Protein AF-0000000074510601 (afdb_homodimer)

Radius of gyration: 23.77 Å; Cα contacts (8 Å, |Δi|>4): 826; chains: 2; bounding box: 51×82×82 Å

InterPro domains:
  IPR002347 Short-chain dehydrogenase/reductase SDR [PF00106] (30-141)
  IPR002347 Short-chain dehydrogenase/reductase SDR [PR00081] (30-41)
  IPR002347 Short-chain dehydrogenase/reductase SDR [PR00081] (76-92)
  IPR002347 Short-chain dehydrogenase/reductase SDR [PR00081] (102-121)
  IPR020904 Short-chain dehydrogenase/reductase, conserved site [PS00061] (89-117)
  IPR036291 NAD(P)-binding domain superfamily [SSF51735] (30-197)
  IPR051253 11-beta-hydroxysteroid dehydrogenase [PTHR44279] (30-212)

Organism: Anas platyrhynchos platyrhynchos (NCBI:txid8840)

pLDDT: mean 79.48, std 23.5, range [21.56, 98.75]

Nearest PDB structures (foldseek):
  6nj7-assembly1_A  TM=9.591E-01  e=1.572E-19  Homo sapiens
  3d4n-assembly2_C  TM=8.798E-01  e=4.121E-19  Homo sapiens
  3czr-assembly1_A  TM=8.650E-01  e=2.629E-19  Homo sapiens
  3d4n-assembly1_A  TM=8.691E-01  e=1.013E-18  Homo sapiens
  4k26-assembly1_A  TM=8.772E-01  e=1.163E-17  Mus musculus

Secondary structure (DSSP, 8-state):
-----------S--STHHHHHHHHS---SS---EEEE--------S-----HHHHHHHHIIIIIHHHHHHHHHHHHHHHHT-EEEEE--GGGTS--TT-HHHHHHHHHHHHHHHHHHHHHHHTT---EEEEEEE--B--HHHHHHT-GGGBSSPPBPHHHHHHHHHHHHHTT-SEEEESHHHHHHHHHHHHH-HHHHHHHHHHTB-GGG----------------------/-----------S--STHHHHHHHHS---SS---EEEE--------S-----HHHHHHHHIIIIIHHHHHHHHHHHHHHHHT-EEEEE--GGGTS--TT-HHHHHHHHHHHHHHHHHHHHHHHTT---EEEEEEE--B--HHHHHHT-GGGBSSPPBPHHHHHHHHHHHHHTT-SEEEESHHHHHHHHHHHHH-HHHHHHHHHHTB-GGG----------------------

Foldseek 3Di:
DPQLQLALAQEEDPDVCSVVSSVVSPPPPHFHAEYEYDYFYDFAQAADDPPVVVLVSRLVTLAVVLVVVCVVRVVRNLVNLHEYFYEAELLLVQNFHRGVSVSVNRVNNVVVVVVVQVVCVVVVRSYAYEYEHEYAAPDPVCVVNLVCVFFPDDHHYPVVVVVQSVVCRVVSPRYHYPVCPVSVVLNVCCVVPVVVSRVVRVVGTDCVSHPDPDPPPPPPPPPPPDPPDPD/DDQLQLALAQEADPDVCSVVSSVVSPPPPHFHAEYEYDYFDDFAQAADPPPVVVLVSRLVTLAVSLVVVCVVRVVRNLVNLHEYFYEAELLLVQNFHRGVSVSVNRVNNVVVVVVVQVVCVVVVRSYAYEYEHEYAAPDPVCVVRLVCVFFPDDHHYPVVVVVQSVVCRVVSPRYHYPVCPVSVVLNVCCVVPVVVSRVVRVVGTDCVSHPDPDPPPPPPPPPPPDPPPDD

Sequence (462 aa):
MGLLLKVILPLMGLGLAMLAATSKGALLPGGLDMLILNHIGHSYFNYFDGDVDHIRKLLETNFLSYVAMTVTALPMLKESEGNIVVVSSVAGKAPGPFAAPYSATKFALDGFFSSLRHEFIIENVNVSITLCILGYIDTGKLNATGARGLRRVAPSPKEECALEIIRSGALRQHELHYPPGIVNGMLLLRGLAPGFLDTLIRSNIVVENVQRAPPPHGTRVPPAGSPGSGRMGLLLKVILPLMGLGLAMLAATSKGALLPGGLDMLILNHIGHSYFNYFDGDVDHIRKLLETNFLSYVAMTVTALPMLKESEGNIVVVSSVAGKAPGPFAAPYSATKFALDGFFSSLRHEFIIENVNVSITLCILGYIDTGKLNATGARGLRRVAPSPKEECALEIIRSGALRQHELHYPPGIVNGMLLLRGLAPGFLDTLIRSNIVVENVQRAPPPHGTRVPPAGSPGSGR

Solvent-accessible surface area (backbone atoms only — not comparable to full-atom values): 24333 Å² total; per-residue (Å²): 133,78,79,59,61,33,50,41,50,41,58,73,64,83,55,80,58,28,59,44,54,29,49,73,36,52,76,48,97,64,67,38,38,29,38,34,39,63,33,61,52,92,60,63,48,33,74,86,81,67,58,58,66,57,39,52,52,33,33,46,40,43,28,50,44,49,52,50,49,46,55,69,44,41,68,42,20,57,74,56,46,15,31,37,28,38,61,48,28,40,37,28,78,56,44,46,58,28,28,28,62,60,11,15,25,30,9,19,44,49,16,25,54,52,4,46,45,45,41,26,60,75,68,66,45,64,49,40,56,16,41,30,32,29,52,62,52,56,45,77,59,34,58,73,33,45,47,55,65,29,42,75,70,79,55,39,64,48,68,62,47,53,51,50,53,54,49,33,38,77,68,57,31,64,61,40,53,36,59,48,69,64,41,48,51,52,50,44,28,51,42,76,36,46,72,59,42,50,51,52,53,58,68,40,44,40,67,84,64,46,65,73,71,74,69,76,74,72,74,72,68,68,71,80,72,71,81,74,77,83,123,133,79,79,58,63,33,49,38,50,40,55,71,63,79,56,81,59,28,60,45,55,28,50,73,35,52,77,47,98,64,68,40,38,30,39,32,40,62,32,61,51,92,62,65,48,33,73,85,81,68,59,58,65,58,38,52,52,33,33,46,39,42,28,50,45,47,53,51,49,47,54,69,42,41,68,43,20,58,73,56,45,17,28,38,29,38,61,48,30,39,38,29,77,56,45,46,57,28,28,28,62,59,12,16,25,30,9,20,45,48,15,24,53,51,5,45,45,45,43,26,59,76,68,66,45,64,46,40,56,18,41,31,31,28,51,62,51,56,44,79,58,32,58,72,30,46,48,54,66,30,43,77,70,78,56,40,63,47,69,63,47,54,51,51,54,54,48,33,37,75,67,57,31,64,62,40,53,36,59,48,69,66,42,48,50,51,49,42,28,52,44,75,36,45,70,59,40,50,52,52,53,59,68,40,44,40,67,84,63,47,65,75,70,74,69,77,76,70,76,73,68,70,72,80,74,73,81,74,78,81,124

Structure (mmCIF, N/CA/C/O backbone):
data_AF-0000000074510601-model_v1
#
loop_
_entity.id
_entity.type
_entity.pdbx_description
1 polymer '11-beta-hydroxysteroid dehydrogenase 1'
#
loop_
_atom_site.group_PDB
_atom_site.id
_atom_site.type_symbol
_atom_site.label_atom_id
_atom_site.label_alt_id
_atom_site.label_comp_id
_atom_site.label_asym_id
_atom_site.label_entity_id
_atom_site.label_seq_id
_atom_site.pdbx_PDB_ins_code
_atom_site.Cartn_x
_atom_site.Cartn_y
_atom_site.Cartn_z
_atom_site.occupancy
_atom_site.B_iso_or_equiv
_atom_site.auth_seq_id
_atom_site.auth_comp_id
_atom_site.auth_asym_id
_atom_site.auth_atom_id
_atom_site.pdbx_PDB_model_num
ATOM 1 N N . MET A 1 1 ? 21.406 -29.188 -18.391 1 21.56 1 MET A N 1
ATOM 2 C CA . MET A 1 1 ? 20.938 -28.109 -19.266 1 21.56 1 MET A CA 1
ATOM 3 C C . MET A 1 1 ? 20.328 -26.984 -18.453 1 21.56 1 MET A C 1
ATOM 5 O O . MET A 1 1 ? 19.344 -27.188 -17.75 1 21.56 1 MET A O 1
ATOM 9 N N . GLY A 1 2 ? 21 -26.172 -17.828 1 27.47 2 GLY A N 1
ATOM 10 C CA . GLY A 1 2 ? 20.828 -25.297 -16.688 1 27.47 2 GLY A CA 1
ATOM 11 C C . GLY A 1 2 ? 19.797 -24.219 -16.938 1 27.47 2 GLY A C 1
ATOM 12 O O . GLY A 1 2 ? 19.797 -23.562 -17.984 1 27.47 2 GLY A O 1
ATOM 13 N N . LEU A 1 3 ? 18.5 -24.453 -16.531 1 29.69 3 LEU A N 1
ATOM 14 C CA . LEU A 1 3 ? 17.266 -23.688 -16.703 1 29.69 3 LEU A CA 1
ATOM 15 C C . LEU A 1 3 ? 17.531 -22.188 -16.562 1 29.69 3 LEU A C 1
ATOM 17 O O . LEU A 1 3 ? 18.031 -21.734 -15.523 1 29.69 3 LEU A O 1
ATOM 21 N N . LEU A 1 4 ? 17.984 -21.594 -17.562 1 32.34 4 LEU A N 1
ATOM 22 C CA . LEU A 1 4 ? 18.266 -20.156 -17.719 1 32.34 4 LEU A CA 1
ATOM 23 C C . LEU A 1 4 ? 17.141 -19.328 -17.094 1 32.34 4 LEU A C 1
ATOM 25 O O . LEU A 1 4 ? 15.977 -19.484 -17.453 1 32.34 4 LEU A O 1
ATOM 29 N N . LEU A 1 5 ? 17.281 -19.031 -15.852 1 39.31 5 LEU A N 1
ATOM 30 C CA . LEU A 1 5 ? 16.516 -18.062 -15.086 1 39.31 5 LEU A CA 1
ATOM 31 C C . LEU A 1 5 ? 16.328 -16.766 -15.867 1 39.31 5 LEU A C 1
ATOM 33 O O . LEU A 1 5 ? 17.312 -16.109 -16.219 1 39.31 5 LEU A O 1
ATOM 37 N N . LYS A 1 6 ? 15.531 -16.766 -16.969 1 42.38 6 LYS A N 1
ATOM 38 C CA . LYS A 1 6 ? 15.281 -15.484 -17.625 1 42.38 6 LYS A CA 1
ATOM 39 C C . LYS A 1 6 ? 14.648 -14.484 -16.656 1 42.38 6 LYS A C 1
ATOM 41 O O . LYS A 1 6 ? 13.578 -14.742 -16.094 1 42.38 6 LYS A O 1
ATOM 46 N N . VAL A 1 7 ? 15.5 -13.797 -15.836 1 43.81 7 VAL A N 1
ATOM 47 C CA . VAL A 1 7 ? 15.148 -12.664 -14.984 1 43.81 7 VAL A CA 1
ATOM 48 C C . VAL A 1 7 ? 14.852 -11.438 -15.852 1 43.81 7 VAL A C 1
ATOM 50 O O . VAL A 1 7 ? 15.68 -11.047 -16.672 1 43.81 7 VAL A O 1
ATOM 53 N N . ILE A 1 8 ? 13.688 -11.195 -16.266 1 45.12 8 ILE A N 1
ATOM 54 C CA . ILE A 1 8 ? 13.367 -9.922 -16.906 1 45.12 8 ILE A CA 1
ATOM 55 C C . ILE A 1 8 ? 13.297 -8.812 -15.867 1 45.12 8 ILE A C 1
ATOM 57 O O . ILE A 1 8 ? 12.531 -8.906 -14.906 1 45.12 8 ILE A O 1
ATOM 61 N N . LEU A 1 9 ? 14.312 -8.094 -15.539 1 45.59 9 LEU A N 1
ATOM 62 C CA . LEU A 1 9 ? 14.258 -6.891 -14.711 1 45.59 9 LEU A CA 1
ATOM 63 C C . LEU A 1 9 ? 13.719 -5.707 -15.508 1 45.59 9 LEU A C 1
ATOM 65 O O . LEU A 1 9 ? 14.312 -5.297 -16.5 1 45.59 9 LEU A O 1
ATOM 69 N N . PRO A 1 10 ? 12.406 -5.457 -15.5 1 41.62 10 PRO A N 1
ATOM 70 C CA . PRO A 1 10 ? 11.961 -4.277 -16.25 1 41.62 10 PRO A CA 1
ATOM 71 C C . PRO A 1 10 ? 12.695 -3.004 -15.836 1 41.62 10 PRO A C 1
ATOM 73 O O . PRO A 1 10 ? 12.75 -2.674 -14.648 1 41.62 10 PRO A O 1
ATOM 76 N N . LEU A 1 11 ? 13.773 -2.666 -16.422 1 36.41 11 LEU A N 1
ATOM 77 C CA . LEU A 1 11 ? 14.383 -1.355 -16.234 1 36.41 11 LEU A CA 1
ATOM 78 C C . LEU A 1 11 ? 13.375 -0.242 -16.469 1 36.41 11 LEU A C 1
ATOM 80 O O . LEU A 1 11 ? 12.336 -0.464 -17.094 1 36.41 11 LEU A O 1
ATOM 84 N N . MET A 1 12 ? 13.797 1.138 -16.375 1 33.97 12 MET A N 1
ATOM 85 C CA . MET A 1 12 ? 13.141 2.438 -16.281 1 33.97 12 MET A CA 1
ATOM 86 C C . MET A 1 12 ? 11.992 2.539 -17.281 1 33.97 12 MET A C 1
ATOM 88 O O . MET A 1 12 ? 11 3.227 -17.031 1 33.97 12 MET A O 1
ATOM 92 N N . GLY A 1 13 ? 12.258 2.836 -18.625 1 32.59 13 GLY A N 1
ATOM 93 C CA . GLY A 1 13 ? 11.391 3.471 -19.609 1 32.59 13 GLY A CA 1
ATOM 94 C C . GLY A 1 13 ? 10.188 2.623 -19.984 1 32.59 13 GLY A C 1
ATOM 95 O O . GLY A 1 13 ? 10.258 1.394 -19.938 1 32.59 13 GLY A O 1
ATOM 96 N N . LEU A 1 14 ? 8.93 3.168 -19.922 1 35.84 14 LEU A N 1
ATOM 97 C CA . LEU A 1 14 ? 7.586 2.656 -20.141 1 35.84 14 LEU A CA 1
ATOM 98 C C . LEU A 1 14 ? 7.578 1.646 -21.297 1 35.84 14 LEU A C 1
ATOM 100 O O . LEU A 1 14 ? 6.711 0.772 -21.344 1 35.84 14 LEU A O 1
ATOM 104 N N .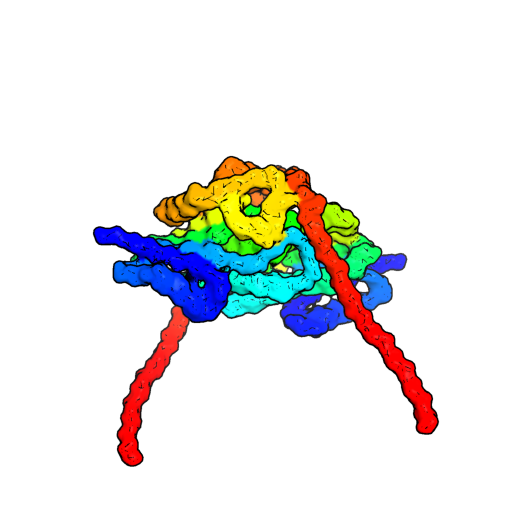 GLY A 1 15 ? 7.73 2.084 -22.625 1 31.95 15 GLY A N 1
ATOM 105 C CA . GLY A 1 15 ? 7.094 1.399 -23.734 1 31.95 15 GLY A CA 1
ATOM 106 C C . GLY A 1 15 ? 7.445 -0.074 -23.812 1 31.95 15 GLY A C 1
ATOM 107 O O . GLY A 1 15 ? 8.25 -0.567 -23.016 1 31.95 15 GLY A O 1
ATOM 108 N N . LEU A 1 16 ? 6.855 -0.734 -24.922 1 33.94 16 LEU A N 1
ATOM 109 C CA . LEU A 1 16 ? 7.227 -2.004 -25.531 1 33.94 16 LEU A CA 1
ATOM 110 C C . LEU A 1 16 ? 8.727 -2.252 -25.406 1 33.94 16 LEU A C 1
ATOM 112 O O . LEU A 1 16 ? 9.203 -3.354 -25.688 1 33.94 16 LEU A O 1
ATOM 116 N N . ALA A 1 17 ? 9.383 -1.202 -25.328 1 33.28 17 ALA A N 1
ATOM 117 C CA . ALA A 1 17 ? 10.836 -1.296 -25.25 1 33.28 17 ALA A CA 1
ATOM 118 C C . ALA A 1 17 ? 11.266 -1.913 -23.922 1 33.28 17 ALA A C 1
ATOM 120 O O . ALA A 1 17 ? 12.445 -2.238 -23.734 1 33.28 17 ALA A O 1
ATOM 121 N N . MET A 1 18 ? 10.477 -1.833 -22.938 1 38.41 18 MET A N 1
ATOM 122 C CA . MET A 1 18 ? 10.672 -2.547 -21.672 1 38.41 18 MET A CA 1
ATOM 123 C C . MET A 1 18 ? 10.789 -4.051 -21.906 1 38.41 18 MET A C 1
ATOM 125 O O . MET A 1 18 ? 11.57 -4.73 -21.234 1 38.41 18 MET A O 1
ATOM 129 N N . LEU A 1 19 ? 9.945 -4.523 -22.672 1 37.03 19 LEU A N 1
ATOM 130 C CA . LEU A 1 19 ? 10.102 -5.914 -23.094 1 37.03 19 LEU A CA 1
ATOM 131 C C . LEU A 1 19 ? 11.445 -6.125 -23.781 1 37.03 19 LEU A C 1
ATOM 133 O O . LEU A 1 19 ? 12.047 -7.195 -23.656 1 37.03 19 LEU A O 1
ATOM 137 N N . ALA A 1 20 ? 11.852 -5.094 -24.375 1 35.38 20 ALA A N 1
ATOM 138 C CA . ALA A 1 20 ? 13.133 -5.207 -25.078 1 35.38 20 ALA A CA 1
ATOM 139 C C . ALA A 1 20 ? 14.289 -5.316 -24.094 1 35.38 20 ALA A C 1
ATOM 141 O O . ALA A 1 20 ? 15.336 -5.895 -24.406 1 35.38 20 ALA A O 1
ATOM 142 N N . ALA A 1 21 ? 14.203 -4.598 -23.031 1 38.41 21 ALA A N 1
ATOM 143 C CA . ALA A 1 21 ? 15.281 -4.902 -22.094 1 38.41 21 ALA A CA 1
ATOM 144 C C . ALA A 1 21 ? 15.234 -6.371 -21.672 1 38.41 21 ALA A C 1
ATOM 146 O O . ALA A 1 21 ? 16.234 -6.91 -21.172 1 38.41 21 ALA A O 1
ATOM 147 N N . THR A 1 22 ? 14.078 -6.934 -21.641 1 40.03 22 THR A N 1
ATOM 148 C CA . THR A 1 22 ? 14 -8.391 -21.672 1 40.03 22 THR A CA 1
ATOM 149 C C . THR A 1 22 ? 14.914 -8.961 -22.75 1 40.03 22 THR A C 1
ATOM 151 O O . THR A 1 22 ? 15.328 -10.117 -22.688 1 40.03 22 THR A O 1
ATOM 154 N N . SER A 1 23 ? 15.094 -8.109 -23.703 1 35.91 23 SER A N 1
ATOM 155 C CA . SER A 1 23 ? 15.828 -8.703 -24.812 1 35.91 23 SER A CA 1
ATOM 156 C C . SER A 1 23 ? 17.266 -9.016 -24.422 1 35.91 23 SER A C 1
ATOM 158 O O . SER A 1 23 ? 17.906 -9.859 -25.047 1 35.91 23 SER A O 1
ATOM 160 N N . LYS A 1 24 ? 17.781 -8.055 -23.672 1 38.25 24 LYS A N 1
ATOM 161 C CA . LYS A 1 24 ? 19.125 -8.586 -23.422 1 38.25 24 LYS A CA 1
ATOM 162 C C . LYS A 1 24 ? 19.062 -9.82 -22.516 1 38.25 24 LYS A C 1
ATOM 164 O O . LYS A 1 24 ? 20.094 -10.445 -22.25 1 38.25 24 LYS A O 1
ATOM 169 N N . GLY A 1 25 ? 18.141 -9.859 -21.562 1 41.56 25 GLY A N 1
ATOM 170 C CA . GLY A 1 25 ? 17.984 -11.234 -21.109 1 41.56 25 GLY A CA 1
ATOM 171 C C . GLY A 1 25 ? 17.656 -12.195 -22.25 1 41.56 25 GLY A C 1
ATOM 172 O O . GLY A 1 25 ? 16.672 -12.008 -22.969 1 41.56 25 GLY A O 1
ATOM 173 N N . ALA A 1 26 ? 18.531 -12.539 -22.922 1 37.88 26 ALA A N 1
ATOM 174 C CA . ALA A 1 26 ? 18.453 -13.547 -23.969 1 37.88 26 ALA A CA 1
ATOM 175 C C . ALA A 1 26 ? 17.344 -14.562 -23.672 1 37.88 26 ALA A C 1
ATOM 177 O O . ALA A 1 26 ? 17.359 -15.203 -22.609 1 37.88 26 ALA A O 1
ATOM 178 N N . LEU A 1 27 ? 16.047 -14.141 -24 1 42.22 27 LEU A N 1
ATOM 179 C CA . LEU A 1 27 ? 15.164 -15.305 -24.016 1 42.22 27 LEU A CA 1
ATOM 180 C C . LEU A 1 27 ? 15.914 -16.547 -24.469 1 42.22 27 LEU A C 1
ATOM 182 O O . LEU A 1 27 ? 16.344 -16.625 -25.625 1 42.22 27 LEU A O 1
ATOM 186 N N . LEU A 1 28 ? 16.938 -16.906 -23.734 1 41.5 28 LEU A N 1
ATOM 187 C CA . LEU A 1 28 ? 17.5 -18.188 -24.156 1 41.5 28 LEU A CA 1
ATOM 188 C C . LEU A 1 28 ? 16.375 -19.141 -24.578 1 41.5 28 LEU A C 1
ATOM 190 O O . LEU A 1 28 ? 15.242 -19.016 -24.141 1 41.5 28 LEU A O 1
ATOM 194 N N . PRO A 1 29 ? 16.688 -19.859 -25.484 1 48.41 29 PRO A N 1
ATOM 195 C CA . PRO A 1 29 ? 15.922 -21.078 -25.766 1 48.41 29 PRO A CA 1
ATOM 196 C C . PRO A 1 29 ? 15.617 -21.906 -24.516 1 48.41 29 PRO A C 1
ATOM 198 O O . PRO A 1 29 ? 16.531 -22.188 -23.734 1 48.41 29 PRO A O 1
ATOM 201 N N . GLY A 1 30 ? 14.445 -21.609 -23.688 1 55.22 30 GLY A N 1
ATOM 202 C CA . GLY A 1 30 ? 13.852 -22.25 -22.531 1 55.22 30 GLY A CA 1
ATOM 203 C C . GLY A 1 30 ? 12.961 -21.328 -21.719 1 55.22 30 GLY A C 1
ATOM 204 O O . GLY A 1 30 ? 13.109 -20.109 -21.797 1 55.22 30 GLY A O 1
ATOM 205 N N . GLY A 1 31 ? 11.727 -21.594 -21.5 1 69.75 31 GLY A N 1
ATOM 206 C CA . GLY A 1 31 ? 10.586 -21.047 -20.781 1 69.75 31 GLY A CA 1
ATOM 207 C C . GLY A 1 31 ? 10.977 -20.078 -19.688 1 69.75 31 GLY A C 1
ATOM 208 O O . GLY A 1 31 ? 12.164 -19.781 -19.5 1 69.75 31 GLY A O 1
ATOM 209 N N . LEU A 1 32 ? 10.359 -19.125 -19.234 1 80.81 32 LEU A N 1
ATOM 210 C CA . LEU A 1 32 ? 10.523 -18.188 -18.125 1 80.81 32 LEU A CA 1
ATOM 211 C C . LEU A 1 32 ? 10.258 -18.875 -16.797 1 80.81 32 LEU A C 1
ATOM 213 O O . LEU A 1 32 ? 9.164 -19.391 -16.562 1 80.81 32 LEU A O 1
ATOM 217 N N . ASP A 1 33 ? 11.453 -18.922 -15.953 1 87.56 33 ASP A N 1
ATOM 218 C CA . ASP A 1 33 ? 11.281 -19.609 -14.672 1 87.56 33 ASP A CA 1
ATOM 219 C C . ASP A 1 33 ? 11.203 -18.609 -13.523 1 87.56 33 ASP A C 1
ATOM 221 O O . ASP A 1 33 ? 10.727 -18.938 -12.438 1 87.56 33 ASP A O 1
ATOM 225 N N . MET A 1 34 ? 11.812 -17.453 -13.812 1 89.62 34 MET A N 1
ATOM 226 C CA . MET A 1 34 ? 11.812 -16.453 -12.742 1 89.62 34 MET A CA 1
ATOM 227 C C . MET A 1 34 ? 11.648 -15.047 -13.312 1 89.62 34 MET A C 1
ATOM 229 O O . MET A 1 34 ? 12.375 -14.664 -14.234 1 89.62 34 MET A O 1
ATOM 233 N N . LEU A 1 35 ? 10.734 -14.336 -12.836 1 90.5 35 LEU A N 1
ATOM 234 C CA . LEU A 1 35 ? 10.508 -12.93 -13.156 1 90.5 35 LEU A CA 1
ATOM 235 C C . LEU A 1 35 ? 10.875 -12.039 -11.969 1 90.5 35 LEU A C 1
ATOM 237 O O . LEU A 1 35 ? 10.25 -12.117 -10.914 1 90.5 35 LEU A O 1
ATOM 241 N N . ILE A 1 36 ? 11.922 -11.25 -12.133 1 91.62 36 ILE A N 1
ATOM 242 C CA . ILE A 1 36 ? 12.32 -10.312 -11.086 1 91.62 36 ILE A CA 1
ATOM 243 C C . ILE A 1 36 ? 11.883 -8.898 -11.461 1 91.62 36 ILE A C 1
ATOM 245 O O . ILE A 1 36 ? 12.32 -8.359 -12.477 1 91.62 36 ILE A O 1
ATOM 249 N N . LEU A 1 37 ? 11.031 -8.359 -10.703 1 91.38 37 LEU A N 1
ATOM 250 C CA . LEU A 1 37 ? 10.523 -7.004 -10.891 1 91.38 37 LEU A CA 1
ATOM 251 C C . LEU A 1 37 ? 11.289 -6.016 -10.008 1 91.38 37 LEU A C 1
ATOM 253 O O . LEU A 1 37 ? 11.148 -6.039 -8.781 1 91.38 37 LEU A O 1
ATOM 257 N N . ASN A 1 38 ? 12.078 -5.121 -10.562 1 88.38 38 ASN A N 1
ATOM 258 C CA . ASN A 1 38 ? 12.969 -4.281 -9.773 1 88.38 38 ASN A CA 1
ATOM 259 C C . ASN A 1 38 ? 13.055 -2.863 -10.328 1 88.38 38 ASN A C 1
ATOM 261 O O . ASN A 1 38 ? 13.867 -2.059 -9.883 1 88.38 38 ASN A O 1
ATOM 265 N N . HIS A 1 39 ? 12.203 -2.51 -11.25 1 83.25 39 HIS A N 1
ATOM 266 C CA . HIS A 1 39 ? 12.258 -1.181 -11.852 1 83.25 39 HIS A CA 1
ATOM 267 C C . HIS A 1 39 ? 11.75 -0.118 -10.883 1 83.25 39 HIS A C 1
ATOM 269 O O . HIS A 1 39 ? 10.758 -0.33 -10.188 1 83.25 39 HIS A O 1
ATOM 275 N N . ILE A 1 40 ? 12.492 0.993 -10.82 1 83.75 40 ILE A N 1
ATOM 276 C CA . ILE A 1 40 ? 12.078 2.086 -9.945 1 83.75 40 ILE A CA 1
ATOM 277 C C . ILE A 1 40 ? 12.234 3.418 -10.68 1 83.75 40 ILE A C 1
ATOM 279 O O . ILE A 1 40 ? 13.234 3.645 -11.359 1 83.75 40 ILE A O 1
ATOM 283 N N . GLY A 1 41 ? 11.242 4.195 -10.625 1 78.69 41 GLY A N 1
ATOM 284 C CA . GLY A 1 41 ? 11.32 5.539 -11.18 1 78.69 41 GLY A CA 1
ATOM 285 C C . GLY A 1 41 ? 12.086 6.504 -10.289 1 78.69 41 GLY A C 1
ATOM 286 O O . GLY A 1 41 ? 12.469 6.156 -9.172 1 78.69 41 GLY A O 1
ATOM 287 N N . HIS A 1 42 ? 12.297 7.691 -10.875 1 78.88 42 HIS A N 1
ATOM 288 C CA . HIS A 1 42 ? 12.984 8.734 -10.125 1 78.88 42 HIS A CA 1
ATOM 289 C C . HIS A 1 42 ? 12.188 9.125 -8.883 1 78.88 42 HIS A C 1
ATOM 291 O O . HIS A 1 42 ? 10.992 9.43 -8.969 1 78.88 42 HIS A O 1
ATOM 297 N N . SER A 1 43 ? 12.82 9.023 -7.816 1 82.81 43 SER A N 1
ATOM 298 C CA . SER A 1 43 ? 12.234 9.438 -6.543 1 82.81 43 SER A CA 1
ATOM 299 C C . SER A 1 43 ? 13.148 10.398 -5.797 1 82.81 43 SER A C 1
ATOM 301 O O . SER A 1 43 ? 14.352 10.445 -6.059 1 82.81 43 SER A O 1
ATOM 303 N N . TYR A 1 44 ? 12.555 11.234 -5.031 1 80.31 44 TYR A N 1
ATOM 304 C CA . TYR A 1 44 ? 13.289 12.141 -4.16 1 80.31 44 TYR A CA 1
ATOM 305 C C . TYR A 1 44 ? 13.031 11.828 -2.693 1 80.31 44 TYR A C 1
ATOM 307 O O . TYR A 1 44 ? 12.062 11.141 -2.361 1 80.31 44 TYR A O 1
ATOM 315 N N . PHE A 1 45 ? 13.883 12.266 -1.887 1 84.94 45 PHE A N 1
ATOM 316 C CA . PHE A 1 45 ? 13.695 12.172 -0.444 1 84.94 45 PHE A CA 1
ATOM 317 C C . PHE A 1 45 ? 13.625 13.555 0.188 1 84.94 45 PHE A C 1
ATOM 319 O O . PHE A 1 45 ? 14.633 14.07 0.674 1 84.94 45 PHE A O 1
ATOM 326 N N . ASN A 1 46 ? 12.508 14.086 0.109 1 90.88 46 ASN A N 1
ATOM 327 C CA . ASN A 1 46 ? 12.18 15.422 0.61 1 90.88 46 ASN A CA 1
ATOM 328 C C . ASN A 1 46 ? 10.719 15.516 1.026 1 90.88 46 ASN A C 1
ATOM 330 O O . ASN A 1 46 ? 9.938 14.594 0.791 1 90.88 46 ASN A O 1
ATOM 334 N N . TYR A 1 47 ? 10.43 16.672 1.671 1 94.12 47 TYR A N 1
ATOM 335 C CA . TYR A 1 47 ? 9.023 16.906 1.983 1 94.12 47 TYR A CA 1
ATOM 336 C C . TYR A 1 47 ? 8.156 16.797 0.734 1 94.12 47 TYR A C 1
ATOM 338 O O . TYR A 1 47 ? 8.562 17.219 -0.351 1 94.12 47 TYR A O 1
ATOM 346 N N . PHE A 1 48 ? 6.988 16.25 0.976 1 95.44 48 PHE A N 1
ATOM 347 C CA . PHE A 1 48 ? 6.043 16.188 -0.134 1 95.44 48 PHE A CA 1
ATOM 348 C C . PHE A 1 48 ? 5.676 17.578 -0.616 1 95.44 48 PHE A C 1
ATOM 350 O O . PHE A 1 48 ? 5.289 18.438 0.183 1 95.44 48 PHE A O 1
ATOM 357 N N . ASP A 1 49 ? 5.758 17.781 -1.959 1 92.44 49 ASP A N 1
ATOM 358 C CA . ASP A 1 49 ? 5.613 19.125 -2.5 1 92.44 49 ASP A CA 1
ATOM 359 C C . ASP A 1 49 ? 4.246 19.328 -3.146 1 92.44 49 ASP A C 1
ATOM 361 O O . ASP A 1 49 ? 3.979 20.359 -3.754 1 92.44 49 ASP A O 1
ATOM 365 N N . GLY A 1 50 ? 3.459 18.359 -3.092 1 94.5 50 GLY A N 1
ATOM 366 C CA . GLY A 1 50 ? 2.119 18.5 -3.641 1 94.5 50 GLY A CA 1
ATOM 367 C C . GLY A 1 50 ? 2.023 18.094 -5.098 1 94.5 50 GLY A C 1
ATOM 368 O O . GLY A 1 50 ? 0.963 18.219 -5.715 1 94.5 50 GLY A O 1
ATOM 369 N N . ASP A 1 51 ? 3.078 17.578 -5.715 1 95.06 51 ASP A N 1
ATOM 370 C CA . ASP A 1 51 ? 3.096 17.203 -7.125 1 95.06 51 ASP A CA 1
ATOM 371 C C . ASP A 1 51 ? 2.41 15.859 -7.344 1 95.06 51 ASP A C 1
ATOM 373 O O . ASP A 1 51 ? 3.07 14.812 -7.359 1 95.06 51 ASP A O 1
ATOM 377 N N . VAL A 1 52 ? 1.157 15.906 -7.582 1 94.69 52 VAL A N 1
ATOM 378 C CA . VAL A 1 52 ? 0.349 14.703 -7.766 1 94.69 52 VAL A CA 1
ATOM 379 C C . VAL A 1 52 ? 0.783 13.977 -9.031 1 94.69 52 VAL A C 1
ATOM 381 O O . VAL A 1 52 ? 0.776 12.742 -9.086 1 94.69 52 VAL A O 1
ATOM 384 N N . ASP A 1 53 ? 1.177 14.695 -10.008 1 94.62 53 ASP A N 1
ATOM 385 C CA . ASP A 1 53 ? 1.587 14.094 -11.273 1 94.62 53 ASP A CA 1
ATOM 386 C C . ASP A 1 53 ? 2.854 13.258 -11.094 1 94.62 53 ASP A C 1
ATOM 388 O O . ASP A 1 53 ? 3.029 12.242 -11.766 1 94.62 53 ASP A O 1
ATOM 392 N N . HIS A 1 54 ? 3.68 13.719 -10.281 1 95.12 54 HIS A N 1
ATOM 393 C CA . HIS A 1 54 ? 4.855 12.914 -9.977 1 95.12 54 HIS A CA 1
ATOM 394 C C . HIS A 1 54 ? 4.461 11.57 -9.375 1 95.12 54 HIS A C 1
ATOM 396 O O . HIS A 1 54 ? 5.039 10.531 -9.719 1 95.12 54 HIS A O 1
ATOM 402 N N . ILE A 1 55 ? 3.52 11.547 -8.492 1 97.25 55 ILE A N 1
ATOM 403 C CA . ILE A 1 55 ? 3.047 10.312 -7.883 1 97.25 55 ILE A CA 1
ATOM 404 C C . ILE A 1 55 ? 2.465 9.398 -8.961 1 97.25 55 ILE A C 1
ATOM 406 O O . ILE A 1 55 ? 2.73 8.195 -8.969 1 97.25 55 ILE A O 1
ATOM 410 N N . ARG A 1 56 ? 1.692 10.047 -9.812 1 95.38 56 ARG A N 1
ATOM 411 C CA . ARG A 1 56 ? 1.091 9.289 -10.906 1 95.38 56 ARG A CA 1
ATOM 412 C C . ARG A 1 56 ? 2.158 8.594 -11.742 1 95.38 56 ARG A C 1
ATOM 414 O O . ARG A 1 56 ? 2.039 7.398 -12.039 1 95.38 56 ARG A O 1
ATOM 421 N N . LYS A 1 57 ? 3.141 9.289 -12.07 1 93.75 57 LYS A N 1
ATOM 422 C CA . LYS A 1 57 ? 4.234 8.734 -12.859 1 93.75 57 LYS A CA 1
ATOM 423 C C . LYS A 1 57 ? 4.961 7.633 -12.094 1 93.75 57 LYS A C 1
ATOM 425 O O . LYS A 1 57 ? 5.324 6.602 -12.664 1 93.75 57 LYS A O 1
ATOM 430 N N . LEU A 1 58 ? 5.168 7.859 -10.852 1 95.12 58 LEU A N 1
ATOM 431 C CA . LEU A 1 58 ? 5.859 6.871 -10.031 1 95.12 58 LEU A CA 1
ATOM 432 C C . LEU A 1 58 ? 5.031 5.594 -9.906 1 95.12 58 LEU A C 1
ATOM 434 O O . LEU A 1 58 ? 5.578 4.492 -9.922 1 95.12 58 LEU A O 1
ATOM 438 N N . LEU A 1 59 ? 3.727 5.758 -9.758 1 97 59 LEU A N 1
ATOM 439 C CA . LEU A 1 59 ? 2.846 4.594 -9.719 1 97 59 LEU A CA 1
ATOM 440 C C . LEU A 1 59 ? 2.934 3.797 -11.016 1 97 59 LEU A C 1
ATOM 442 O O . LEU A 1 59 ? 2.926 2.564 -10.992 1 97 59 LEU A O 1
ATOM 446 N N . GLU A 1 60 ? 2.982 4.512 -12.102 1 93.69 60 GLU A N 1
ATOM 447 C CA . GLU A 1 60 ? 3.098 3.842 -13.391 1 93.69 60 GLU A CA 1
ATOM 448 C C . GLU A 1 60 ? 4.363 2.994 -13.461 1 93.69 60 GLU A C 1
ATOM 450 O O . GLU A 1 60 ? 4.324 1.847 -13.914 1 93.69 60 GLU A O 1
ATOM 455 N N . THR A 1 61 ? 5.422 3.469 -13 1 91.69 61 THR A N 1
ATOM 456 C CA . THR A 1 61 ? 6.719 2.816 -13.125 1 91.69 61 THR A CA 1
ATOM 457 C C . THR A 1 61 ? 6.918 1.788 -12.016 1 91.69 61 THR A C 1
ATOM 459 O O . THR A 1 61 ? 7.203 0.62 -12.281 1 91.69 61 THR A O 1
ATOM 462 N N . ASN A 1 62 ? 6.684 2.23 -10.82 1 93.38 62 ASN A N 1
ATOM 463 C CA . ASN A 1 62 ? 7.047 1.426 -9.656 1 93.38 62 ASN A CA 1
ATOM 464 C C . ASN A 1 62 ? 6.016 0.336 -9.383 1 93.38 62 ASN A C 1
ATOM 466 O O . ASN A 1 62 ? 6.297 -0.625 -8.672 1 93.38 62 ASN A O 1
ATOM 470 N N . PHE A 1 63 ? 4.828 0.475 -9.906 1 96.25 63 PHE A N 1
ATOM 471 C CA . PHE A 1 63 ? 3.77 -0.453 -9.523 1 96.25 63 PHE A CA 1
ATOM 472 C C . PHE A 1 63 ? 3.082 -1.024 -10.758 1 96.25 63 PHE A C 1
ATOM 474 O O . PHE A 1 63 ? 3.17 -2.225 -11.031 1 96.25 63 PHE A O 1
ATOM 481 N N . LEU A 1 64 ? 2.473 -0.19 -11.562 1 95.88 64 LEU A N 1
ATOM 482 C CA . LEU A 1 64 ? 1.668 -0.687 -12.672 1 95.88 64 LEU A CA 1
ATOM 483 C C . LEU A 1 64 ? 2.531 -1.45 -13.672 1 95.88 64 LEU A C 1
ATOM 485 O O . LEU A 1 64 ? 2.07 -2.414 -14.289 1 95.88 64 LEU A O 1
ATOM 489 N N . SER A 1 65 ? 3.748 -1.039 -13.82 1 90.62 65 SER A N 1
ATOM 490 C CA . SER A 1 65 ? 4.641 -1.794 -14.695 1 90.62 65 SER A CA 1
ATOM 491 C C . SER A 1 65 ? 4.867 -3.207 -14.164 1 90.62 65 SER A C 1
ATOM 493 O O . SER A 1 65 ? 4.977 -4.156 -14.945 1 90.62 65 SER A O 1
ATOM 495 N N . TYR A 1 66 ? 4.941 -3.369 -12.812 1 93.38 66 TYR A N 1
ATOM 496 C CA . TYR A 1 66 ? 5.066 -4.688 -12.195 1 93.38 66 TYR A CA 1
ATOM 497 C C . TYR A 1 66 ? 3.857 -5.559 -12.523 1 93.38 66 TYR A C 1
ATOM 499 O O . TYR A 1 66 ? 4.008 -6.727 -12.891 1 93.38 66 TYR A O 1
ATOM 507 N N . VAL A 1 67 ? 2.713 -4.969 -12.398 1 95.5 67 VAL A N 1
ATOM 508 C CA . VAL A 1 67 ? 1.479 -5.699 -12.664 1 95.5 67 VAL A CA 1
ATOM 509 C C . VAL A 1 67 ? 1.432 -6.105 -14.141 1 95.5 67 VAL A C 1
ATOM 511 O O . VAL A 1 67 ? 1.141 -7.262 -14.461 1 95.5 67 VAL A O 1
ATOM 514 N N . ALA A 1 68 ? 1.733 -5.184 -14.984 1 90.94 68 ALA A N 1
ATOM 515 C CA . ALA A 1 68 ? 1.688 -5.438 -16.422 1 90.94 68 ALA A CA 1
ATOM 516 C C . ALA A 1 68 ? 2.65 -6.559 -16.812 1 90.94 68 ALA A C 1
ATOM 518 O O . ALA A 1 68 ? 2.295 -7.453 -17.578 1 90.94 68 ALA A O 1
ATOM 519 N N . MET A 1 69 ? 3.809 -6.531 -16.234 1 90.12 69 MET A N 1
ATOM 520 C CA . MET A 1 69 ? 4.801 -7.566 -16.531 1 90.12 69 MET A CA 1
ATOM 521 C C . MET A 1 69 ? 4.352 -8.914 -15.977 1 90.12 69 MET A C 1
ATOM 523 O O . MET A 1 69 ? 4.578 -9.953 -16.609 1 90.12 69 MET A O 1
ATOM 527 N N . THR A 1 70 ? 3.807 -8.867 -14.844 1 93.38 70 THR A N 1
ATOM 528 C CA . THR A 1 70 ? 3.266 -10.078 -14.25 1 93.38 70 THR A CA 1
ATOM 529 C C . THR A 1 70 ? 2.205 -10.703 -15.156 1 93.38 70 THR A C 1
ATOM 531 O O . THR A 1 70 ? 2.256 -11.898 -15.453 1 93.38 70 THR A O 1
ATOM 534 N N . VAL A 1 71 ? 1.274 -9.867 -15.648 1 92.44 71 VAL A N 1
ATOM 535 C CA . VAL A 1 71 ? 0.195 -10.344 -16.516 1 92.44 71 VAL A CA 1
ATOM 536 C C . VAL A 1 71 ? 0.779 -10.938 -17.797 1 92.44 71 VAL A C 1
ATOM 538 O O . VAL A 1 71 ? 0.365 -12.016 -18.219 1 92.44 71 VAL A O 1
ATOM 541 N N . THR A 1 72 ? 1.756 -10.312 -18.297 1 87.75 72 THR A N 1
ATOM 542 C CA . THR A 1 72 ? 2.357 -10.734 -19.547 1 87.75 72 THR A CA 1
ATOM 543 C C . THR A 1 72 ? 3.146 -12.023 -19.375 1 87.75 72 THR A C 1
ATOM 545 O O . THR A 1 72 ? 3.123 -12.898 -20.25 1 87.75 72 THR A O 1
ATOM 548 N N . ALA A 1 73 ? 3.752 -12.195 -18.25 1 88.19 73 ALA A N 1
ATOM 549 C CA . ALA A 1 73 ? 4.664 -13.312 -18.031 1 88.19 73 ALA A CA 1
ATOM 550 C C . ALA A 1 73 ? 3.932 -14.516 -17.453 1 88.19 73 ALA A C 1
ATOM 552 O O . ALA A 1 73 ? 4.457 -15.633 -17.453 1 88.19 73 ALA A O 1
ATOM 553 N N . LEU A 1 74 ? 2.76 -14.32 -16.969 1 92.31 74 LEU A N 1
ATOM 554 C CA . LEU A 1 74 ? 2.094 -15.305 -16.125 1 92.31 74 LEU A CA 1
ATOM 555 C C . LEU A 1 74 ? 1.878 -16.609 -16.891 1 92.31 74 LEU A C 1
ATOM 557 O O . LEU A 1 74 ? 2.111 -17.703 -16.359 1 92.31 74 LEU A O 1
ATOM 561 N N . PRO A 1 75 ? 1.482 -16.562 -18.203 1 90.5 75 PRO A N 1
ATOM 562 C CA . PRO A 1 75 ? 1.309 -17.828 -18.922 1 90.5 75 PRO A CA 1
ATOM 563 C C . PRO A 1 75 ? 2.592 -18.656 -18.969 1 90.5 75 PRO A C 1
ATOM 565 O O . PRO A 1 75 ? 2.559 -19.875 -18.781 1 90.5 75 PRO A O 1
ATOM 568 N N . MET A 1 76 ? 3.654 -18.031 -19.156 1 86.25 76 MET A N 1
ATOM 569 C CA . MET A 1 76 ? 4.934 -18.719 -19.219 1 86.25 76 MET A CA 1
ATOM 570 C C . MET A 1 76 ? 5.336 -19.25 -17.844 1 86.25 76 MET A C 1
ATOM 572 O O . MET A 1 76 ? 5.887 -20.344 -17.719 1 86.25 76 MET A O 1
ATOM 576 N N . LEU A 1 77 ? 5.051 -18.516 -16.859 1 92.12 77 LEU A N 1
ATOM 577 C CA . LEU A 1 77 ? 5.406 -18.906 -15.5 1 92.12 77 LEU A CA 1
ATOM 578 C C . LEU A 1 77 ? 4.543 -20.062 -15.031 1 92.12 77 LEU A C 1
ATOM 580 O O . LEU A 1 77 ? 5.004 -20.906 -14.266 1 92.12 77 LEU A O 1
ATOM 584 N N . LYS A 1 78 ? 3.324 -20.062 -15.453 1 94.69 78 LYS A N 1
ATOM 585 C CA . LYS A 1 78 ? 2.457 -21.203 -15.133 1 94.69 78 LYS A CA 1
ATOM 586 C C . LYS A 1 78 ? 2.984 -22.484 -15.758 1 94.69 78 LYS A C 1
ATOM 588 O O . LYS A 1 78 ? 2.969 -23.547 -15.117 1 94.69 78 LYS A O 1
ATOM 593 N N . GLU A 1 79 ? 3.459 -22.391 -16.922 1 91.38 79 GLU A N 1
ATOM 594 C CA . GLU A 1 79 ? 3.994 -23.547 -17.625 1 91.38 79 GLU A CA 1
ATOM 595 C C . GLU A 1 79 ? 5.262 -24.062 -16.938 1 91.38 79 GLU A C 1
ATOM 597 O O . GLU A 1 79 ? 5.441 -25.281 -16.797 1 91.38 79 GLU A O 1
ATOM 602 N N . SER A 1 80 ? 6.086 -23.172 -16.547 1 89.5 80 SER A N 1
ATOM 603 C CA . SER A 1 80 ? 7.363 -23.562 -15.961 1 89.5 80 SER A CA 1
ATOM 604 C C . SER A 1 80 ? 7.227 -23.828 -14.461 1 89.5 80 SER A C 1
ATOM 606 O O . SER A 1 80 ? 8.172 -24.281 -13.82 1 89.5 80 SER A O 1
ATOM 608 N N . GLU A 1 81 ? 6.047 -23.453 -13.961 1 95.88 81 GLU A N 1
ATOM 609 C CA . GLU A 1 81 ? 5.871 -23.469 -12.508 1 95.88 81 GLU A CA 1
ATOM 610 C C . GLU A 1 81 ? 6.934 -22.609 -11.82 1 95.88 81 GLU A C 1
ATOM 612 O O . GLU A 1 81 ? 7.574 -23.062 -10.867 1 95.88 81 GLU A O 1
ATOM 617 N N . GLY A 1 82 ? 7.105 -21.453 -12.344 1 94.44 82 GLY A N 1
ATOM 618 C CA . GLY A 1 82 ? 8.164 -20.547 -11.922 1 94.44 82 GLY A CA 1
ATOM 619 C C . GLY A 1 82 ? 7.762 -19.656 -10.766 1 94.44 82 GLY A C 1
ATOM 620 O O . GLY A 1 82 ? 7 -20.062 -9.891 1 94.44 82 GLY A O 1
ATOM 621 N N . ASN A 1 83 ? 8.5 -18.484 -10.703 1 95.44 83 ASN A N 1
ATOM 622 C CA . ASN A 1 83 ? 8.234 -17.594 -9.578 1 95.44 83 ASN A CA 1
ATOM 623 C C . ASN A 1 83 ? 8.367 -16.125 -9.992 1 95.44 83 ASN A C 1
ATOM 625 O O . ASN A 1 83 ? 9.016 -15.812 -10.984 1 95.44 83 ASN A O 1
ATOM 629 N N . ILE A 1 84 ? 7.668 -15.352 -9.289 1 95.38 84 ILE A N 1
ATOM 630 C CA . ILE A 1 84 ? 7.723 -13.898 -9.391 1 95.38 84 ILE A CA 1
ATOM 631 C C . ILE A 1 84 ? 8.398 -13.312 -8.156 1 95.38 84 ILE A C 1
ATOM 633 O O . ILE A 1 84 ? 7.992 -13.602 -7.027 1 95.38 84 ILE A O 1
ATOM 637 N N . VAL A 1 85 ? 9.469 -12.562 -8.398 1 95.38 85 VAL A N 1
ATOM 638 C CA . VAL A 1 85 ? 10.172 -11.859 -7.332 1 95.38 85 VAL A CA 1
ATOM 639 C C . VAL A 1 85 ? 9.93 -10.359 -7.441 1 95.38 85 VAL A C 1
ATOM 641 O O . VAL A 1 85 ? 10.273 -9.742 -8.453 1 95.38 85 VAL A O 1
ATOM 644 N N . VAL A 1 86 ? 9.328 -9.836 -6.422 1 96.31 86 VAL A N 1
ATOM 645 C CA . VAL A 1 86 ? 8.953 -8.422 -6.383 1 96.31 86 VAL A CA 1
ATOM 646 C C . VAL A 1 86 ? 9.891 -7.664 -5.449 1 96.31 86 VAL A C 1
ATOM 648 O O . VAL A 1 86 ? 9.844 -7.848 -4.23 1 96.31 86 VAL A O 1
ATOM 651 N N . VAL A 1 87 ? 10.703 -6.844 -6.008 1 93.44 87 VAL A N 1
ATOM 652 C CA . VAL A 1 87 ? 11.617 -6.059 -5.184 1 93.44 87 VAL A CA 1
ATOM 653 C C . VAL A 1 87 ? 10.883 -4.859 -4.59 1 93.44 87 VAL A C 1
ATOM 655 O O . VAL A 1 87 ? 10.477 -3.951 -5.316 1 93.44 87 VAL A O 1
ATOM 658 N N . SER A 1 88 ? 10.672 -4.941 -3.318 1 96.25 88 SER A N 1
ATOM 659 C CA . SER A 1 88 ? 10.023 -3.887 -2.541 1 96.25 88 SER A CA 1
ATOM 660 C C . SER A 1 88 ? 10.984 -3.281 -1.524 1 96.25 88 SER A C 1
ATOM 662 O O . SER A 1 88 ? 12.188 -3.154 -1.793 1 96.25 88 SER A O 1
ATOM 664 N N . SER A 1 89 ? 10.516 -2.707 -0.456 1 94.62 89 SER A N 1
ATOM 665 C CA . SER A 1 89 ? 11.281 -1.971 0.544 1 94.62 89 SER A CA 1
ATOM 666 C C . SER A 1 89 ? 10.594 -2.018 1.907 1 94.62 89 SER A C 1
ATOM 668 O O . SER A 1 89 ? 9.398 -2.277 1.998 1 94.62 89 SER A O 1
ATOM 670 N N . VAL A 1 90 ? 11.391 -1.762 2.902 1 96.44 90 VAL A N 1
ATOM 671 C CA . VAL A 1 90 ? 10.805 -1.555 4.223 1 96.44 90 VAL A CA 1
ATOM 672 C C . VAL A 1 90 ? 9.859 -0.355 4.191 1 96.44 90 VAL A C 1
ATOM 674 O O . VAL A 1 90 ? 8.883 -0.302 4.945 1 96.44 90 VAL A O 1
ATOM 677 N N . ALA A 1 91 ? 10.062 0.55 3.271 1 95.69 91 ALA A N 1
ATOM 678 C CA . ALA A 1 91 ? 9.188 1.701 3.076 1 95.69 91 ALA A CA 1
ATOM 679 C C . ALA A 1 91 ? 7.816 1.268 2.562 1 95.69 91 ALA A C 1
ATOM 681 O O . ALA A 1 91 ? 6.887 2.072 2.506 1 95.69 91 ALA A O 1
ATOM 682 N N . GLY A 1 92 ? 7.652 0.03 2.189 1 97.81 92 GLY A N 1
ATOM 683 C CA . GLY A 1 92 ? 6.375 -0.544 1.791 1 97.81 92 GLY A CA 1
ATOM 684 C C . GLY A 1 92 ? 5.656 -1.241 2.928 1 97.81 92 GLY A C 1
ATOM 685 O O . GLY A 1 92 ? 4.574 -1.801 2.734 1 97.81 92 GLY A O 1
ATOM 686 N N . LYS A 1 93 ? 6.27 -1.256 4.074 1 97.69 93 LYS A N 1
ATOM 687 C CA . LYS A 1 93 ? 5.715 -1.856 5.285 1 97.69 93 LYS A CA 1
ATOM 688 C C . LYS A 1 93 ? 5.633 -0.837 6.418 1 97.69 93 LYS A C 1
ATOM 690 O O . LYS A 1 93 ? 4.648 -0.805 7.16 1 97.69 93 LYS A O 1
ATOM 695 N N . ALA A 1 94 ? 6.621 -0.057 6.516 1 96.94 94 ALA A N 1
ATOM 696 C CA . ALA A 1 94 ? 6.77 0.979 7.535 1 96.94 94 ALA A CA 1
ATOM 697 C C . ALA A 1 94 ? 7.246 2.291 6.918 1 96.94 94 ALA A C 1
ATOM 699 O O . ALA A 1 94 ? 8.445 2.578 6.902 1 96.94 94 ALA A O 1
ATOM 700 N N . PRO A 1 95 ? 6.344 3.084 6.547 1 96.31 95 PRO A N 1
ATOM 701 C CA . PRO A 1 95 ? 6.762 4.297 5.84 1 96.31 95 PRO A CA 1
ATOM 702 C C . PRO A 1 95 ? 7.426 5.316 6.762 1 96.31 95 PRO A C 1
ATOM 704 O O . PRO A 1 95 ? 7.016 5.469 7.914 1 96.31 95 PRO A O 1
ATOM 707 N N . GLY A 1 96 ? 8.5 5.926 6.277 1 95.5 96 GLY A N 1
ATOM 708 C CA . GLY A 1 96 ? 9.164 7.047 6.93 1 95.5 96 GLY A CA 1
ATOM 709 C C . GLY A 1 96 ? 8.891 8.375 6.254 1 95.5 96 GLY A C 1
ATOM 710 O O . GLY A 1 96 ? 8.203 8.43 5.234 1 95.5 96 GLY A O 1
ATOM 711 N N . PRO A 1 97 ? 9.422 9.422 6.828 1 95.94 97 PRO A N 1
ATOM 712 C CA . PRO A 1 97 ? 9.258 10.75 6.223 1 95.94 97 PRO A CA 1
ATOM 713 C C . PRO A 1 97 ? 10.062 10.906 4.934 1 95.94 97 PRO A C 1
ATOM 715 O O . PRO A 1 97 ? 10.984 10.133 4.672 1 95.94 97 PRO A O 1
ATOM 718 N N . PHE A 1 98 ? 9.609 11.883 4.055 1 94.12 98 PHE A N 1
ATOM 719 C CA . PHE A 1 98 ? 10.344 12.406 2.904 1 94.12 98 PHE A CA 1
ATOM 720 C C . PHE A 1 98 ? 10.312 11.414 1.747 1 94.12 98 PHE A C 1
ATOM 722 O O . PHE A 1 98 ? 11.141 11.484 0.836 1 94.12 98 PHE A O 1
ATOM 729 N N . ALA A 1 99 ? 9.406 10.492 1.856 1 94.56 99 ALA A N 1
ATOM 730 C CA . ALA A 1 99 ? 9.297 9.492 0.797 1 94.56 99 ALA A CA 1
ATOM 731 C C . ALA A 1 99 ? 7.844 9.102 0.56 1 94.56 99 ALA A C 1
ATOM 733 O O . ALA A 1 99 ? 7.551 7.953 0.203 1 94.56 99 ALA A O 1
ATOM 734 N N . ALA A 1 100 ? 6.941 10.008 0.749 1 97.38 100 ALA A N 1
ATOM 735 C CA . ALA A 1 100 ? 5.516 9.703 0.694 1 97.38 100 ALA A CA 1
ATOM 736 C C . ALA A 1 100 ? 5.129 9.117 -0.661 1 97.38 100 ALA A C 1
ATOM 738 O O . ALA A 1 100 ? 4.504 8.062 -0.73 1 97.38 100 ALA A O 1
ATOM 739 N N . PRO A 1 101 ? 5.547 9.727 -1.804 1 97 101 PRO A N 1
ATOM 740 C CA . PRO A 1 101 ? 5.195 9.133 -3.094 1 97 101 PRO A CA 1
ATOM 741 C C . PRO A 1 101 ? 5.793 7.738 -3.281 1 97 101 PRO A C 1
ATOM 743 O O . PRO A 1 101 ? 5.102 6.82 -3.725 1 97 101 PRO A O 1
ATOM 746 N N . TYR A 1 102 ? 7.027 7.598 -2.922 1 95.44 102 TYR A N 1
ATOM 747 C CA . TYR A 1 102 ? 7.723 6.32 -3.035 1 95.44 102 TYR A CA 1
ATOM 748 C C . TYR A 1 102 ? 7.051 5.254 -2.176 1 95.44 102 TYR A C 1
ATOM 750 O O . TYR A 1 102 ? 6.781 4.148 -2.646 1 95.44 102 TYR A O 1
ATOM 758 N N . SER A 1 103 ? 6.789 5.594 -0.929 1 97.81 103 SER A N 1
ATOM 759 C CA . SER A 1 103 ? 6.156 4.66 -0.002 1 97.81 103 SER A CA 1
ATOM 760 C C . SER A 1 103 ? 4.797 4.203 -0.519 1 97.81 103 SER A C 1
ATOM 762 O O . SER A 1 103 ? 4.449 3.025 -0.4 1 97.81 103 SER A O 1
ATOM 764 N N . ALA A 1 104 ? 4.047 5.102 -1.079 1 98.56 104 ALA A N 1
ATOM 765 C CA . ALA A 1 104 ? 2.756 4.734 -1.648 1 98.56 104 ALA A CA 1
ATOM 766 C C . ALA A 1 104 ? 2.906 3.605 -2.666 1 98.56 104 ALA A C 1
ATOM 768 O O . ALA A 1 104 ? 2.129 2.646 -2.658 1 98.56 104 ALA A O 1
ATOM 769 N N . THR A 1 105 ? 3.893 3.688 -3.523 1 97.88 105 THR A N 1
ATOM 770 C CA . THR A 1 105 ? 4.07 2.697 -4.578 1 97.88 105 THR A CA 1
ATOM 771 C C . THR A 1 105 ? 4.496 1.354 -3.994 1 97.88 105 THR A C 1
ATOM 773 O O . THR A 1 105 ? 4.043 0.301 -4.445 1 97.88 105 THR A O 1
ATOM 776 N N . LYS A 1 106 ? 5.379 1.407 -3.012 1 97.88 106 LYS A N 1
ATOM 777 C CA . LYS A 1 106 ? 5.863 0.164 -2.42 1 97.88 106 LYS A CA 1
ATOM 778 C C . LYS A 1 106 ? 4.773 -0.513 -1.595 1 97.88 106 LYS A C 1
ATOM 780 O O . LYS A 1 106 ? 4.691 -1.742 -1.556 1 97.88 106 LYS A O 1
ATOM 785 N N . PHE A 1 107 ? 3.916 0.268 -0.976 1 98.75 107 PHE A N 1
ATOM 786 C CA . PHE A 1 107 ? 2.742 -0.286 -0.312 1 98.75 107 PHE A CA 1
ATOM 787 C C . PHE A 1 107 ? 1.801 -0.928 -1.323 1 98.75 107 PHE A C 1
ATOM 789 O O . PHE A 1 107 ? 1.256 -2.006 -1.076 1 98.75 107 PHE A O 1
ATOM 796 N N . ALA A 1 108 ? 1.63 -0.27 -2.379 1 98.75 108 ALA A N 1
ATOM 797 C CA . ALA A 1 108 ? 0.753 -0.827 -3.406 1 98.75 108 ALA A CA 1
ATOM 798 C C . ALA A 1 108 ? 1.238 -2.201 -3.854 1 98.75 108 ALA A C 1
ATOM 800 O O . ALA A 1 108 ? 0.432 -3.105 -4.09 1 98.75 108 ALA A O 1
ATOM 801 N N . LEU A 1 109 ? 2.541 -2.352 -3.971 1 98.38 109 LEU A N 1
ATOM 802 C CA . LEU A 1 109 ? 3.098 -3.658 -4.309 1 98.38 109 LEU A CA 1
ATOM 803 C C . LEU A 1 109 ? 2.674 -4.711 -3.289 1 98.38 109 LEU A C 1
ATOM 805 O O . LEU A 1 109 ? 2.246 -5.805 -3.662 1 98.38 109 LEU A O 1
ATOM 809 N N . ASP A 1 110 ? 2.822 -4.348 -2.059 1 98.56 110 ASP A N 1
ATOM 810 C CA . ASP A 1 110 ? 2.482 -5.273 -0.983 1 98.56 110 ASP A CA 1
ATOM 811 C C . ASP A 1 110 ? 1.016 -5.691 -1.062 1 98.56 110 ASP A C 1
ATOM 813 O O . ASP A 1 110 ? 0.701 -6.883 -1.014 1 98.56 110 ASP A O 1
ATOM 817 N N . GLY A 1 111 ? 0.169 -4.742 -1.183 1 98.62 111 GLY A N 1
ATOM 818 C CA . GLY A 1 111 ? -1.257 -5.023 -1.257 1 98.62 111 GLY A CA 1
ATOM 819 C C . GLY A 1 111 ? -1.629 -5.914 -2.428 1 98.62 111 GLY A C 1
ATOM 820 O O . GLY A 1 111 ? -2.326 -6.914 -2.256 1 98.62 111 GLY A O 1
ATOM 821 N N . PHE A 1 112 ? -1.111 -5.633 -3.611 1 98.75 112 PHE A N 1
ATOM 822 C CA . PHE A 1 112 ? -1.495 -6.336 -4.828 1 98.75 112 PHE A CA 1
ATOM 823 C C . PHE A 1 112 ? -0.942 -7.754 -4.832 1 98.75 112 PHE A C 1
ATOM 825 O O . PHE A 1 112 ? -1.691 -8.719 -4.996 1 98.75 112 PHE A O 1
ATOM 832 N N . PHE A 1 113 ? 0.275 -7.859 -4.613 1 98.69 113 PHE A N 1
ATOM 833 C CA . PHE A 1 113 ? 0.923 -9.148 -4.824 1 98.69 113 PHE A CA 1
ATOM 834 C C . PHE A 1 113 ? 0.599 -10.109 -3.689 1 98.69 113 PHE A C 1
ATOM 836 O O . PHE A 1 113 ? 0.531 -11.32 -3.896 1 98.69 113 PHE A O 1
ATOM 843 N N . SER A 1 114 ? 0.394 -9.578 -2.484 1 98.44 114 SER A N 1
ATOM 844 C CA . SER A 1 114 ? -0.062 -10.445 -1.407 1 98.44 114 SER A CA 1
ATOM 845 C C . SER A 1 114 ? -1.47 -10.969 -1.676 1 98.44 114 SER A C 1
ATOM 847 O O . SER A 1 114 ? -1.766 -12.133 -1.411 1 98.44 114 SER A O 1
ATOM 849 N N . SER A 1 115 ? -2.303 -10.109 -2.186 1 98.19 115 SER A N 1
ATOM 850 C CA . SER A 1 115 ? -3.643 -10.547 -2.568 1 98.19 115 SER A CA 1
ATOM 851 C C . SER A 1 115 ? -3.586 -11.578 -3.691 1 98.19 115 SER A C 1
ATOM 853 O O . SER A 1 115 ? -4.277 -12.594 -3.641 1 98.19 115 SER A O 1
ATOM 855 N N . LEU A 1 116 ? -2.791 -11.312 -4.668 1 98.5 116 LEU A N 1
ATOM 856 C CA . LEU A 1 116 ? -2.629 -12.227 -5.797 1 98.5 116 LEU A CA 1
ATOM 857 C C . LEU A 1 116 ? -2.129 -13.586 -5.328 1 98.5 116 LEU A C 1
ATOM 859 O O . LEU A 1 116 ? -2.561 -14.625 -5.84 1 98.5 116 LEU A O 1
ATOM 863 N N . ARG A 1 117 ? -1.244 -13.609 -4.387 1 98.38 117 ARG A N 1
ATOM 864 C CA . ARG A 1 117 ? -0.732 -14.859 -3.83 1 98.38 117 ARG A CA 1
ATOM 865 C C . ARG A 1 117 ? -1.863 -15.703 -3.26 1 98.38 117 ARG A C 1
ATOM 867 O O . ARG A 1 117 ? -1.885 -16.922 -3.443 1 98.38 117 ARG A O 1
ATOM 874 N N . HIS A 1 118 ? -2.756 -15.062 -2.508 1 97.75 118 HIS A N 1
ATOM 875 C CA . HIS A 1 118 ? -3.918 -15.781 -2 1 97.75 118 HIS A CA 1
ATOM 876 C C . HIS A 1 118 ? -4.688 -16.453 -3.133 1 97.75 118 HIS A C 1
ATOM 878 O O . HIS A 1 118 ? -5.129 -17.594 -2.996 1 97.75 118 HIS A O 1
ATOM 884 N N . GLU A 1 119 ? -4.84 -15.758 -4.207 1 97.38 119 GLU A N 1
ATOM 885 C CA . GLU A 1 119 ? -5.59 -16.281 -5.34 1 97.38 119 GLU A CA 1
ATOM 886 C C . GLU A 1 119 ? -4.875 -17.484 -5.965 1 97.38 119 GLU A C 1
ATOM 888 O O . GLU A 1 119 ? -5.512 -18.484 -6.32 1 97.38 119 GLU A O 1
ATOM 893 N N . PHE A 1 120 ? -3.578 -17.344 -6.109 1 98 120 PHE A N 1
ATOM 894 C CA . PHE A 1 120 ? -2.803 -18.453 -6.633 1 98 120 PHE A CA 1
ATOM 895 C C . PHE A 1 120 ? -2.99 -19.703 -5.77 1 98 120 PHE A C 1
ATOM 897 O O . PHE A 1 120 ? -3.141 -20.797 -6.289 1 98 120 PHE A O 1
ATOM 904 N N . ILE A 1 121 ? -2.986 -19.5 -4.488 1 97.19 121 ILE A N 1
ATOM 905 C CA . ILE A 1 121 ? -3.123 -20.609 -3.555 1 97.19 121 ILE A CA 1
ATOM 906 C C . ILE A 1 121 ? -4.512 -21.234 -3.689 1 97.19 121 ILE A C 1
ATOM 908 O O . ILE A 1 121 ? -4.645 -22.453 -3.799 1 97.19 121 ILE A O 1
ATOM 912 N N . ILE A 1 122 ? -5.5 -20.422 -3.748 1 95.38 122 ILE A N 1
ATOM 913 C CA . ILE A 1 122 ? -6.879 -20.891 -3.814 1 95.38 122 ILE A CA 1
ATOM 914 C C . ILE A 1 122 ? -7.109 -21.641 -5.129 1 95.38 122 ILE A C 1
ATOM 916 O O . ILE A 1 122 ? -7.785 -22.672 -5.156 1 95.38 122 ILE A O 1
ATOM 920 N N . GLU A 1 123 ? -6.461 -21.156 -6.23 1 94.75 123 GLU A N 1
ATOM 921 C CA . GLU A 1 123 ? -6.656 -21.734 -7.555 1 94.75 123 GLU A CA 1
ATOM 922 C C . GLU A 1 123 ? -5.621 -22.828 -7.84 1 94.75 123 GLU A C 1
ATOM 924 O O . GLU A 1 123 ? -5.578 -23.375 -8.938 1 94.75 123 GLU A O 1
ATOM 929 N N . ASN A 1 124 ? -4.754 -23.062 -6.922 1 96.56 124 ASN A N 1
ATOM 930 C CA . ASN A 1 124 ? -3.691 -24.047 -7.066 1 96.56 124 ASN A CA 1
ATOM 931 C C . ASN A 1 124 ? -2.787 -23.734 -8.25 1 96.56 124 ASN A C 1
ATOM 933 O O . ASN A 1 124 ? -2.49 -24.625 -9.062 1 96.56 124 ASN A O 1
ATOM 937 N N . VAL A 1 125 ? -2.617 -22.5 -8.438 1 97.12 125 VAL A N 1
ATOM 938 C CA . VAL A 1 125 ? -1.601 -22.047 -9.391 1 97.12 125 VAL A CA 1
ATOM 939 C C . VAL A 1 125 ? -0.214 -22.188 -8.766 1 97.12 125 VAL A C 1
ATOM 941 O O . VAL A 1 125 ? 0.076 -21.578 -7.738 1 97.12 125 VAL A O 1
ATOM 944 N N . ASN A 1 126 ? 0.644 -22.984 -9.43 1 97.81 126 ASN A N 1
ATOM 945 C CA . ASN A 1 126 ? 1.956 -23.266 -8.859 1 97.81 126 ASN A CA 1
ATOM 946 C C . ASN A 1 126 ? 2.99 -22.234 -9.305 1 97.81 126 ASN A C 1
ATOM 948 O O . ASN A 1 126 ? 4.023 -22.594 -9.875 1 97.81 126 ASN A O 1
ATOM 952 N N . VAL A 1 127 ? 2.75 -21.047 -9.18 1 97.5 127 VAL A N 1
ATOM 953 C CA . VAL A 1 127 ? 3.646 -19.906 -9.328 1 97.5 127 VAL A CA 1
ATOM 954 C C . VAL A 1 127 ? 3.787 -19.188 -7.988 1 97.5 127 VAL A C 1
ATOM 956 O O . VAL A 1 127 ? 2.787 -18.781 -7.383 1 97.5 127 VAL A O 1
ATOM 959 N N . SER A 1 128 ? 5.023 -19.078 -7.492 1 98.25 128 SER A N 1
ATOM 960 C CA . SER A 1 128 ? 5.215 -18.406 -6.203 1 98.25 128 SER A CA 1
ATOM 961 C C . SER A 1 128 ? 5.465 -16.922 -6.383 1 98.25 128 SER A C 1
ATOM 963 O O . SER A 1 128 ? 5.926 -16.484 -7.441 1 98.25 128 SER A O 1
ATOM 965 N N . ILE A 1 129 ? 5.102 -16.203 -5.414 1 98.38 129 ILE A N 1
ATOM 966 C CA . ILE A 1 129 ? 5.367 -14.773 -5.344 1 98.38 129 ILE A CA 1
ATOM 967 C C . ILE A 1 129 ? 6.191 -14.469 -4.098 1 98.38 129 ILE A C 1
ATOM 969 O O . ILE A 1 129 ? 5.785 -14.789 -2.979 1 98.38 129 ILE A O 1
ATOM 973 N N . THR A 1 130 ? 7.371 -13.852 -4.305 1 98.06 130 THR A N 1
ATOM 974 C CA . THR A 1 130 ? 8.25 -13.438 -3.223 1 98.06 130 THR A CA 1
ATOM 975 C C . THR A 1 130 ? 8.359 -11.914 -3.172 1 98.06 130 THR A C 1
ATOM 977 O O . THR A 1 130 ? 8.727 -11.281 -4.16 1 98.06 130 THR A O 1
ATOM 980 N N . LEU A 1 131 ? 7.969 -11.336 -2.096 1 98.25 131 LEU A N 1
ATOM 981 C CA . LEU A 1 131 ? 8.203 -9.914 -1.854 1 98.25 131 LEU A CA 1
ATOM 982 C C . LEU A 1 131 ? 9.539 -9.695 -1.146 1 98.25 131 LEU A C 1
ATOM 984 O O . LEU A 1 131 ? 9.773 -10.258 -0.076 1 98.25 131 LEU A O 1
ATOM 988 N N . CYS A 1 132 ? 10.398 -8.906 -1.729 1 97.25 132 CYS A N 1
ATOM 989 C CA . CYS A 1 132 ? 11.68 -8.57 -1.109 1 97.25 132 CYS A CA 1
ATOM 990 C C . CYS A 1 132 ? 11.586 -7.254 -0.354 1 97.25 132 CYS A C 1
ATOM 992 O O . CYS A 1 132 ? 11.602 -6.184 -0.963 1 97.25 132 CYS A O 1
ATOM 994 N N . ILE A 1 133 ? 11.508 -7.363 0.943 1 98.19 133 ILE A N 1
ATOM 995 C CA . ILE A 1 133 ? 11.461 -6.191 1.81 1 98.19 133 ILE A CA 1
ATOM 996 C C . ILE A 1 133 ? 12.883 -5.773 2.191 1 98.19 133 ILE A C 1
ATOM 998 O O . ILE A 1 133 ? 13.469 -6.336 3.119 1 98.19 133 ILE A O 1
ATOM 1002 N N . LEU A 1 134 ? 13.352 -4.781 1.479 1 95.69 134 LEU A N 1
ATOM 1003 C CA . LEU A 1 134 ? 14.75 -4.383 1.626 1 95.69 134 LEU A CA 1
ATOM 1004 C C . LEU A 1 134 ? 14.867 -3.135 2.494 1 95.69 134 LEU A C 1
ATOM 1006 O O . LEU A 1 134 ? 14.047 -2.223 2.395 1 95.69 134 LEU A O 1
ATOM 1010 N N . GLY A 1 135 ? 15.859 -3.197 3.322 1 93.75 135 GLY A N 1
ATOM 1011 C CA . GLY A 1 135 ? 16.266 -1.982 4.012 1 93.75 135 GLY A CA 1
ATOM 1012 C C . GLY A 1 135 ? 17.141 -1.079 3.164 1 93.75 135 GLY A C 1
ATOM 1013 O O . GLY A 1 135 ? 16.969 -1.002 1.946 1 93.75 135 GLY A O 1
ATOM 1014 N N . TYR A 1 136 ? 17.969 -0.332 3.809 1 88.44 136 TYR A N 1
ATOM 1015 C CA . TYR A 1 136 ? 18.859 0.59 3.107 1 88.44 136 TYR A CA 1
ATOM 1016 C C . TYR A 1 136 ? 20.031 -0.154 2.467 1 88.44 136 TYR A C 1
ATOM 1018 O O . TYR A 1 136 ? 20.828 -0.769 3.164 1 88.44 136 TYR A O 1
ATOM 1026 N N . ILE A 1 137 ? 20 -0.104 1.183 1 87.31 137 ILE A N 1
ATOM 1027 C CA . ILE A 1 137 ? 21.016 -0.82 0.42 1 87.31 137 ILE A CA 1
ATOM 1028 C C . ILE A 1 137 ? 21.969 0.177 -0.229 1 87.31 137 ILE A C 1
ATOM 1030 O O . ILE A 1 137 ? 21.547 1.221 -0.729 1 87.31 137 ILE A O 1
AT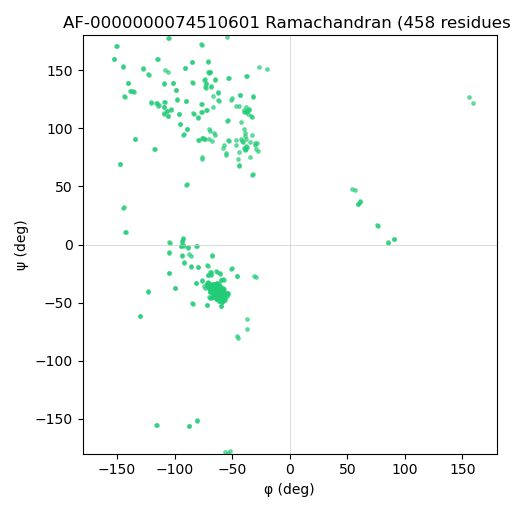OM 1034 N N . ASP A 1 138 ? 23.203 -0.069 -0.234 1 81.19 138 ASP A N 1
ATOM 1035 C CA . ASP A 1 138 ? 24.25 0.795 -0.754 1 81.19 138 ASP A CA 1
ATOM 1036 C C . ASP A 1 138 ? 24.297 0.761 -2.279 1 81.19 138 ASP A C 1
ATOM 1038 O O . ASP A 1 138 ? 25.125 0.065 -2.871 1 81.19 138 ASP A O 1
ATOM 1042 N N . THR A 1 139 ? 23.312 1.44 -2.82 1 76 139 THR A N 1
ATOM 1043 C CA . THR A 1 139 ? 23.312 1.56 -4.273 1 76 139 THR A CA 1
ATOM 1044 C C . THR A 1 139 ? 23.672 2.979 -4.703 1 76 139 THR A C 1
ATOM 1046 O O . THR A 1 139 ? 23.703 3.895 -3.879 1 76 139 THR A O 1
ATOM 1049 N N . GLY A 1 140 ? 24.281 3.145 -5.832 1 67.12 140 GLY A N 1
ATOM 1050 C CA . GLY A 1 140 ? 24.531 4.477 -6.359 1 67.12 140 GLY A CA 1
ATOM 1051 C C . GLY A 1 140 ? 23.281 5.348 -6.387 1 67.12 140 GLY A C 1
ATOM 1052 O O . GLY A 1 140 ? 23.375 6.574 -6.297 1 67.12 140 GLY A O 1
ATOM 1053 N N . LYS A 1 141 ? 22.172 4.734 -6.367 1 64.12 141 LYS A N 1
ATOM 1054 C CA . LYS A 1 141 ? 20.891 5.445 -6.43 1 64.12 141 LYS A CA 1
ATOM 1055 C C . LYS A 1 141 ? 20.594 6.145 -5.109 1 64.12 141 LYS A C 1
ATOM 1057 O O . LYS A 1 141 ? 20.016 7.234 -5.098 1 64.12 141 LYS A O 1
ATOM 1062 N N . LEU A 1 142 ? 20.938 5.539 -4.078 1 65.19 142 LEU A N 1
ATOM 1063 C CA . LEU A 1 142 ? 20.734 6.164 -2.775 1 65.19 142 LEU A CA 1
ATOM 1064 C C . LEU A 1 142 ? 21.359 7.551 -2.727 1 65.19 142 LEU A C 1
ATOM 1066 O O . LEU A 1 142 ? 20.781 8.484 -2.176 1 65.19 142 LEU A O 1
ATOM 1070 N N . ASN A 1 143 ? 22.438 7.52 -3.256 1 59.84 143 ASN A N 1
ATOM 1071 C CA . ASN A 1 143 ? 23.141 8.797 -3.281 1 59.84 143 ASN A CA 1
ATOM 1072 C C . ASN A 1 143 ? 22.469 9.797 -4.203 1 59.84 143 ASN A C 1
ATOM 1074 O O . ASN A 1 143 ? 22.344 10.977 -3.863 1 59.84 143 ASN A O 1
ATOM 1078 N N . ALA A 1 144 ? 22.016 9.281 -5.191 1 61.41 144 ALA A N 1
ATOM 1079 C CA . ALA A 1 144 ? 21.422 10.164 -6.195 1 61.41 144 ALA A CA 1
ATOM 1080 C C . ALA A 1 144 ? 20.109 10.758 -5.699 1 61.41 144 ALA A C 1
ATOM 1082 O O . ALA A 1 144 ? 19.734 11.867 -6.086 1 61.41 144 ALA A O 1
ATOM 1083 N N . THR A 1 145 ? 19.422 10.102 -4.797 1 68.06 145 THR A N 1
ATOM 1084 C CA . THR A 1 145 ? 18.125 10.555 -4.316 1 68.06 145 THR A CA 1
ATOM 1085 C C . THR A 1 145 ? 18.281 11.398 -3.057 1 68.06 145 THR A C 1
ATOM 1087 O O . THR A 1 145 ? 17.344 12.078 -2.639 1 68.06 145 THR A O 1
ATOM 1090 N N . GLY A 1 146 ? 19.5 11.391 -2.518 1 67.94 146 GLY A N 1
ATOM 1091 C CA . GLY A 1 146 ? 19.734 12.086 -1.262 1 67.94 146 GLY A CA 1
ATOM 1092 C C . GLY A 1 146 ? 19.406 11.25 -0.043 1 67.94 146 GLY A C 1
ATOM 1093 O O . GLY A 1 146 ? 19.594 11.695 1.092 1 67.94 146 GLY A O 1
ATOM 1094 N N . ALA A 1 147 ? 19.031 10.078 -0.243 1 70.5 147 ALA A N 1
ATOM 1095 C CA . ALA A 1 147 ? 18.578 9.227 0.857 1 70.5 147 ALA A CA 1
ATOM 1096 C C . ALA A 1 147 ? 19.734 8.898 1.801 1 70.5 147 ALA A C 1
ATOM 1098 O O . ALA A 1 147 ? 19.547 8.766 3.01 1 70.5 147 ALA A O 1
ATOM 1099 N N . ARG A 1 148 ? 20.891 8.773 1.26 1 67.12 148 ARG A N 1
ATOM 1100 C CA . ARG A 1 148 ? 22.047 8.391 2.057 1 67.12 148 ARG A CA 1
ATOM 1101 C C . ARG A 1 148 ? 22.328 9.422 3.137 1 67.12 148 ARG A C 1
ATOM 1103 O O . ARG A 1 148 ? 22.625 9.07 4.281 1 67.12 148 ARG A O 1
ATOM 1110 N N . GLY A 1 149 ? 22.156 10.555 2.805 1 72.38 149 GLY A N 1
ATOM 1111 C CA . GLY A 1 149 ? 22.469 11.617 3.75 1 72.38 149 GLY A CA 1
ATOM 1112 C C . GLY A 1 149 ? 21.375 11.836 4.781 1 72.38 149 GLY A C 1
ATOM 1113 O O . GLY A 1 149 ? 21.578 12.539 5.773 1 72.38 149 GLY A O 1
ATOM 1114 N N . LEU A 1 150 ? 20.359 11.102 4.652 1 74.38 150 LEU A N 1
ATOM 1115 C CA . LEU A 1 150 ? 19.219 11.375 5.516 1 74.38 150 LEU A CA 1
ATOM 1116 C C . LEU A 1 150 ? 19.125 10.336 6.625 1 74.38 150 LEU A C 1
ATOM 1118 O O . LEU A 1 150 ? 18.344 10.5 7.57 1 74.38 150 LEU A O 1
ATOM 1122 N N . ARG A 1 151 ? 19.969 9.328 6.547 1 78.88 151 ARG A N 1
ATOM 1123 C CA . ARG A 1 151 ? 19.812 8.242 7.512 1 78.88 151 ARG A CA 1
ATOM 1124 C C . ARG A 1 151 ? 21.109 8.023 8.297 1 78.88 151 ARG A C 1
ATOM 1126 O O . ARG A 1 151 ? 22.203 8.117 7.734 1 78.88 151 ARG A O 1
ATOM 1133 N N . ARG A 1 152 ? 20.922 7.648 9.484 1 79.88 152 ARG A N 1
ATOM 1134 C CA . ARG A 1 152 ? 22.062 7.387 10.352 1 79.88 152 ARG A CA 1
ATOM 1135 C C . ARG A 1 152 ? 22.562 5.957 10.18 1 79.88 152 ARG A C 1
ATOM 1137 O O . ARG A 1 152 ? 23.734 5.668 10.43 1 79.88 152 ARG A O 1
ATOM 1144 N N . VAL A 1 153 ? 21.766 5.113 9.664 1 79.56 153 VAL A N 1
ATOM 1145 C CA . VAL A 1 153 ? 22.125 3.705 9.516 1 79.56 153 VAL A CA 1
ATOM 1146 C C . VAL A 1 153 ? 22.922 3.504 8.234 1 79.56 153 VAL A C 1
ATOM 1148 O O . VAL A 1 153 ? 22.609 4.09 7.195 1 79.56 153 VAL A O 1
ATOM 1151 N N . ALA A 1 154 ? 23.969 2.643 8.367 1 82.75 154 ALA A N 1
ATOM 1152 C CA . ALA A 1 154 ? 24.812 2.348 7.211 1 82.75 154 ALA A CA 1
ATOM 1153 C C . ALA A 1 154 ? 24.078 1.441 6.223 1 82.75 154 ALA A C 1
ATOM 1155 O O . ALA A 1 154 ? 23.375 0.515 6.621 1 82.75 154 ALA A O 1
ATOM 1156 N N . PRO A 1 155 ? 24.312 1.726 4.98 1 87.06 155 PRO A N 1
ATOM 1157 C CA . PRO A 1 155 ? 23.688 0.867 3.971 1 87.06 155 PRO A CA 1
ATOM 1158 C C . PRO A 1 155 ? 24.312 -0.526 3.914 1 87.06 155 PRO A C 1
ATOM 1160 O O . PRO A 1 155 ? 25.484 -0.691 4.234 1 87.06 155 PRO A O 1
ATOM 1163 N N . SER A 1 156 ? 23.531 -1.503 3.592 1 89.56 156 SER A N 1
ATOM 1164 C CA . SER A 1 156 ? 23.984 -2.881 3.42 1 89.56 156 SER A CA 1
ATOM 1165 C C . SER A 1 156 ? 24.516 -3.113 2.01 1 89.56 156 SER A C 1
ATOM 1167 O O . SER A 1 156 ? 24.156 -2.398 1.075 1 89.56 156 SER A O 1
ATOM 1169 N N . PRO A 1 157 ? 25.391 -4.164 1.855 1 87.5 157 PRO A N 1
ATOM 1170 C CA . PRO A 1 157 ? 26.016 -4.379 0.553 1 87.5 157 PRO A CA 1
ATOM 1171 C C . PRO A 1 157 ? 25.031 -4.824 -0.52 1 87.5 157 PRO A C 1
ATOM 1173 O O . PRO A 1 157 ? 24.203 -5.707 -0.275 1 87.5 157 PRO A O 1
ATOM 1176 N N . LYS A 1 158 ? 25.141 -4.254 -1.704 1 87.12 158 LYS A N 1
ATOM 1177 C CA . LYS A 1 158 ? 24.203 -4.523 -2.797 1 87.12 158 LYS A CA 1
ATOM 1178 C C . LYS A 1 158 ? 24.422 -5.922 -3.367 1 87.12 158 LYS A C 1
ATOM 1180 O O . LYS A 1 158 ? 23.469 -6.578 -3.799 1 87.12 158 LYS A O 1
ATOM 1185 N N . GLU A 1 159 ? 25.703 -6.434 -3.383 1 86.06 159 GLU A N 1
ATOM 1186 C CA . GLU A 1 159 ? 25.984 -7.742 -3.963 1 86.06 159 GLU A CA 1
ATOM 1187 C C . GLU A 1 159 ? 25.344 -8.859 -3.148 1 86.06 159 GLU A C 1
ATOM 1189 O O . GLU A 1 159 ? 24.734 -9.773 -3.711 1 86.06 159 GLU A O 1
ATOM 1194 N N . GLU A 1 160 ? 25.516 -8.711 -1.883 1 89.69 160 GLU A N 1
ATOM 1195 C CA . GLU A 1 160 ? 24.875 -9.688 -1.011 1 89.69 160 GLU A CA 1
ATOM 1196 C C . GLU A 1 160 ? 23.344 -9.633 -1.138 1 89.69 160 GLU A C 1
ATOM 1198 O O . GLU A 1 160 ? 22.688 -10.672 -1.174 1 89.69 160 GLU A O 1
ATOM 1203 N N . CYS A 1 161 ? 22.875 -8.469 -1.243 1 90.56 161 CYS A N 1
ATOM 1204 C CA . CYS A 1 161 ? 21.438 -8.281 -1.395 1 90.56 161 CYS A CA 1
ATOM 1205 C C . CYS A 1 161 ? 20.922 -8.945 -2.672 1 90.56 161 CYS A C 1
ATOM 1207 O O . CYS A 1 161 ? 19.906 -9.641 -2.654 1 90.56 161 CYS A O 1
ATOM 1209 N N . ALA A 1 162 ? 21.672 -8.789 -3.74 1 88.56 162 ALA A N 1
ATOM 1210 C CA . ALA A 1 162 ? 21.281 -9.367 -5.023 1 88.56 162 ALA A CA 1
ATOM 1211 C C . ALA A 1 162 ? 21.219 -10.891 -4.938 1 88.56 162 ALA A C 1
ATOM 1213 O O . ALA A 1 162 ? 20.281 -11.508 -5.453 1 88.56 162 ALA A O 1
ATOM 1214 N N . LEU A 1 163 ? 22.125 -11.469 -4.262 1 90 163 LEU A N 1
ATOM 1215 C CA . LEU A 1 163 ? 22.156 -12.922 -4.102 1 90 163 LEU A CA 1
ATOM 1216 C C . LEU A 1 163 ? 20.984 -13.398 -3.258 1 90 163 LEU A C 1
ATOM 1218 O O . LEU A 1 163 ? 20.359 -14.406 -3.576 1 90 163 LEU A O 1
ATOM 1222 N N . GLU A 1 164 ? 20.703 -12.656 -2.248 1 93.69 164 GLU A N 1
ATOM 1223 C CA . GLU A 1 164 ? 19.578 -13.023 -1.377 1 93.69 164 GLU A CA 1
ATOM 1224 C C . GLU A 1 164 ? 18.25 -12.922 -2.117 1 93.69 164 GLU A C 1
ATOM 1226 O O . GLU A 1 164 ? 17.344 -13.727 -1.879 1 93.69 164 GLU A O 1
ATOM 1231 N N . ILE A 1 165 ? 18.156 -11.969 -2.986 1 91.62 165 ILE A N 1
ATOM 1232 C CA . ILE A 1 165 ? 16.938 -11.805 -3.779 1 91.62 165 ILE A CA 1
ATOM 1233 C C . ILE A 1 165 ? 16.719 -13.031 -4.66 1 91.62 165 ILE A C 1
ATOM 1235 O O . ILE A 1 165 ? 15.641 -13.625 -4.66 1 91.62 165 ILE A O 1
ATOM 1239 N N . ILE A 1 166 ? 17.75 -13.453 -5.324 1 89.81 166 ILE A N 1
ATOM 1240 C CA . ILE A 1 166 ? 17.672 -14.602 -6.215 1 89.81 166 ILE A CA 1
ATOM 1241 C C . ILE A 1 166 ? 17.375 -15.859 -5.406 1 89.81 166 ILE A C 1
ATOM 1243 O O . ILE A 1 166 ? 16.484 -16.656 -5.773 1 89.81 166 ILE A O 1
ATOM 1247 N N . ARG A 1 167 ? 18.016 -16.016 -4.316 1 94.44 167 ARG A N 1
ATOM 1248 C CA . ARG A 1 167 ? 17.844 -17.188 -3.471 1 94.44 167 ARG A CA 1
ATOM 1249 C C . ARG A 1 167 ? 16.422 -17.266 -2.918 1 94.44 167 ARG A C 1
ATOM 1251 O O . ARG A 1 167 ? 15.836 -18.344 -2.869 1 94.44 167 ARG A O 1
ATOM 1258 N N . SER A 1 168 ? 15.93 -16.156 -2.508 1 96.31 168 SER A N 1
ATOM 1259 C CA . SER A 1 168 ? 14.594 -16.156 -1.923 1 96.31 168 SER A CA 1
ATOM 1260 C C . SER A 1 168 ? 13.539 -16.562 -2.945 1 96.31 168 SER A C 1
ATOM 1262 O O . SER A 1 168 ? 12.578 -17.266 -2.607 1 96.31 168 SER A O 1
ATOM 1264 N N . GLY A 1 169 ? 13.727 -16.078 -4.168 1 94.19 169 GLY A N 1
ATOM 1265 C CA . GLY A 1 169 ? 12.852 -16.531 -5.238 1 94.19 169 GLY A CA 1
ATOM 1266 C C . GLY A 1 169 ? 12.961 -18.031 -5.504 1 94.19 169 GLY A C 1
ATOM 1267 O O . GLY A 1 169 ? 11.945 -18.719 -5.605 1 94.19 169 GLY A O 1
ATOM 1268 N N . ALA A 1 170 ? 14.156 -18.531 -5.586 1 92.88 170 ALA A N 1
ATOM 1269 C CA . ALA A 1 170 ? 14.398 -19.938 -5.852 1 92.88 170 ALA A CA 1
ATOM 1270 C C . ALA A 1 170 ? 13.805 -20.812 -4.75 1 92.88 170 ALA A C 1
ATOM 1272 O O . ALA A 1 170 ? 13.312 -21.906 -5.02 1 92.88 170 ALA A O 1
ATOM 1273 N N . LEU A 1 171 ? 13.828 -20.297 -3.543 1 97.56 171 LEU A N 1
ATOM 1274 C CA . LEU A 1 171 ? 13.32 -21.047 -2.396 1 97.56 171 LEU A CA 1
ATOM 1275 C C . LEU A 1 171 ? 11.828 -20.812 -2.207 1 97.56 171 LEU A C 1
ATOM 1277 O O . LEU A 1 171 ? 11.219 -21.359 -1.287 1 97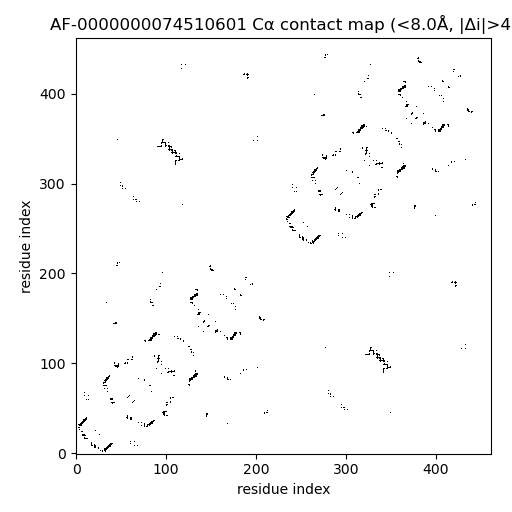.56 171 LEU A O 1
ATOM 1281 N N . ARG A 1 172 ? 11.281 -19.938 -3.053 1 97.5 172 ARG A N 1
ATOM 1282 C CA . ARG A 1 172 ? 9.844 -19.672 -3.07 1 97.5 172 ARG A CA 1
ATOM 1283 C C . ARG A 1 172 ? 9.375 -19.125 -1.729 1 97.5 172 ARG A C 1
ATOM 1285 O O . ARG A 1 172 ? 8.312 -19.516 -1.229 1 97.5 172 ARG A O 1
ATOM 1292 N N . GLN A 1 173 ? 10.234 -18.297 -1.146 1 97.38 173 GLN A N 1
ATOM 1293 C CA . GLN A 1 173 ? 9.875 -17.656 0.113 1 97.38 173 GLN A CA 1
ATOM 1294 C C . GLN A 1 173 ? 8.773 -16.625 -0.093 1 97.38 173 GLN A C 1
ATOM 1296 O O . GLN A 1 173 ? 8.742 -15.93 -1.116 1 97.38 173 GLN A O 1
ATOM 1301 N N . HIS A 1 174 ? 7.941 -16.469 0.93 1 96.69 174 HIS A N 1
ATOM 1302 C CA . HIS A 1 174 ? 6.898 -15.461 0.863 1 96.69 174 HIS A CA 1
ATOM 1303 C C . HIS A 1 174 ? 7.492 -14.055 0.891 1 96.69 174 HIS A C 1
ATOM 1305 O O . HIS A 1 174 ? 7.066 -13.18 0.134 1 96.69 174 HIS A O 1
ATOM 1311 N N . GLU A 1 175 ? 8.43 -13.891 1.813 1 97.94 175 GLU A N 1
ATOM 1312 C CA . GLU A 1 175 ? 9.102 -12.602 1.921 1 97.94 175 GLU A CA 1
ATOM 1313 C C . GLU A 1 175 ? 10.594 -12.781 2.211 1 97.94 175 GLU A C 1
ATOM 1315 O O . GLU A 1 175 ? 10.977 -13.672 2.979 1 97.94 175 GLU A O 1
ATOM 1320 N N . LEU A 1 176 ? 11.391 -11.984 1.564 1 98.06 176 LEU A N 1
ATOM 1321 C CA . LEU A 1 176 ? 12.781 -11.766 1.951 1 98.06 176 LEU A CA 1
ATOM 1322 C C . LEU A 1 176 ? 12.93 -10.492 2.775 1 98.06 176 LEU A C 1
ATOM 1324 O O . LEU A 1 176 ? 12.422 -9.438 2.385 1 98.06 176 LEU A O 1
ATOM 1328 N N . HIS A 1 177 ? 13.484 -10.602 3.943 1 98.12 177 HIS A N 1
ATOM 1329 C CA . HIS A 1 177 ? 13.859 -9.445 4.746 1 98.12 177 HIS A CA 1
ATOM 1330 C C . HIS A 1 177 ? 15.367 -9.242 4.75 1 98.12 177 HIS A C 1
ATOM 1332 O O . HIS A 1 177 ? 16.109 -10.109 5.219 1 98.12 177 HIS A O 1
ATOM 1338 N N . TYR A 1 178 ? 15.758 -8.133 4.172 1 97 178 TYR A N 1
ATOM 1339 C CA . TYR A 1 178 ? 17.188 -7.859 4.098 1 97 178 TYR A CA 1
ATOM 1340 C C . TYR A 1 178 ? 17.484 -6.398 4.398 1 97 178 TYR A C 1
ATOM 1342 O O . TYR A 1 178 ? 16.922 -5.5 3.768 1 97 178 TYR A O 1
ATOM 1350 N N . PRO A 1 179 ? 18.469 -6.035 5.277 1 96.19 179 PRO A N 1
ATOM 1351 C CA . PRO A 1 179 ? 19.125 -6.996 6.168 1 96.19 179 PRO A CA 1
ATOM 1352 C C . PRO A 1 179 ? 18.172 -7.594 7.203 1 96.19 179 PRO A C 1
ATOM 1354 O O . PRO A 1 179 ? 17.312 -6.887 7.734 1 96.19 179 PRO A O 1
ATOM 1357 N N . PRO A 1 180 ? 18.266 -8.867 7.559 1 96.19 180 PRO A N 1
ATOM 1358 C CA . PRO A 1 180 ? 17.234 -9.562 8.328 1 96.19 180 PRO A CA 1
ATOM 1359 C C . PRO A 1 180 ? 17.031 -8.969 9.719 1 96.19 180 PRO A C 1
ATOM 1361 O O . PRO A 1 180 ? 15.891 -8.789 10.156 1 96.19 180 PRO A O 1
ATOM 1364 N N . GLY A 1 181 ? 18.078 -8.656 10.469 1 94.81 181 GLY A N 1
ATOM 1365 C CA . GLY A 1 181 ? 17.938 -8.148 11.828 1 94.81 181 GLY A CA 1
ATOM 1366 C C . GLY A 1 181 ? 17.156 -6.859 11.914 1 94.81 181 GLY A C 1
ATOM 1367 O O . GLY A 1 181 ? 16.125 -6.793 12.602 1 94.81 181 GLY A O 1
ATOM 1368 N N . ILE A 1 182 ? 17.578 -5.895 11.125 1 94.19 182 ILE A N 1
ATOM 1369 C CA . ILE A 1 182 ? 16.969 -4.562 11.195 1 94.19 182 ILE A CA 1
ATOM 1370 C C . ILE A 1 182 ? 15.555 -4.609 10.648 1 94.19 182 ILE A C 1
ATOM 1372 O O . ILE A 1 182 ? 14.625 -4.062 11.258 1 94.19 182 ILE A O 1
ATOM 1376 N N . VAL A 1 183 ? 15.297 -5.246 9.516 1 96.19 183 VAL A N 1
ATOM 1377 C CA . VAL A 1 183 ? 13.984 -5.301 8.883 1 96.19 183 VAL A CA 1
ATOM 1378 C C . VAL A 1 183 ? 13.016 -6.09 9.766 1 96.19 183 VAL A C 1
ATOM 1380 O O . VAL A 1 183 ? 11.898 -5.648 10.023 1 96.19 183 VAL A O 1
ATOM 1383 N N . ASN A 1 184 ? 13.492 -7.219 10.289 1 96.12 184 ASN A N 1
ATOM 1384 C CA . ASN A 1 184 ? 12.641 -7.996 11.18 1 96.12 184 ASN A CA 1
ATOM 1385 C C . ASN A 1 184 ? 12.281 -7.211 12.438 1 96.12 184 ASN A C 1
ATOM 1387 O O . ASN A 1 184 ? 11.141 -7.273 12.914 1 96.12 184 ASN A O 1
ATOM 1391 N N . GLY A 1 185 ? 13.25 -6.535 13.008 1 95.5 185 GLY A N 1
ATOM 1392 C CA . GLY A 1 185 ? 12.984 -5.723 14.188 1 95.5 185 GLY A CA 1
ATOM 1393 C C . GLY A 1 185 ? 11.945 -4.641 13.945 1 95.5 185 GLY A C 1
ATOM 1394 O O . GLY A 1 185 ? 11.047 -4.445 14.773 1 95.5 185 GLY A O 1
ATOM 1395 N N . MET A 1 186 ? 12.062 -3.967 12.836 1 95.62 186 MET A N 1
ATOM 1396 C CA . MET A 1 186 ? 11.117 -2.908 12.492 1 95.62 186 MET A CA 1
ATOM 1397 C C . MET A 1 186 ? 9.711 -3.473 12.312 1 95.62 186 MET A C 1
ATOM 1399 O O . MET A 1 186 ? 8.742 -2.887 12.789 1 95.62 186 MET A O 1
ATOM 1403 N N . LEU A 1 187 ? 9.625 -4.625 11.625 1 94.75 187 LEU A N 1
ATOM 1404 C CA . LEU A 1 187 ? 8.312 -5.203 11.367 1 94.75 187 LEU A CA 1
ATOM 1405 C C . LEU A 1 187 ? 7.684 -5.727 12.648 1 94.75 187 LEU A C 1
ATOM 1407 O O . LEU A 1 187 ? 6.465 -5.652 12.828 1 94.75 187 LEU A O 1
ATOM 1411 N N . LEU A 1 188 ? 8.5 -6.27 13.539 1 92.75 188 LEU A N 1
ATOM 1412 C CA . LEU A 1 188 ? 8 -6.691 14.836 1 92.75 188 LEU A CA 1
ATOM 1413 C C . LEU A 1 188 ? 7.461 -5.504 15.625 1 92.75 188 LEU A C 1
ATOM 1415 O O . LEU A 1 188 ? 6.375 -5.574 16.203 1 92.75 188 LEU A O 1
ATOM 1419 N N . LEU A 1 189 ? 8.18 -4.406 15.641 1 94.69 189 LEU A N 1
ATOM 1420 C CA . LEU A 1 189 ? 7.766 -3.213 16.359 1 94.69 189 LEU A CA 1
ATOM 1421 C C . LEU A 1 189 ? 6.5 -2.621 15.758 1 94.69 189 LEU A C 1
ATOM 1423 O O . LEU A 1 189 ? 5.66 -2.068 16.469 1 94.69 189 LEU A O 1
ATOM 1427 N N . ARG A 1 190 ? 6.402 -2.744 14.43 1 94.38 190 ARG A N 1
ATOM 1428 C CA . ARG A 1 190 ? 5.207 -2.252 13.758 1 94.38 190 ARG A CA 1
ATOM 1429 C C . ARG A 1 190 ? 3.953 -2.918 14.312 1 94.38 190 ARG A C 1
ATOM 1431 O O . ARG A 1 190 ? 2.906 -2.275 14.438 1 94.38 190 ARG A O 1
ATOM 1438 N N . GLY A 1 191 ? 4.02 -4.191 14.641 1 90.25 191 GLY A N 1
ATOM 1439 C CA . GLY A 1 191 ? 2.895 -4.93 15.188 1 90.25 191 GLY A CA 1
ATOM 1440 C C . GLY A 1 191 ? 2.705 -4.707 16.672 1 90.25 191 GLY A C 1
ATOM 1441 O O . GLY A 1 191 ? 1.574 -4.598 17.156 1 90.25 191 GLY A O 1
ATOM 1442 N N . LEU A 1 192 ? 3.789 -4.512 17.422 1 91.5 192 LEU A N 1
ATOM 1443 C CA . LEU A 1 192 ? 3.723 -4.539 18.875 1 91.5 192 LEU A CA 1
ATOM 1444 C C . LEU A 1 192 ? 3.678 -3.123 19.453 1 91.5 192 LEU A C 1
ATOM 1446 O O . LEU A 1 192 ? 3.025 -2.879 20.469 1 91.5 192 LEU A O 1
ATOM 1450 N N . ALA A 1 193 ? 4.414 -2.26 18.812 1 95 193 ALA A N 1
ATOM 1451 C CA . ALA A 1 193 ? 4.539 -0.897 19.328 1 95 193 ALA A CA 1
ATOM 1452 C C . ALA A 1 193 ? 4.691 0.106 18.188 1 95 193 ALA A C 1
ATOM 1454 O O . ALA A 1 193 ? 5.727 0.764 18.062 1 95 193 ALA A O 1
ATOM 1455 N N . PRO A 1 194 ? 3.613 0.273 17.453 1 94.06 194 PRO A N 1
ATOM 1456 C CA . PRO A 1 194 ? 3.713 1.142 16.281 1 94.06 194 PRO A CA 1
ATOM 1457 C C . PRO A 1 194 ? 4.113 2.572 16.641 1 94.06 194 PRO A C 1
ATOM 1459 O O . PRO A 1 194 ? 4.832 3.223 15.875 1 94.06 194 PRO A O 1
ATOM 1462 N N . GLY A 1 195 ? 3.641 3.119 17.766 1 95.5 195 GLY A N 1
ATOM 1463 C CA . GLY A 1 195 ? 4.055 4.453 18.188 1 95.5 195 GLY A CA 1
ATOM 1464 C C . GLY A 1 195 ? 5.547 4.562 18.438 1 95.5 195 GLY A C 1
ATOM 1465 O O . GLY A 1 195 ? 6.168 5.566 18.062 1 95.5 195 GLY A O 1
ATOM 1466 N N . PHE A 1 196 ? 6.09 3.547 19.062 1 96.88 196 PHE A N 1
ATOM 1467 C CA . PHE A 1 196 ? 7.523 3.521 19.328 1 96.88 196 PHE A CA 1
ATOM 1468 C C . PHE A 1 196 ? 8.312 3.424 18.031 1 96.88 196 PHE A C 1
ATOM 1470 O O . PHE A 1 196 ? 9.336 4.098 17.859 1 96.88 196 PHE A O 1
ATOM 1477 N N . LEU A 1 197 ? 7.863 2.631 17.125 1 96.94 197 LEU A N 1
ATOM 1478 C CA . LEU A 1 197 ? 8.523 2.531 15.82 1 96.94 197 LEU A CA 1
ATOM 1479 C C . LEU A 1 197 ? 8.531 3.883 15.117 1 96.94 197 LEU A C 1
ATOM 1481 O O . LEU A 1 197 ? 9.562 4.289 14.562 1 96.94 197 LEU A O 1
ATOM 1485 N N . ASP A 1 198 ? 7.426 4.535 15.156 1 96.88 198 ASP A N 1
ATOM 1486 C CA . ASP A 1 198 ? 7.328 5.848 14.523 1 96.88 198 ASP A CA 1
ATOM 1487 C C . ASP A 1 198 ? 8.367 6.809 15.094 1 96.88 198 ASP A C 1
ATOM 1489 O O . ASP A 1 198 ? 9.031 7.527 14.344 1 96.88 198 ASP A O 1
ATOM 1493 N N . THR A 1 199 ? 8.477 6.836 16.375 1 96.75 199 THR A N 1
ATOM 1494 C CA . THR A 1 199 ? 9.461 7.691 17.031 1 96.75 199 THR A CA 1
ATOM 1495 C C . THR A 1 199 ? 10.875 7.324 16.594 1 96.75 199 THR A C 1
ATOM 1497 O O . THR A 1 199 ? 11.688 8.203 16.312 1 96.75 199 THR A O 1
ATOM 1500 N N . LEU A 1 200 ? 11.172 6.027 16.531 1 95.56 200 LEU A N 1
ATOM 1501 C CA . LEU A 1 200 ? 12.484 5.559 16.094 1 95.56 200 LEU A CA 1
ATOM 1502 C C . LEU A 1 200 ? 12.773 5.98 14.664 1 95.56 200 LEU A C 1
ATOM 1504 O O . LEU A 1 200 ? 13.891 6.383 14.344 1 95.56 200 LEU A O 1
ATOM 1508 N N . ILE A 1 201 ? 11.781 5.875 13.82 1 95.44 201 ILE A N 1
ATOM 1509 C CA . ILE A 1 201 ? 11.93 6.254 12.422 1 95.44 201 ILE A CA 1
ATOM 1510 C C . ILE A 1 201 ? 12.258 7.738 12.32 1 95.44 201 ILE A C 1
ATOM 1512 O O . ILE A 1 201 ? 13.195 8.125 11.609 1 95.44 201 ILE A O 1
ATOM 1516 N N . ARG A 1 202 ? 11.609 8.539 13.039 1 94.75 202 ARG A N 1
ATOM 1517 C CA . ARG A 1 202 ? 11.859 9.977 12.984 1 94.75 202 ARG A CA 1
ATOM 1518 C C . ARG A 1 202 ? 13.211 10.328 13.586 1 94.75 202 ARG A C 1
ATOM 1520 O O . ARG A 1 202 ? 13.898 11.227 13.109 1 94.75 202 ARG A O 1
ATOM 1527 N N . SER A 1 203 ? 13.602 9.617 14.602 1 93.25 203 SER A N 1
ATOM 1528 C CA . SER A 1 203 ? 14.859 9.906 15.281 1 93.25 203 SER A CA 1
ATOM 1529 C C . SER A 1 203 ? 16.062 9.516 14.422 1 93.25 203 SER A C 1
ATOM 1531 O O . SER A 1 203 ? 17.172 9.992 14.648 1 93.25 203 SER A O 1
ATOM 1533 N N . ASN A 1 204 ? 15.836 8.695 13.445 1 90.31 204 ASN A N 1
ATOM 1534 C CA . ASN A 1 204 ? 16.922 8.227 12.594 1 90.31 204 ASN A CA 1
ATOM 1535 C C . ASN A 1 204 ? 17.094 9.109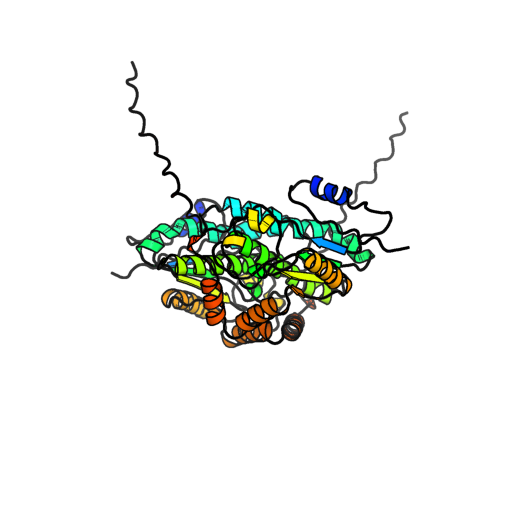 11.359 1 90.31 204 ASN A C 1
ATOM 1537 O O . ASN A 1 204 ? 17.938 8.836 10.508 1 90.31 204 ASN A O 1
ATOM 1541 N N . ILE A 1 205 ? 16.375 10.094 11.328 1 88 205 ILE A N 1
ATOM 1542 C CA . ILE A 1 205 ? 16.453 11 10.188 1 88 205 ILE A CA 1
ATOM 1543 C C . ILE A 1 205 ? 17.328 12.195 10.547 1 88 205 ILE A C 1
ATOM 1545 O O . ILE A 1 205 ? 17.234 12.75 11.641 1 88 205 ILE A O 1
ATOM 1549 N N . VAL A 1 206 ? 18.234 12.523 9.672 1 85.5 206 VAL A N 1
ATOM 1550 C CA . VAL A 1 206 ? 19.016 13.742 9.789 1 85.5 206 VAL A CA 1
ATOM 1551 C C . VAL A 1 206 ? 18.328 14.875 9.039 1 85.5 206 VAL A C 1
ATOM 1553 O O . VAL A 1 206 ? 18.578 15.078 7.848 1 85.5 206 VAL A O 1
ATOM 1556 N N . VAL A 1 207 ? 17.594 15.609 9.719 1 81.31 207 VAL A N 1
ATOM 1557 C CA . VAL A 1 207 ? 16.688 16.594 9.141 1 81.31 207 VAL A CA 1
ATOM 1558 C C . VAL A 1 207 ? 17.5 17.719 8.5 1 81.31 207 VAL A C 1
ATOM 1560 O O . VAL A 1 207 ? 17.047 18.328 7.52 1 81.31 207 VAL A O 1
ATOM 1563 N N . GLU A 1 208 ? 18.625 17.938 8.93 1 77.19 208 GLU A N 1
ATOM 1564 C CA . GLU A 1 208 ? 19.484 19.016 8.438 1 77.19 208 GLU A CA 1
ATOM 1565 C C . GLU A 1 208 ? 19.844 18.812 6.973 1 77.19 208 GLU A C 1
ATOM 1567 O O . GLU A 1 208 ? 20.172 19.766 6.266 1 77.19 208 GLU A O 1
ATOM 1572 N N . ASN A 1 209 ? 19.781 17.625 6.566 1 74.75 209 ASN A N 1
ATOM 1573 C CA . ASN A 1 209 ? 20.188 17.312 5.203 1 74.75 209 ASN A CA 1
ATOM 1574 C C . ASN A 1 209 ? 19 17.328 4.242 1 74.75 209 ASN A C 1
ATOM 1576 O O . ASN A 1 209 ? 19.156 17.062 3.051 1 74.75 209 ASN A O 1
ATOM 1580 N N . VAL A 1 210 ? 17.859 17.672 4.809 1 76.94 210 VAL A N 1
ATOM 1581 C CA . VAL A 1 210 ? 16.688 17.734 3.947 1 76.94 210 VAL A CA 1
ATOM 1582 C C . VAL A 1 210 ? 16.625 19.094 3.242 1 76.94 210 VAL A C 1
ATOM 1584 O O . VAL A 1 210 ? 16.812 20.141 3.875 1 76.94 210 VAL A O 1
ATOM 1587 N N . GLN A 1 211 ? 16.812 19.047 1.874 1 65.56 211 GLN A N 1
ATOM 1588 C CA . GLN A 1 211 ? 16.797 20.297 1.105 1 65.56 211 GLN A CA 1
ATOM 1589 C C . GLN A 1 211 ? 15.391 20.875 1.054 1 65.56 211 GLN A C 1
ATOM 1591 O O . GLN A 1 211 ? 14.43 20.188 0.725 1 65.56 211 GLN A O 1
ATOM 1596 N N . ARG A 1 212 ? 15.156 21.812 1.888 1 56.03 212 ARG A N 1
ATOM 1597 C CA . ARG A 1 212 ? 13.844 22.453 1.771 1 56.03 212 ARG A CA 1
ATOM 1598 C C . ARG A 1 212 ? 13.609 22.969 0.354 1 56.03 212 ARG A C 1
ATOM 1600 O O . ARG A 1 212 ? 14.5 23.562 -0.254 1 56.03 212 ARG A O 1
ATOM 1607 N N . ALA A 1 213 ? 12.758 22.312 -0.421 1 50.97 213 ALA A N 1
ATOM 1608 C CA . ALA A 1 213 ? 12.445 22.875 -1.734 1 50.97 213 ALA A CA 1
ATOM 1609 C C . ALA A 1 213 ? 12.219 24.375 -1.651 1 50.97 213 ALA A C 1
ATOM 1611 O O . ALA A 1 213 ? 11.664 24.875 -0.672 1 50.97 213 ALA A O 1
ATOM 1612 N N . PRO A 1 214 ? 12.938 25.141 -2.545 1 45.56 214 PRO A N 1
ATOM 1613 C CA . PRO A 1 214 ? 12.586 26.562 -2.549 1 45.56 214 PRO A CA 1
ATOM 1614 C C . PRO A 1 214 ? 11.086 26.797 -2.674 1 45.56 214 PRO A C 1
ATOM 1616 O O . PRO A 1 214 ? 10.367 25.969 -3.223 1 45.56 214 PRO A O 1
ATOM 1619 N N . PRO A 1 215 ? 10.414 27.562 -1.767 1 42.75 215 PRO A N 1
ATOM 1620 C CA . PRO A 1 215 ? 8.992 27.844 -1.947 1 42.75 215 PRO A CA 1
ATOM 1621 C C . PRO A 1 215 ? 8.586 27.938 -3.418 1 42.75 215 PRO A C 1
ATOM 1623 O O . PRO A 1 215 ? 9.422 28.25 -4.273 1 42.75 215 PRO A O 1
ATOM 1626 N N . PRO A 1 216 ? 7.566 27.172 -3.816 1 40.78 216 PRO A N 1
ATOM 1627 C CA . PRO A 1 216 ? 7.176 27.391 -5.211 1 40.78 216 PRO A CA 1
ATOM 1628 C C . PRO A 1 216 ? 7.379 28.828 -5.664 1 40.78 216 PRO A C 1
ATOM 1630 O O . PRO A 1 216 ? 7.281 29.75 -4.852 1 40.78 216 PRO A O 1
ATOM 1633 N N . HIS A 1 217 ? 8.312 29.078 -6.492 1 39.12 217 HIS A N 1
ATOM 1634 C CA . HIS A 1 217 ? 8.383 30.406 -7.082 1 39.12 217 HIS A CA 1
ATOM 1635 C C . HIS A 1 217 ? 6.992 30.953 -7.395 1 39.12 217 HIS A C 1
ATOM 1637 O O . HIS A 1 217 ? 6.18 30.266 -8.023 1 39.12 217 HIS A O 1
ATOM 1643 N N . GLY A 1 218 ? 6.395 31.703 -6.492 1 34.84 218 GLY A N 1
ATOM 1644 C CA . GLY A 1 218 ? 5.176 32.438 -6.766 1 34.84 218 GLY A CA 1
ATOM 1645 C C . GLY A 1 218 ? 5.055 32.875 -8.211 1 34.84 218 GLY A C 1
ATOM 1646 O O . GLY A 1 218 ? 5.969 33.5 -8.766 1 34.84 218 GLY A O 1
ATOM 1647 N N . THR A 1 219 ? 4.543 32.031 -9.055 1 36.34 219 THR A N 1
ATOM 1648 C CA . THR A 1 219 ? 4.215 32.594 -10.359 1 36.34 219 THR A CA 1
ATOM 1649 C C . THR A 1 219 ? 3.686 34 -10.234 1 36.34 219 THR A C 1
ATOM 1651 O O . THR A 1 219 ? 2.637 34.25 -9.625 1 36.34 219 THR A O 1
ATOM 1654 N N . ARG A 1 220 ? 4.559 35 -10.148 1 36.53 220 ARG A N 1
ATOM 1655 C CA . ARG A 1 220 ? 4.156 36.375 -10.383 1 36.53 220 ARG A CA 1
ATOM 1656 C C . ARG A 1 220 ? 3.17 36.469 -11.539 1 36.53 220 ARG A C 1
ATOM 1658 O O . ARG A 1 220 ? 3.49 36.094 -12.672 1 36.53 220 ARG A O 1
ATOM 1665 N N . VAL A 1 221 ? 1.878 36.219 -11.242 1 34.72 221 VAL A N 1
ATOM 1666 C CA . VAL A 1 221 ? 0.881 36.594 -12.242 1 34.72 221 VAL A CA 1
ATOM 1667 C C . VAL A 1 221 ? 1.25 37.938 -12.867 1 34.72 221 VAL A C 1
ATOM 1669 O O . VAL A 1 221 ? 1.415 38.938 -12.156 1 34.72 221 VAL A O 1
ATOM 1672 N N . PRO A 1 222 ? 1.836 37.875 -14.008 1 36.84 222 PRO A N 1
ATOM 1673 C CA . PRO A 1 222 ? 2.162 39.156 -14.609 1 36.84 222 PRO A CA 1
ATOM 1674 C C . PRO A 1 222 ? 1.018 40.156 -14.5 1 36.84 222 PRO A C 1
ATOM 1676 O O . PRO A 1 222 ? -0.152 39.781 -14.469 1 36.84 222 PRO A O 1
ATOM 1679 N N . PRO A 1 223 ? 1.292 41.25 -13.82 1 34.22 223 PRO A N 1
ATOM 1680 C CA . PRO A 1 223 ? 0.209 42.219 -13.695 1 34.22 223 PRO A CA 1
ATOM 1681 C C . PRO A 1 223 ? -0.615 42.375 -14.977 1 34.22 223 PRO A C 1
ATOM 1683 O O . PRO A 1 223 ? -0.106 42.125 -16.062 1 34.22 223 PRO A O 1
ATOM 1686 N N . ALA A 1 224 ? -1.892 42 -14.891 1 37.56 224 ALA A N 1
ATOM 1687 C CA . ALA A 1 224 ? -2.846 42.219 -15.969 1 37.56 224 ALA A CA 1
ATOM 1688 C C . ALA A 1 224 ? -2.492 43.469 -16.766 1 37.56 224 ALA A C 1
ATOM 1690 O O . ALA A 1 224 ? -2.334 44.562 -16.188 1 37.56 224 ALA A O 1
ATOM 1691 N N . GLY A 1 225 ? -1.626 43.25 -17.781 1 33.88 225 GLY A N 1
ATOM 1692 C CA . GLY A 1 225 ? -1.235 44.312 -18.703 1 33.88 225 GLY A CA 1
ATOM 1693 C C . GLY A 1 225 ? -2.359 45.281 -19 1 33.88 225 GLY A C 1
ATOM 1694 O O . GLY A 1 225 ? -3.531 44.906 -19.016 1 33.88 225 GLY A O 1
ATOM 1695 N N . SER A 1 226 ? -2.217 46.531 -18.625 1 32.94 226 SER A N 1
ATOM 1696 C CA . SER A 1 226 ? -3.07 47.688 -18.844 1 32.94 226 SER A CA 1
ATOM 1697 C C . SER A 1 226 ? -3.691 47.656 -20.234 1 32.94 226 SER A C 1
ATOM 1699 O O . SER A 1 226 ? -3.051 47.219 -21.203 1 32.94 226 SER A O 1
ATOM 1701 N N . PRO A 1 227 ? -5.07 47.5 -20.328 1 35.78 227 PRO A N 1
ATOM 1702 C CA . PRO A 1 227 ? -5.797 47.594 -21.594 1 35.78 227 PRO A CA 1
ATOM 1703 C C . PRO A 1 227 ? -5.184 48.625 -22.547 1 35.78 227 PRO A C 1
ATOM 1705 O O . PRO A 1 227 ? -4.844 49.719 -22.141 1 35.78 227 PRO A O 1
ATOM 1708 N N . GLY A 1 228 ? -4.199 48.156 -23.375 1 30.66 228 GLY A N 1
ATOM 1709 C CA . GLY A 1 228 ? -3.678 49 -24.422 1 30.66 228 GLY A CA 1
ATOM 1710 C C . GLY A 1 228 ? -4.746 49.844 -25.078 1 30.66 228 GLY A C 1
ATOM 1711 O O . GLY A 1 228 ? -5.895 49.438 -25.219 1 30.66 228 GLY A O 1
ATOM 1712 N N . SER A 1 229 ? -4.676 51.188 -25.016 1 32.66 229 SER A N 1
ATOM 1713 C CA . SER A 1 229 ? -5.398 52.281 -25.656 1 32.66 229 SER A CA 1
ATOM 1714 C C . SER A 1 229 ? -5.602 52.031 -27.141 1 32.66 229 SER A C 1
ATOM 1716 O O . SER A 1 229 ? -4.641 51.75 -27.875 1 32.66 229 SER A O 1
ATOM 1718 N N . GLY A 1 230 ? -6.609 51.188 -27.531 1 28.3 230 GLY A N 1
ATOM 1719 C CA . GLY A 1 230 ? -7.035 51.156 -28.922 1 28.3 230 GLY A CA 1
ATOM 1720 C C . GLY A 1 230 ? -6.949 52.531 -29.594 1 28.3 230 GLY A C 1
ATOM 1721 O O . GLY A 1 230 ? -7.672 53.438 -29.219 1 28.3 230 GLY A O 1
ATOM 1722 N N . ARG A 1 231 ? -5.699 53 -29.938 1 24.19 231 ARG A N 1
ATOM 1723 C CA . ARG A 1 231 ? -5.797 53.906 -31.094 1 24.19 231 ARG A CA 1
ATOM 1724 C C . ARG A 1 231 ? -6.086 53.125 -32.375 1 24.19 231 ARG A C 1
ATOM 1726 O O . ARG A 1 231 ? -5.535 52.031 -32.562 1 24.19 231 ARG A O 1
ATOM 1733 N N . MET B 1 1 ? -21.016 29.641 17.859 1 21.72 1 MET B N 1
ATOM 1734 C CA . MET B 1 1 ? -21.062 29.688 16.406 1 21.72 1 MET B CA 1
ATOM 1735 C C . MET B 1 1 ? -20.375 28.469 15.797 1 21.72 1 MET B C 1
ATOM 1737 O O . MET B 1 1 ? -19.188 28.25 16.016 1 21.72 1 MET B O 1
ATOM 1741 N N . GLY B 1 2 ? -20.875 27.328 15.781 1 27.02 2 GLY B N 1
ATOM 1742 C CA . GLY B 1 2 ? -20.422 25.953 15.727 1 27.02 2 GLY B CA 1
ATOM 1743 C C . GLY B 1 2 ? -19.734 25.594 14.43 1 27.02 2 GLY B C 1
ATOM 1744 O O . GLY B 1 2 ? -20.203 25.938 13.344 1 27.02 2 GLY B O 1
ATOM 1745 N N . LEU B 1 3 ? -18.344 25.656 14.406 1 29.59 3 LEU B N 1
ATOM 1746 C CA . LEU B 1 3 ? -17.375 25.469 13.336 1 29.59 3 LEU B CA 1
ATOM 1747 C C . LEU B 1 3 ? -17.797 24.344 12.406 1 29.59 3 LEU B C 1
ATOM 1749 O O . LEU B 1 3 ? -17.984 23.203 12.844 1 29.59 3 LEU B O 1
ATOM 1753 N N . LEU B 1 4 ? -18.641 24.609 11.492 1 32.12 4 LEU B N 1
ATOM 1754 C CA . LEU B 1 4 ? -19.156 23.734 10.445 1 32.12 4 LEU B CA 1
ATOM 1755 C C . LEU B 1 4 ? -18.047 22.891 9.828 1 32.12 4 LEU B C 1
ATOM 1757 O O . LEU B 1 4 ? -17.031 23.438 9.375 1 32.12 4 LEU B O 1
ATOM 1761 N N . LEU B 1 5 ? -17.844 21.734 10.375 1 39.34 5 LEU B N 1
ATOM 1762 C CA . LEU B 1 5 ? -17.031 20.625 9.859 1 39.34 5 LEU B CA 1
ATOM 1763 C C . LEU B 1 5 ? -17.297 20.406 8.375 1 39.34 5 LEU B C 1
ATOM 1765 O O . LEU B 1 5 ? -18.438 20.125 7.977 1 39.34 5 LEU B O 1
ATOM 1769 N N . LYS B 1 6 ? -16.891 21.375 7.465 1 41.84 6 LYS B N 1
ATOM 1770 C CA . LYS B 1 6 ? -17.047 21.047 6.047 1 41.84 6 LYS B CA 1
ATOM 1771 C C . LYS B 1 6 ? -16.297 19.766 5.691 1 41.84 6 LYS B C 1
ATOM 1773 O O . LYS B 1 6 ? -15.086 19.672 5.914 1 41.84 6 LYS B O 1
ATOM 1778 N N . VAL B 1 7 ? -16.938 18.594 5.891 1 43.75 7 VAL B N 1
ATOM 1779 C CA . VAL B 1 7 ? -16.531 17.281 5.418 1 43.75 7 VAL B CA 1
ATOM 1780 C C . VAL B 1 7 ? -16.641 17.219 3.898 1 43.75 7 VAL B C 1
ATOM 1782 O O . VAL B 1 7 ? -17.703 17.484 3.338 1 43.75 7 VAL B O 1
ATOM 1785 N N . ILE B 1 8 ? -15.68 17.547 3.148 1 45.5 8 ILE B N 1
ATOM 1786 C CA . ILE B 1 8 ? -15.711 17.281 1.714 1 45.5 8 ILE B CA 1
ATOM 1787 C C . ILE B 1 8 ? -15.5 15.789 1.455 1 45.5 8 ILE B C 1
ATOM 1789 O O . ILE B 1 8 ? -14.484 15.227 1.865 1 45.5 8 ILE B O 1
ATOM 1793 N N . LEU B 1 9 ? -16.469 14.969 1.372 1 45.75 9 LEU B N 1
ATOM 1794 C CA . LEU B 1 9 ? -16.344 13.594 0.919 1 45.75 9 LEU B CA 1
ATOM 1795 C C . LEU B 1 9 ? -16.172 13.523 -0.595 1 45.75 9 LEU B C 1
ATOM 1797 O O . LEU B 1 9 ? -17.062 13.961 -1.338 1 45.75 9 LEU B O 1
ATOM 1801 N N . PRO B 1 10 ? -14.961 13.523 -1.148 1 41.5 10 PRO B N 1
ATOM 1802 C CA . PRO B 1 10 ? -14.859 13.43 -2.607 1 41.5 10 PRO B CA 1
ATOM 1803 C C . PRO B 1 10 ? -15.641 12.242 -3.176 1 41.5 10 PRO B C 1
ATOM 1805 O O . PRO B 1 10 ? -15.445 11.109 -2.738 1 41.5 10 PRO B O 1
ATOM 1808 N N . LEU B 1 11 ? -16.859 12.383 -3.504 1 36.31 11 LEU B N 1
ATOM 1809 C CA . LEU B 1 11 ? -17.578 11.367 -4.262 1 36.31 11 LEU B CA 1
ATOM 1810 C C . LEU B 1 11 ? -16.844 11.031 -5.555 1 36.31 11 LEU B C 1
ATOM 1812 O O . LEU B 1 11 ? -16 11.805 -6.02 1 36.31 11 LEU B O 1
ATOM 1816 N N . MET B 1 12 ? -17.391 10.016 -6.43 1 34.62 12 MET B N 1
ATOM 1817 C CA . MET B 1 12 ? -16.875 9.25 -7.566 1 34.62 12 MET B CA 1
ATOM 1818 C C . MET B 1 12 ? -16.141 10.156 -8.539 1 34.62 12 MET B C 1
ATOM 1820 O O . MET B 1 12 ? -15.234 9.711 -9.25 1 34.62 12 MET B O 1
ATOM 1824 N N . GLY B 1 13 ? -16.844 10.961 -9.453 1 32.75 13 GLY B N 1
ATOM 1825 C CA . GLY B 1 13 ? -16.406 11.508 -10.734 1 32.75 13 GLY B CA 1
ATOM 1826 C C . GLY B 1 13 ? -15.312 12.547 -10.609 1 32.75 13 GLY B C 1
ATOM 1827 O O . GLY B 1 13 ? -15.297 13.328 -9.656 1 32.75 13 GLY B O 1
ATOM 1828 N N . LEU B 1 14 ? -14.133 12.297 -11.188 1 36.12 14 LEU B N 1
ATOM 1829 C CA . LEU B 1 14 ? -12.883 13.047 -11.211 1 36.12 14 LEU B CA 1
ATOM 1830 C C . LEU B 1 14 ? -13.141 14.547 -11.281 1 36.12 14 LEU B C 1
ATOM 1832 O O . LEU B 1 14 ? -12.25 15.352 -11 1 36.12 14 LEU B O 1
ATOM 1836 N N . GLY B 1 15 ? -13.75 15.125 -12.359 1 31.89 15 GLY B N 1
ATOM 1837 C CA . GLY B 1 15 ? -13.398 16.5 -12.68 1 31.89 15 GLY B CA 1
ATOM 1838 C C . GLY B 1 15 ? -13.555 17.438 -11.5 1 31.89 15 GLY B C 1
ATOM 1839 O O . GLY B 1 15 ? -14.023 17.031 -10.43 1 31.89 15 GLY B O 1
ATOM 1840 N N . LEU B 1 16 ? -13.227 18.797 -11.781 1 33.69 16 LEU B N 1
ATOM 1841 C CA . LEU B 1 16 ? -13.594 20 -11.039 1 33.69 16 LEU B CA 1
ATOM 1842 C C . LEU B 1 16 ? -14.93 19.797 -10.328 1 33.69 16 LEU B C 1
ATOM 1844 O O . LEU B 1 16 ? -15.305 20.609 -9.461 1 33.69 16 LEU B O 1
ATOM 1848 N N . ALA B 1 17 ? -15.672 18.984 -10.891 1 33.09 17 ALA B N 1
ATOM 1849 C CA . ALA B 1 17 ? -17.016 18.75 -10.352 1 33.09 17 ALA B CA 1
ATOM 1850 C C . ALA B 1 17 ? -16.938 18.031 -9.008 1 33.09 17 ALA B C 1
ATOM 1852 O O . ALA B 1 17 ? -17.953 17.938 -8.297 1 33.09 17 ALA B O 1
ATOM 1853 N N . MET B 1 18 ? -15.914 17.344 -8.734 1 38.06 18 MET B N 1
ATOM 1854 C CA . MET B 1 18 ? -15.641 16.797 -7.41 1 38.06 18 MET B CA 1
ATOM 1855 C C . MET B 1 18 ? -15.609 17.891 -6.352 1 38.06 18 MET B C 1
ATOM 1857 O O . MET B 1 18 ? -16.062 17.688 -5.227 1 38.06 18 MET B O 1
ATOM 1861 N N . LEU B 1 19 ? -14.953 18.906 -6.656 1 36.38 19 LEU B N 1
ATOM 1862 C CA . LEU B 1 19 ? -15.055 20.062 -5.781 1 36.38 19 LEU B CA 1
ATOM 1863 C C . LEU B 1 19 ? -16.516 20.5 -5.637 1 36.38 19 LEU B C 1
ATOM 1865 O O . LEU B 1 19 ? -16.906 20.984 -4.574 1 36.38 19 LEU B O 1
ATOM 1869 N N . ALA B 1 20 ? -17.219 20.266 -6.652 1 34.81 20 ALA B N 1
ATOM 1870 C CA . ALA B 1 20 ? -18.609 20.672 -6.602 1 34.81 20 ALA B CA 1
ATOM 1871 C C . ALA B 1 20 ? -19.406 19.812 -5.621 1 34.81 20 ALA B C 1
ATOM 1873 O O . ALA B 1 20 ? -20.422 20.25 -5.078 1 34.81 20 ALA B O 1
ATOM 1874 N N . ALA B 1 21 ? -19.109 18.578 -5.594 1 38.12 21 ALA B N 1
ATOM 1875 C CA . ALA B 1 21 ? -19.812 17.875 -4.516 1 38.12 21 ALA B CA 1
ATO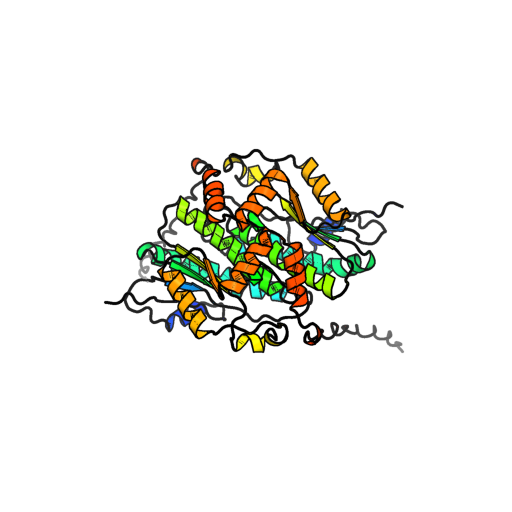M 1876 C C . ALA B 1 21 ? -19.453 18.469 -3.156 1 38.12 21 ALA B C 1
ATOM 1878 O O . ALA B 1 21 ? -20.188 18.281 -2.18 1 38.12 21 ALA B O 1
ATOM 1879 N N . THR B 1 22 ? -18.281 18.969 -3.02 1 39.75 22 THR B N 1
ATOM 1880 C CA . THR B 1 22 ? -18.016 19.906 -1.929 1 39.75 22 THR B CA 1
ATOM 1881 C C . THR B 1 22 ? -19.125 20.953 -1.843 1 39.75 22 THR B C 1
ATOM 1883 O O . THR B 1 22 ? -19.328 21.562 -0.79 1 39.75 22 THR B O 1
ATOM 1886 N N . SER B 1 23 ? -19.688 21.141 -2.975 1 35.75 23 SER B N 1
ATOM 1887 C CA . SER B 1 23 ? -20.625 22.266 -2.936 1 35.75 23 SER B CA 1
ATOM 1888 C C . SER B 1 23 ? -21.828 21.953 -2.049 1 35.75 23 SER B C 1
ATOM 1890 O O . SER B 1 23 ? -22.5 22.875 -1.57 1 35.75 23 SER B O 1
ATOM 1892 N N . LYS B 1 24 ? -22.234 20.703 -2.189 1 37.97 24 LYS B N 1
ATOM 1893 C CA . LYS B 1 24 ? -23.344 20.672 -1.249 1 37.97 24 LYS B CA 1
ATOM 1894 C C . LYS B 1 24 ? -22.859 20.766 0.192 1 37.97 24 LYS B C 1
ATOM 1896 O O . LYS B 1 24 ? -23.656 20.797 1.128 1 37.97 24 LYS B O 1
ATOM 1901 N N . GLY B 1 25 ? -21.703 20.188 0.489 1 41.5 25 GLY B N 1
ATOM 1902 C CA . GLY B 1 25 ? -21.219 20.719 1.75 1 41.5 25 GLY B CA 1
ATOM 1903 C C . GLY B 1 25 ? -21.109 22.234 1.742 1 41.5 25 GLY B C 1
ATOM 1904 O O . GLY B 1 25 ? -20.406 22.812 0.902 1 41.5 25 GLY B O 1
ATOM 1905 N N . ALA B 1 26 ? -22.062 22.844 1.856 1 37.69 26 ALA B N 1
ATOM 1906 C CA . ALA B 1 26 ? -22.141 24.297 1.985 1 37.69 26 ALA B CA 1
ATOM 1907 C C . ALA B 1 26 ? -20.891 24.859 2.65 1 37.69 26 ALA B C 1
ATOM 1909 O O . ALA B 1 26 ? -20.531 24.438 3.752 1 37.69 26 ALA B O 1
ATOM 1910 N N . LEU B 1 27 ? -19.781 25.062 1.787 1 41.91 27 LEU B N 1
ATOM 1911 C CA . LEU B 1 27 ? -18.812 25.922 2.438 1 41.91 27 LEU B CA 1
ATOM 1912 C C . LEU B 1 27 ? -19.5 26.922 3.357 1 41.91 27 LEU B C 1
ATOM 1914 O O . LEU B 1 27 ? -20.25 27.797 2.893 1 41.91 27 LEU B O 1
ATOM 1918 N N . LEU B 1 28 ? -20.203 26.438 4.336 1 41.38 28 LEU B N 1
ATOM 1919 C CA . LEU B 1 28 ? -20.672 27.469 5.25 1 41.38 28 LEU B CA 1
ATOM 1920 C C . LEU B 1 28 ? -19.625 28.562 5.426 1 41.38 28 LEU B C 1
ATOM 1922 O O . LEU B 1 28 ? -18.422 28.312 5.246 1 41.38 28 LEU B O 1
ATOM 1926 N N . PRO B 1 29 ? -20.078 29.656 5.559 1 48.69 29 PRO B N 1
ATOM 1927 C CA . PRO B 1 29 ? -19.25 30.734 6.102 1 48.69 29 PRO B CA 1
ATOM 1928 C C . PRO B 1 29 ? -18.469 30.328 7.344 1 48.69 29 PRO B C 1
ATOM 1930 O O . PRO B 1 29 ? -19.047 29.75 8.281 1 48.69 29 PRO B O 1
ATOM 1933 N N . GLY B 1 30 ? -17.125 29.75 7.238 1 55.94 30 GLY B N 1
ATOM 1934 C CA . GLY B 1 30 ? -16.125 29.328 8.195 1 55.94 30 GLY B CA 1
ATOM 1935 C C . GLY B 1 30 ? -15.172 28.281 7.648 1 55.94 30 GLY B C 1
ATOM 1936 O O . GLY B 1 30 ? -15.492 27.594 6.68 1 55.94 30 GLY B O 1
ATOM 1937 N N . GLY B 1 31 ? -13.883 28.406 7.684 1 70.44 31 GLY B N 1
ATOM 1938 C CA . GLY B 1 31 ? -12.68 27.672 7.32 1 70.44 31 GLY B CA 1
ATOM 1939 C C . GLY B 1 31 ? -12.867 26.172 7.309 1 70.44 31 GLY B C 1
ATOM 1940 O O . GLY B 1 31 ? -13.969 25.672 7.555 1 70.44 31 GLY B O 1
ATOM 1941 N N . LEU B 1 32 ? -12.281 25.312 6.66 1 80.62 32 LEU B N 1
ATOM 1942 C CA . LEU B 1 32 ? -12.25 23.859 6.617 1 80.62 32 LEU B CA 1
ATOM 1943 C C . LEU B 1 32 ? -11.516 23.297 7.828 1 80.62 32 LEU B C 1
ATOM 1945 O O . LEU B 1 32 ? -10.344 23.594 8.047 1 80.62 32 LEU B O 1
ATOM 1949 N N . ASP B 1 33 ? -12.398 22.5 8.695 1 87.38 33 ASP B N 1
ATOM 1950 C CA . ASP B 1 33 ? -11.773 21.969 9.898 1 87.38 33 ASP B CA 1
ATOM 1951 C C . ASP B 1 33 ? -11.508 20.469 9.758 1 87.38 33 ASP B C 1
ATOM 1953 O O . ASP B 1 33 ? -10.695 19.906 10.492 1 87.38 33 ASP B O 1
ATOM 1957 N N . MET B 1 34 ? -12.328 19.891 8.875 1 89.56 34 MET B N 1
ATOM 1958 C CA . MET B 1 34 ? -12.164 18.453 8.719 1 89.56 34 MET B CA 1
ATOM 1959 C C . MET B 1 34 ? -12.375 18.031 7.262 1 89.56 34 MET B C 1
ATOM 1961 O O . MET B 1 34 ? -13.383 18.391 6.652 1 89.56 34 MET B O 1
ATOM 1965 N N . LEU B 1 35 ? -11.477 17.344 6.723 1 90.56 35 LEU B N 1
ATOM 1966 C CA . LEU B 1 35 ? -11.562 16.75 5.398 1 90.56 35 LEU B CA 1
ATOM 1967 C C . LEU B 1 35 ? -11.688 15.227 5.492 1 90.56 35 LEU B C 1
ATOM 1969 O O . LEU B 1 35 ? -10.781 14.555 5.98 1 90.56 35 LEU B O 1
ATOM 1973 N N . ILE B 1 36 ? -12.836 14.719 5.09 1 91.56 36 ILE B N 1
ATOM 1974 C CA . ILE B 1 36 ? -13.039 13.273 5.082 1 91.56 36 ILE B CA 1
ATOM 1975 C C . ILE B 1 36 ? -12.93 12.742 3.652 1 91.56 36 ILE B C 1
ATOM 1977 O O . ILE B 1 36 ? -13.719 13.125 2.781 1 91.56 36 ILE B O 1
ATOM 1981 N N . LEU B 1 37 ? -11.984 11.945 3.432 1 91.31 37 LEU B N 1
ATOM 1982 C CA . LEU B 1 37 ? -11.742 11.312 2.141 1 91.31 37 LEU B CA 1
ATOM 1983 C C . LEU B 1 37 ? -12.352 9.914 2.102 1 91.31 37 LEU B C 1
ATOM 1985 O O . LEU B 1 37 ? -11.875 9.008 2.787 1 91.31 37 LEU B O 1
ATOM 1989 N N . ASN B 1 38 ? -13.367 9.664 1.313 1 88.31 38 ASN B N 1
ATOM 1990 C CA . ASN B 1 38 ? -14.109 8.406 1.374 1 88.31 38 ASN B CA 1
ATOM 1991 C C . ASN B 1 38 ? -14.547 7.945 -0.014 1 88.31 38 ASN B C 1
ATOM 1993 O O . ASN B 1 38 ? -15.312 6.992 -0.142 1 88.31 38 ASN B O 1
ATOM 1997 N N . HIS B 1 39 ? -14.055 8.555 -1.053 1 83 39 HIS B N 1
ATOM 1998 C CA . HIS B 1 39 ? -14.461 8.188 -2.404 1 83 39 HIS B CA 1
ATOM 1999 C C . HIS B 1 39 ? -13.859 6.848 -2.814 1 83 39 HIS B C 1
ATOM 2001 O O . HIS B 1 39 ? -12.688 6.582 -2.549 1 83 39 HIS B O 1
ATOM 2007 N N . ILE B 1 40 ? -14.703 5.996 -3.404 1 83.38 40 ILE B N 1
ATOM 2008 C CA . ILE B 1 40 ? -14.211 4.699 -3.863 1 83.38 40 ILE B CA 1
ATOM 2009 C C . ILE B 1 40 ? -14.758 4.406 -5.258 1 83.38 40 ILE B C 1
ATOM 2011 O O . ILE B 1 40 ? -15.938 4.645 -5.535 1 83.38 40 ILE B O 1
ATOM 2015 N N . GLY B 1 41 ? -13.914 4.027 -6.109 1 78.06 41 GLY B N 1
ATOM 2016 C CA . GLY B 1 41 ? -14.328 3.602 -7.438 1 78.06 41 GLY B CA 1
ATOM 2017 C C . GLY B 1 41 ? -14.938 2.211 -7.453 1 78.06 41 GLY B C 1
ATOM 2018 O O . GLY B 1 41 ? -14.93 1.511 -6.438 1 78.06 41 GLY B O 1
ATOM 2019 N N . HIS B 1 42 ? -15.484 1.885 -8.633 1 78.5 42 HIS B N 1
ATOM 2020 C CA . HIS B 1 42 ? -16.062 0.557 -8.805 1 78.5 42 HIS B CA 1
ATOM 2021 C C . HIS B 1 42 ? -15.008 -0.531 -8.633 1 78.5 42 HIS B C 1
ATOM 2023 O O . HIS B 1 42 ? -13.945 -0.479 -9.258 1 78.5 42 HIS B O 1
ATOM 2029 N N . SER B 1 43 ? -15.273 -1.371 -7.77 1 82.44 43 SER B N 1
ATOM 2030 C CA . SER B 1 43 ? -14.406 -2.525 -7.539 1 82.44 43 SER B CA 1
ATOM 2031 C C . SER B 1 43 ? -15.203 -3.826 -7.59 1 82.44 43 SER B C 1
ATOM 2033 O O . SER B 1 43 ? -16.422 -3.82 -7.43 1 82.44 43 SER B O 1
ATOM 2035 N N . TYR B 1 44 ? -14.547 -4.855 -7.957 1 80.12 44 TYR B N 1
ATOM 2036 C CA . TYR B 1 44 ? -15.117 -6.195 -7.949 1 80.12 44 TYR B CA 1
ATOM 2037 C C . TYR B 1 44 ? -14.398 -7.094 -6.949 1 80.12 44 TYR B C 1
ATOM 2039 O O . TYR B 1 44 ? -13.281 -6.793 -6.531 1 80.12 44 TYR B O 1
ATOM 2047 N N . PHE B 1 45 ? -15.039 -8.117 -6.582 1 84.5 45 PHE B N 1
ATOM 2048 C CA . PHE B 1 45 ? -14.422 -9.141 -5.746 1 84.5 45 PHE B CA 1
ATOM 2049 C C . PHE B 1 45 ? -14.375 -10.477 -6.477 1 84.5 45 PHE B C 1
ATOM 2051 O O . PHE B 1 45 ? -15.258 -11.312 -6.309 1 84.5 45 PHE B O 1
ATOM 2058 N N . ASN B 1 46 ? -13.422 -10.586 -7.258 1 90.62 46 ASN B N 1
ATOM 2059 C CA . ASN B 1 46 ? -13.148 -11.75 -8.086 1 90.62 46 ASN B CA 1
ATOM 2060 C C . ASN B 1 46 ? -11.656 -11.922 -8.344 1 90.62 46 ASN B C 1
ATOM 2062 O O . ASN B 1 46 ? -10.852 -11.055 -7.988 1 90.62 46 ASN B O 1
ATOM 2066 N N . TYR B 1 47 ? -11.359 -13.102 -8.938 1 94 47 TYR B N 1
ATOM 2067 C CA . TYR B 1 47 ? -9.969 -13.297 -9.344 1 94 47 TYR B CA 1
ATOM 2068 C C . TYR B 1 47 ? -9.492 -12.141 -10.211 1 94 47 TYR B C 1
ATOM 2070 O O . TYR B 1 47 ? -10.25 -11.625 -11.039 1 94 47 TYR B O 1
ATOM 2078 N N . PHE B 1 48 ? -8.242 -11.82 -9.992 1 95.38 48 PHE B N 1
ATOM 2079 C CA . PHE B 1 48 ? -7.656 -10.789 -10.844 1 95.38 48 PHE B CA 1
ATOM 2080 C C . PHE B 1 48 ? -7.641 -11.242 -12.297 1 95.38 48 PHE B C 1
ATOM 2082 O O . PHE B 1 48 ? -7.168 -12.336 -12.609 1 95.38 48 PHE B O 1
ATOM 2089 N N . ASP B 1 49 ? -8.133 -10.352 -13.203 1 92.38 49 ASP B N 1
ATOM 2090 C CA . ASP B 1 49 ? -8.344 -10.758 -14.586 1 92.38 49 ASP B CA 1
ATOM 2091 C C . ASP B 1 49 ? -7.254 -10.188 -15.5 1 92.38 49 ASP B C 1
ATOM 2093 O O . ASP B 1 49 ? -7.324 -10.328 -16.719 1 92.38 49 ASP B O 1
ATOM 2097 N N . GLY B 1 50 ? -6.359 -9.523 -14.945 1 94.56 50 GLY B N 1
ATOM 2098 C CA . GLY B 1 50 ? -5.27 -9.008 -15.758 1 94.56 50 GLY B CA 1
ATOM 2099 C C . GLY B 1 50 ? -5.543 -7.617 -16.312 1 94.56 50 GLY B C 1
ATOM 2100 O O . GLY B 1 50 ? -4.73 -7.07 -17.062 1 94.56 50 GLY B O 1
ATOM 2101 N N . ASP B 1 51 ? -6.637 -6.965 -15.953 1 95 51 ASP B N 1
ATOM 2102 C CA . ASP B 1 51 ? -7.008 -5.648 -16.469 1 95 51 ASP B CA 1
ATOM 2103 C C . ASP B 1 51 ? -6.234 -4.543 -15.75 1 95 51 ASP B C 1
ATOM 2105 O O . ASP B 1 51 ? -6.715 -3.979 -14.766 1 95 51 ASP B O 1
ATOM 2109 N N . VAL B 1 52 ? -5.117 -4.211 -16.281 1 94.62 52 VAL B N 1
ATOM 2110 C CA . VAL B 1 52 ? -4.238 -3.203 -15.695 1 94.62 52 VAL B CA 1
ATOM 2111 C C . VAL B 1 52 ? -4.918 -1.836 -15.734 1 94.62 52 VAL B C 1
ATOM 2113 O O . VAL B 1 52 ? -4.754 -1.026 -14.82 1 94.62 52 VAL B O 1
ATOM 2116 N N . ASP B 1 53 ? -5.676 -1.596 -16.734 1 94.56 53 ASP B N 1
ATOM 2117 C CA . ASP B 1 53 ? -6.348 -0.307 -16.875 1 94.56 53 ASP B CA 1
ATOM 2118 C C . ASP B 1 53 ? -7.383 -0.102 -15.773 1 94.56 53 ASP B C 1
ATOM 2120 O O . ASP B 1 53 ? -7.598 1.023 -15.32 1 94.56 53 ASP B O 1
ATOM 2124 N N . HIS B 1 54 ? -7.992 -1.132 -15.43 1 95 54 HIS B N 1
ATOM 2125 C CA . HIS B 1 54 ? -8.906 -1.03 -14.297 1 95 54 HIS B CA 1
ATOM 2126 C C . HIS B 1 54 ? -8.172 -0.599 -13.031 1 95 54 HIS B C 1
ATOM 2128 O O . HIS B 1 54 ? -8.68 0.231 -12.273 1 95 54 HIS B O 1
ATOM 2134 N N . ILE B 1 55 ? -7.023 -1.124 -12.781 1 97.25 55 ILE B N 1
ATOM 2135 C CA . ILE B 1 55 ? -6.227 -0.755 -11.617 1 97.25 55 ILE B CA 1
ATOM 2136 C C . ILE B 1 55 ? -5.859 0.725 -11.688 1 97.25 55 ILE B C 1
ATOM 2138 O O . ILE B 1 55 ? -5.941 1.443 -10.688 1 97.25 55 ILE B O 1
ATOM 2142 N N . ARG B 1 56 ? -5.461 1.083 -12.898 1 95.31 56 ARG B N 1
ATOM 2143 C CA . ARG B 1 56 ? -5.102 2.48 -13.117 1 95.31 56 ARG B CA 1
ATOM 2144 C C . ARG B 1 56 ? -6.254 3.406 -12.742 1 95.31 56 ARG B C 1
ATOM 2146 O O . ARG B 1 56 ? -6.055 4.395 -12.031 1 95.31 56 ARG B O 1
ATOM 2153 N N . LYS B 1 57 ? -7.375 3.09 -13.188 1 93.62 57 LYS B N 1
ATOM 2154 C CA . LYS B 1 57 ? -8.562 3.891 -12.898 1 93.62 57 LYS B CA 1
ATOM 2155 C C . LYS B 1 57 ? -8.875 3.881 -11.406 1 93.62 57 LYS B C 1
ATOM 2157 O O . LYS B 1 57 ? -9.234 4.914 -10.836 1 93.62 57 LYS B O 1
ATOM 2162 N N . LEU B 1 58 ? -8.742 2.762 -10.812 1 95.06 58 LEU B N 1
ATOM 2163 C CA . LEU B 1 58 ? -9.023 2.646 -9.383 1 95.06 58 LEU B CA 1
ATOM 2164 C C . LEU B 1 58 ? -8.023 3.465 -8.57 1 95.06 58 LEU B C 1
ATOM 2166 O O . LEU B 1 58 ? -8.391 4.086 -7.57 1 95.06 58 LEU B O 1
ATOM 2170 N N . LEU B 1 59 ? -6.766 3.428 -8.984 1 96.94 59 LEU B N 1
ATOM 2171 C CA . LEU B 1 59 ? -5.754 4.242 -8.312 1 96.94 59 LEU B CA 1
ATOM 2172 C C . LEU B 1 59 ? -6.094 5.727 -8.414 1 96.94 59 LEU B C 1
ATOM 2174 O O . LEU B 1 59 ? -5.91 6.477 -7.457 1 96.94 59 LEU B O 1
ATOM 2178 N N . GLU B 1 60 ? -6.555 6.109 -9.57 1 93.56 60 GLU B N 1
ATOM 2179 C CA . GLU B 1 60 ? -6.941 7.504 -9.758 1 93.56 60 GLU B CA 1
ATOM 2180 C C . GLU B 1 60 ? -8.039 7.91 -8.781 1 93.56 60 GLU B C 1
ATOM 2182 O O . GLU B 1 60 ? -7.969 8.977 -8.172 1 93.56 60 GLU B O 1
ATOM 2187 N N . THR B 1 61 ? -8.977 7.105 -8.586 1 91.69 61 THR B N 1
ATOM 2188 C CA . THR B 1 61 ? -10.156 7.426 -7.785 1 91.69 61 THR B CA 1
ATOM 2189 C C . THR B 1 61 ? -9.875 7.188 -6.305 1 91.69 61 THR B C 1
ATOM 2191 O O . THR B 1 61 ? -10.062 8.086 -5.48 1 91.69 61 THR B O 1
ATOM 2194 N N . ASN B 1 62 ? -9.375 6.031 -6.02 1 93.19 62 ASN B N 1
ATOM 2195 C CA . ASN B 1 62 ? -9.273 5.59 -4.633 1 93.19 62 ASN B CA 1
ATOM 2196 C C . ASN B 1 62 ? -8.062 6.207 -3.934 1 93.19 62 ASN B C 1
ATOM 2198 O O . ASN B 1 62 ? -7.992 6.219 -2.703 1 93.19 62 ASN B O 1
ATOM 2202 N N . PHE B 1 63 ? -7.109 6.688 -4.688 1 96.19 63 PHE B N 1
ATOM 2203 C CA . PHE B 1 63 ? -5.867 7.125 -4.062 1 96.19 63 PHE B CA 1
ATOM 2204 C C . PHE B 1 63 ? -5.488 8.523 -4.527 1 96.19 63 PHE B C 1
ATOM 2206 O O . PHE B 1 63 ? -5.48 9.469 -3.73 1 96.19 63 PHE B O 1
ATOM 2213 N N . LEU B 1 64 ? -5.25 8.703 -5.797 1 95.88 64 LEU B N 1
ATOM 2214 C CA . LEU B 1 64 ? -4.738 9.984 -6.281 1 95.88 64 LEU B CA 1
ATOM 2215 C C . LEU B 1 64 ? -5.738 11.102 -6.02 1 95.88 64 LEU B C 1
ATOM 2217 O O . LEU B 1 64 ? -5.344 12.242 -5.762 1 95.88 64 LEU B O 1
ATOM 2221 N N . SER B 1 65 ? -6.992 10.789 -6.07 1 90.75 65 SER B N 1
ATOM 2222 C CA . SER B 1 65 ? -7.988 11.805 -5.73 1 90.75 65 SER B CA 1
ATOM 2223 C C . SER B 1 65 ? -7.852 12.25 -4.277 1 90.75 65 SER B C 1
ATOM 2225 O O . SER B 1 65 ? -8.047 13.43 -3.963 1 90.75 65 SER B O 1
ATOM 2227 N N . TYR B 1 66 ? -7.508 11.297 -3.354 1 93.38 66 TYR B N 1
ATOM 2228 C CA . TYR B 1 66 ? -7.266 11.633 -1.954 1 93.38 66 TYR B CA 1
ATOM 2229 C C . TYR B 1 66 ? -6.094 12.602 -1.82 1 93.38 66 TYR B C 1
ATOM 2231 O O . TYR B 1 66 ? -6.176 13.586 -1.087 1 93.38 66 TYR B O 1
ATOM 2239 N N . VAL B 1 67 ? -5.051 12.289 -2.529 1 95.5 67 VAL B N 1
ATOM 2240 C CA . VAL B 1 67 ? -3.857 13.125 -2.475 1 95.5 67 VAL B CA 1
ATOM 2241 C C . VAL B 1 67 ? -4.176 14.523 -3.018 1 95.5 67 VAL B C 1
ATOM 2243 O O . VAL B 1 67 ? -3.83 15.531 -2.4 1 95.5 67 VAL B O 1
ATOM 2246 N N . ALA B 1 68 ? -4.836 14.555 -4.125 1 91 68 ALA B N 1
ATOM 2247 C CA . ALA B 1 68 ? -5.172 15.82 -4.762 1 91 68 ALA B CA 1
ATOM 2248 C C . ALA B 1 68 ? -6.039 16.688 -3.85 1 91 68 ALA B C 1
ATOM 2250 O O . ALA B 1 68 ? -5.797 17.891 -3.705 1 91 68 ALA B O 1
ATOM 2251 N N . MET B 1 69 ? -6.98 16.078 -3.213 1 90.31 69 MET B N 1
ATOM 2252 C CA . MET B 1 69 ? -7.859 16.797 -2.297 1 90.31 69 MET B CA 1
ATOM 2253 C C . MET B 1 69 ? -7.086 17.281 -1.074 1 90.31 69 MET B C 1
ATOM 2255 O O . MET B 1 69 ? -7.336 18.375 -0.57 1 90.31 69 MET B O 1
ATOM 2259 N N . THR B 1 70 ? -6.242 16.453 -0.623 1 93.44 70 THR B N 1
ATOM 2260 C CA . THR B 1 70 ? -5.387 16.844 0.497 1 93.44 70 THR B CA 1
ATOM 2261 C C . THR B 1 70 ? -4.559 18.078 0.149 1 93.44 70 THR B C 1
ATOM 2263 O O . THR B 1 70 ? -4.52 19.031 0.914 1 93.44 70 THR B O 1
ATOM 2266 N N . VAL B 1 71 ? -3.932 18.062 -1.035 1 92.44 71 VAL B N 1
ATOM 2267 C CA . VAL B 1 71 ? -3.092 19.172 -1.481 1 92.44 71 VAL B CA 1
ATOM 2268 C C . VAL B 1 71 ? -3.93 20.438 -1.586 1 92.44 71 VAL B C 1
ATOM 2270 O O . VAL B 1 71 ? -3.512 21.5 -1.128 1 92.44 71 VAL B O 1
ATOM 2273 N N . THR B 1 72 ? -5.086 20.297 -2.076 1 87.88 72 THR B N 1
ATOM 2274 C CA . THR B 1 72 ? -5.961 21.438 -2.307 1 87.88 72 THR B CA 1
ATOM 2275 C C . THR B 1 72 ? -6.477 22 -0.984 1 87.88 72 THR B C 1
ATOM 2277 O O . THR B 1 72 ? -6.582 23.219 -0.821 1 87.88 72 THR B O 1
ATOM 2280 N N . ALA B 1 73 ? -6.703 21.172 -0.027 1 88.38 73 ALA B N 1
ATOM 2281 C CA . ALA B 1 73 ? -7.348 21.578 1.219 1 88.38 73 ALA B CA 1
ATOM 2282 C C . ALA B 1 73 ? -6.316 21.984 2.266 1 88.38 73 ALA B C 1
ATOM 2284 O O . ALA B 1 73 ? -6.656 22.609 3.273 1 88.38 73 ALA B O 1
ATOM 2285 N N . LEU B 1 74 ? -5.09 21.641 2.064 1 92.44 74 LEU B N 1
ATOM 2286 C CA . LEU B 1 74 ? -4.078 21.703 3.115 1 92.44 74 LEU B CA 1
ATOM 2287 C C . LEU B 1 74 ? -3.91 23.141 3.615 1 92.44 74 LEU B C 1
ATOM 2289 O O . LEU B 1 74 ? -3.824 23.375 4.824 1 92.44 74 LEU B O 1
ATOM 2293 N N . PRO B 1 75 ? -3.924 24.172 2.703 1 90.62 75 PRO B N 1
ATOM 2294 C CA . PRO B 1 75 ? -3.787 25.531 3.221 1 90.62 75 PRO B CA 1
ATOM 2295 C C . PRO B 1 75 ? -4.902 25.906 4.191 1 90.62 75 PRO B C 1
ATOM 2297 O O . PRO B 1 75 ? -4.645 26.531 5.227 1 90.62 75 PRO B O 1
ATOM 2300 N N . MET B 1 76 ? -6.055 25.5 3.916 1 86.44 76 MET B N 1
ATOM 2301 C CA . MET B 1 76 ? -7.188 25.797 4.789 1 86.44 76 MET B CA 1
ATOM 2302 C C . MET B 1 76 ? -7.098 25.016 6.09 1 86.44 76 MET B C 1
ATOM 2304 O O . MET B 1 76 ? -7.43 25.531 7.156 1 86.44 76 MET B O 1
ATOM 2308 N N . LEU B 1 77 ? -6.641 23.844 6.012 1 92.12 77 LEU B N 1
ATOM 2309 C CA . LEU B 1 77 ? -6.531 22.984 7.188 1 92.12 77 LEU B CA 1
ATOM 2310 C C . LEU B 1 77 ? -5.414 23.469 8.109 1 92.12 77 LEU B C 1
ATOM 2312 O O . LEU B 1 77 ? -5.516 23.359 9.328 1 92.12 77 LEU B O 1
ATOM 2316 N N . LYS B 1 78 ? -4.383 23.969 7.512 1 94.75 78 LYS B N 1
ATOM 2317 C CA . LYS B 1 78 ? -3.312 24.562 8.312 1 94.75 78 LYS B CA 1
ATOM 2318 C C . LYS B 1 78 ? -3.812 25.766 9.102 1 94.75 78 LYS B C 1
ATOM 2320 O O . LYS B 1 78 ? -3.469 25.938 10.273 1 94.75 78 LYS B O 1
ATOM 2325 N N . GLU B 1 79 ? -4.613 26.531 8.484 1 91.25 79 GLU B N 1
ATOM 2326 C CA . GLU B 1 79 ? -5.16 27.719 9.133 1 91.25 79 GLU B CA 1
ATOM 2327 C C . GLU B 1 79 ? -6.09 27.344 10.281 1 91.25 79 GLU B C 1
ATOM 2329 O O . GLU B 1 79 ? -6.055 27.969 11.352 1 91.25 79 GLU B O 1
ATOM 2334 N N . SER B 1 80 ? -6.887 26.359 10.07 1 89.19 80 SER B N 1
ATOM 2335 C CA . SER B 1 80 ? -7.875 25.984 11.07 1 89.19 80 SER B CA 1
ATOM 2336 C C . SER B 1 80 ? -7.277 25 12.086 1 89.19 80 SER B C 1
ATOM 2338 O O . SER B 1 80 ? -7.918 24.672 13.086 1 89.19 80 SER B O 1
ATOM 2340 N N . GLU B 1 81 ? -6.059 24.562 11.758 1 95.69 81 GLU B N 1
ATOM 2341 C CA . GLU B 1 81 ? -5.477 23.469 12.539 1 95.69 81 GLU B CA 1
ATOM 2342 C C . GLU B 1 81 ? -6.406 22.266 12.578 1 95.69 81 GLU B C 1
ATOM 2344 O O . GLU B 1 81 ? -6.672 21.719 13.648 1 95.69 81 GLU B O 1
ATOM 2349 N N . GLY B 1 82 ? -6.883 21.922 11.438 1 94.38 82 GLY B N 1
ATOM 2350 C CA . GLY B 1 82 ? -7.895 20.875 11.289 1 94.38 82 GLY B CA 1
ATOM 2351 C C . GLY B 1 82 ? -7.305 19.484 11.148 1 94.38 82 GLY B C 1
ATOM 2352 O O . GLY B 1 82 ? -6.281 19.172 11.758 1 94.38 82 GLY B O 1
ATOM 2353 N N . ASN B 1 83 ? -8.148 18.609 10.5 1 95.5 83 ASN B N 1
ATOM 2354 C CA . ASN B 1 83 ? -7.699 17.234 10.375 1 95.5 83 ASN B CA 1
ATOM 2355 C C . ASN B 1 83 ? -8.148 16.609 9.055 1 95.5 83 ASN B C 1
ATOM 2357 O O . ASN B 1 83 ? -9.094 17.094 8.43 1 95.5 83 ASN B O 1
ATOM 2361 N N . ILE B 1 84 ? -7.398 15.695 8.641 1 95.38 84 ILE B N 1
ATOM 2362 C CA . ILE B 1 84 ? -7.68 14.859 7.48 1 95.38 84 ILE B CA 1
ATOM 2363 C C . ILE B 1 84 ? -8.047 13.445 7.934 1 95.38 84 ILE B C 1
ATOM 2365 O O . ILE B 1 84 ? -7.297 12.812 8.68 1 95.38 84 ILE B O 1
ATOM 2369 N N . VAL B 1 85 ? -9.242 13.016 7.52 1 95.31 85 VAL B N 1
ATOM 2370 C CA . VAL B 1 85 ? -9.703 11.656 7.797 1 95.31 85 VAL B CA 1
ATOM 2371 C C . VAL B 1 85 ? -9.711 10.844 6.508 1 95.31 85 VAL B C 1
ATOM 2373 O O . VAL B 1 85 ? -10.414 11.18 5.555 1 95.31 85 VAL B O 1
ATOM 2376 N N . VAL B 1 86 ? -8.914 9.82 6.523 1 96.31 86 VAL B N 1
ATOM 2377 C CA . VAL B 1 86 ? -8.75 8.961 5.352 1 96.31 86 VAL B CA 1
ATOM 2378 C C . VAL B 1 86 ? -9.477 7.637 5.574 1 96.31 86 VAL B C 1
ATOM 2380 O O . VAL B 1 86 ? -9.062 6.816 6.395 1 96.31 86 VAL B O 1
ATOM 2383 N N . VAL B 1 87 ? -10.523 7.441 4.852 1 93.38 87 VAL B N 1
ATOM 2384 C CA . VAL B 1 87 ? -11.266 6.191 4.977 1 93.38 87 VAL B CA 1
ATOM 2385 C C . VAL B 1 87 ? -10.562 5.09 4.184 1 93.38 87 VAL B C 1
ATOM 2387 O O . VAL B 1 87 ? -10.508 5.141 2.953 1 93.38 87 VAL B O 1
ATOM 2390 N N . SER B 1 88 ? -9.992 4.184 4.914 1 96.19 88 SER B N 1
ATOM 2391 C CA . SER B 1 88 ? -9.305 3.02 4.363 1 96.19 88 SER B CA 1
ATOM 2392 C C . SER B 1 88 ? -10.008 1.724 4.762 1 96.19 88 SER B C 1
ATOM 2394 O O . SER B 1 88 ? -11.234 1.68 4.852 1 96.19 88 SER B O 1
ATOM 2396 N N . SER B 1 89 ? -9.328 0.615 4.793 1 94.56 89 SER B N 1
ATOM 2397 C CA . SER B 1 89 ? -9.867 -0.721 5.02 1 94.56 89 SER B CA 1
ATOM 2398 C C . SER B 1 89 ? -8.828 -1.645 5.637 1 94.56 89 SER B C 1
ATOM 2400 O O . SER B 1 89 ? -7.625 -1.382 5.543 1 94.56 89 SER B O 1
ATOM 2402 N N . VAL 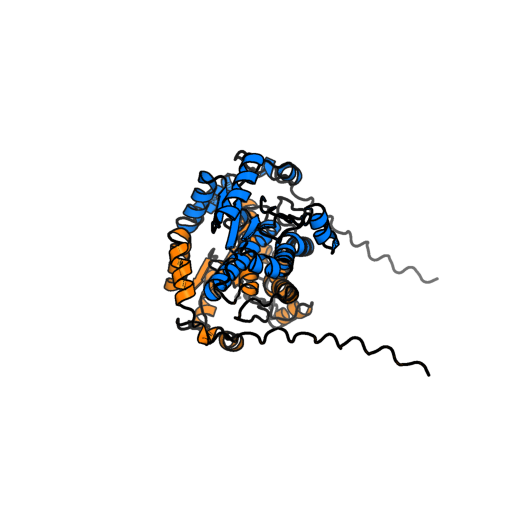B 1 90 ? -9.32 -2.676 6.23 1 96.44 90 VAL B N 1
ATOM 2403 C CA . VAL B 1 90 ? -8.422 -3.74 6.66 1 96.44 90 VAL B CA 1
ATOM 2404 C C . VAL B 1 90 ? -7.703 -4.332 5.449 1 96.44 90 VAL B C 1
ATOM 2406 O O . VAL B 1 90 ? -6.57 -4.805 5.562 1 96.44 90 VAL B O 1
ATOM 2409 N N . ALA B 1 91 ? -8.289 -4.223 4.293 1 95.69 91 ALA B N 1
ATOM 2410 C CA . ALA B 1 91 ? -7.676 -4.672 3.043 1 95.69 91 ALA B CA 1
ATOM 2411 C C . ALA B 1 91 ? -6.465 -3.812 2.689 1 95.69 91 ALA B C 1
ATOM 2413 O O . ALA B 1 91 ? -5.711 -4.141 1.769 1 95.69 91 ALA B O 1
ATOM 2414 N N . GLY B 1 92 ? -6.234 -2.73 3.379 1 97.81 92 GLY B N 1
ATOM 2415 C CA . GLY B 1 92 ? -5.059 -1.888 3.227 1 97.81 92 GLY B CA 1
ATOM 2416 C C . GLY B 1 92 ? -3.951 -2.227 4.203 1 97.81 92 GLY B C 1
ATOM 2417 O O . GLY B 1 92 ? -2.9 -1.583 4.207 1 97.81 92 GLY B O 1
ATOM 2418 N N . LYS B 1 93 ? -4.207 -3.186 5.043 1 97.62 93 LYS B N 1
ATOM 2419 C CA . LYS B 1 93 ? -3.248 -3.662 6.035 1 97.62 93 LYS B CA 1
ATOM 2420 C C . LYS B 1 93 ? -2.99 -5.156 5.879 1 97.62 93 LYS B C 1
ATOM 2422 O O . LYS B 1 93 ? -1.853 -5.613 6.004 1 97.62 93 LYS B O 1
ATOM 2427 N N . ALA B 1 94 ? -4.016 -5.859 5.621 1 96.94 94 ALA B N 1
ATOM 2428 C CA . ALA B 1 94 ? -4.012 -7.309 5.449 1 96.94 94 ALA B CA 1
ATOM 2429 C C . ALA B 1 94 ? -4.824 -7.719 4.227 1 96.94 94 ALA B C 1
ATOM 2431 O O . ALA B 1 94 ? -6.004 -8.055 4.34 1 96.94 94 ALA B O 1
ATOM 2432 N N . PRO B 1 95 ? -4.188 -7.801 3.145 1 96.31 95 PRO B N 1
ATOM 2433 C CA . PRO B 1 95 ? -4.961 -8.07 1.93 1 96.31 95 PRO B CA 1
ATOM 2434 C C . PRO B 1 95 ? -5.469 -9.508 1.86 1 96.31 95 PRO B C 1
ATOM 2436 O O . PRO B 1 95 ? -4.777 -10.438 2.285 1 96.31 95 PRO B O 1
ATOM 2439 N N . GLY B 1 96 ? -6.711 -9.664 1.415 1 95.38 96 GLY B N 1
ATOM 2440 C CA . GLY B 1 96 ? -7.309 -10.961 1.117 1 95.38 96 GLY B CA 1
ATOM 2441 C C . GLY B 1 96 ? -7.426 -11.234 -0.371 1 95.38 96 GLY B C 1
ATOM 2442 O O . GLY B 1 96 ? -7.07 -10.391 -1.193 1 95.38 96 GLY B O 1
ATOM 2443 N N . PRO B 1 97 ? -7.914 -12.406 -0.694 1 95.94 97 PRO B N 1
ATOM 2444 C CA . PRO B 1 97 ? -8.117 -12.742 -2.105 1 95.94 97 PRO B CA 1
ATOM 2445 C C . PRO B 1 97 ? -9.266 -11.961 -2.736 1 95.94 97 PRO B C 1
ATOM 2447 O O . PRO B 1 97 ? -10.109 -11.406 -2.023 1 95.94 97 PRO B O 1
ATOM 2450 N N . PHE B 1 98 ? -9.234 -11.836 -4.117 1 94.06 98 PHE B N 1
ATOM 2451 C CA . PHE B 1 98 ? -10.328 -11.375 -4.965 1 94.06 98 PHE B CA 1
ATOM 2452 C C . PHE B 1 98 ? -10.484 -9.867 -4.863 1 94.06 98 PHE B C 1
ATOM 2454 O O . PHE B 1 98 ? -11.547 -9.328 -5.184 1 94.06 98 PHE B O 1
ATOM 2461 N N . ALA B 1 99 ? -9.461 -9.25 -4.359 1 94.5 99 ALA B N 1
ATOM 2462 C CA . ALA B 1 99 ? -9.523 -7.793 -4.219 1 94.5 99 ALA B CA 1
ATOM 2463 C C . ALA B 1 99 ? -8.156 -7.164 -4.473 1 94.5 99 ALA B C 1
ATOM 2465 O O . ALA B 1 99 ? -7.816 -6.137 -3.879 1 94.5 99 ALA B O 1
ATOM 2466 N N . ALA B 1 100 ? -7.383 -7.754 -5.32 1 97.31 100 ALA B N 1
ATOM 2467 C CA . ALA B 1 100 ? -6.004 -7.32 -5.523 1 97.31 100 ALA B CA 1
ATOM 2468 C C . ALA B 1 100 ? -5.945 -5.859 -5.957 1 97.31 100 ALA B C 1
ATOM 2470 O O . ALA B 1 100 ? -5.223 -5.055 -5.359 1 97.31 100 ALA B O 1
ATOM 2471 N N . PRO B 1 101 ? -6.75 -5.418 -6.977 1 96.88 101 PRO B N 1
ATOM 2472 C CA . PRO B 1 101 ? -6.703 -4 -7.352 1 96.88 101 PRO B CA 1
ATOM 2473 C C . PRO B 1 101 ? -7.129 -3.074 -6.219 1 96.88 101 PRO B C 1
ATOM 2475 O O . PRO B 1 101 ? -6.477 -2.059 -5.965 1 96.88 101 PRO B O 1
ATOM 2478 N N . TYR B 1 102 ? -8.18 -3.432 -5.543 1 95.44 102 TYR B N 1
ATOM 2479 C CA . TYR B 1 102 ? -8.688 -2.646 -4.426 1 95.44 102 TYR B CA 1
ATOM 2480 C C . TYR B 1 102 ? -7.656 -2.549 -3.309 1 95.44 102 TYR B C 1
ATOM 2482 O O . TYR B 1 102 ? -7.387 -1.458 -2.801 1 95.44 102 TYR B O 1
ATOM 2490 N N . SER B 1 103 ? -7.098 -3.684 -2.934 1 97.75 103 SER B N 1
ATOM 2491 C CA . SER B 1 103 ? -6.102 -3.727 -1.867 1 97.75 103 SER B CA 1
ATOM 2492 C C . SER B 1 103 ? -4.898 -2.852 -2.199 1 97.75 103 SER B C 1
ATOM 2494 O O . SER B 1 103 ? -4.367 -2.16 -1.326 1 97.75 103 SER B O 1
ATOM 2496 N N . ALA B 1 104 ? -4.473 -2.869 -3.432 1 98.56 104 ALA B N 1
ATOM 2497 C CA . ALA B 1 104 ? -3.359 -2.02 -3.842 1 98.56 104 ALA B CA 1
ATOM 2498 C C . ALA B 1 104 ? -3.637 -0.555 -3.514 1 98.56 104 ALA B C 1
ATOM 2500 O O . ALA B 1 104 ? -2.766 0.149 -2.998 1 98.56 104 ALA B O 1
ATOM 2501 N N . THR B 1 105 ? -4.824 -0.094 -3.783 1 97.81 105 THR B N 1
ATOM 2502 C CA . THR B 1 105 ? -5.164 1.31 -3.572 1 97.81 105 THR B CA 1
ATOM 2503 C C . THR B 1 105 ? -5.215 1.637 -2.082 1 97.81 105 THR B C 1
ATOM 2505 O O . THR B 1 105 ? -4.773 2.707 -1.662 1 97.81 105 THR B O 1
ATOM 2508 N N . LYS B 1 106 ? -5.777 0.726 -1.31 1 97.88 106 LYS B N 1
ATOM 2509 C CA . LYS B 1 106 ? -5.895 0.978 0.124 1 97.88 106 LYS B CA 1
ATOM 2510 C C . LYS B 1 106 ? -4.527 0.921 0.805 1 97.88 106 LYS B C 1
ATOM 2512 O O . LYS B 1 106 ? -4.27 1.67 1.749 1 97.88 106 LYS B O 1
ATOM 2517 N N . PHE B 1 107 ? -3.639 0.081 0.306 1 98.75 107 PHE B N 1
ATOM 2518 C CA . PHE B 1 107 ? -2.258 0.079 0.774 1 98.75 107 PHE B CA 1
ATOM 2519 C C . PHE B 1 107 ? -1.564 1.39 0.42 1 98.75 107 PHE B C 1
ATOM 2521 O O . PHE B 1 107 ? -0.822 1.944 1.232 1 98.75 107 PHE B O 1
ATOM 2528 N N . ALA B 1 108 ? -1.808 1.814 -0.739 1 98.75 108 ALA B N 1
ATOM 2529 C CA . ALA B 1 108 ? -1.195 3.076 -1.148 1 98.75 108 ALA B CA 1
ATOM 2530 C C . ALA B 1 108 ? -1.592 4.207 -0.206 1 98.75 108 ALA B C 1
ATOM 2532 O O . ALA B 1 108 ? -0.769 5.066 0.124 1 98.75 108 ALA B O 1
ATOM 2533 N N . LEU B 1 109 ? -2.838 4.211 0.22 1 98.44 109 LEU B N 1
ATOM 2534 C CA . LEU B 1 109 ? -3.281 5.203 1.19 1 98.44 109 LEU B CA 1
ATOM 2535 C C . LEU B 1 109 ? -2.439 5.137 2.461 1 98.44 109 LEU B C 1
ATOM 2537 O O . LEU B 1 109 ? -1.989 6.168 2.967 1 98.44 109 LEU B O 1
ATOM 2541 N N . ASP B 1 110 ? -2.275 3.941 2.928 1 98.56 110 ASP B N 1
ATOM 2542 C CA . ASP B 1 110 ? -1.515 3.738 4.156 1 98.56 110 ASP B CA 1
ATOM 2543 C C . ASP B 1 110 ? -0.088 4.266 4.012 1 98.56 110 ASP B C 1
ATOM 2545 O O . ASP B 1 110 ? 0.392 5.012 4.867 1 98.56 110 ASP B O 1
ATOM 2549 N N . GLY B 1 111 ? 0.548 3.891 2.973 1 98.62 111 GLY B N 1
ATOM 2550 C CA . GLY B 1 111 ? 1.916 4.32 2.732 1 98.62 111 GLY B CA 1
ATOM 2551 C C . GLY B 1 111 ? 2.061 5.828 2.641 1 98.62 111 GLY B C 1
ATOM 2552 O O . GLY B 1 111 ? 2.914 6.418 3.307 1 98.62 111 GLY B O 1
ATOM 2553 N N . PHE B 1 112 ? 1.192 6.488 1.9 1 98.75 112 PHE B N 1
ATOM 2554 C CA . PHE B 1 112 ? 1.306 7.918 1.636 1 98.75 112 PHE B CA 1
ATOM 2555 C C . PHE B 1 112 ? 0.979 8.727 2.885 1 98.75 112 PHE B C 1
ATOM 2557 O O . PHE B 1 112 ? 1.778 9.562 3.316 1 98.75 112 PHE B O 1
ATOM 2564 N N . PHE B 1 113 ? -0.104 8.453 3.443 1 98.69 113 PHE B N 1
ATOM 2565 C CA . PHE B 1 113 ? -0.599 9.328 4.496 1 98.69 113 PHE B CA 1
ATOM 2566 C C . PHE B 1 113 ? 0.168 9.102 5.797 1 98.69 113 PHE B C 1
ATOM 2568 O O . PHE B 1 113 ? 0.341 10.031 6.59 1 98.69 113 PHE B O 1
ATOM 2575 N N . SER B 1 114 ? 0.634 7.871 6.008 1 98.44 114 SER B N 1
ATOM 2576 C CA . SER B 1 114 ? 1.497 7.652 7.164 1 98.44 114 SER B CA 1
ATOM 2577 C C . SER B 1 114 ? 2.826 8.383 7.012 1 98.44 114 SER B C 1
ATOM 2579 O O . SER B 1 114 ? 3.346 8.953 7.977 1 98.44 114 SER B O 1
ATOM 2581 N N . SER B 1 115 ? 3.354 8.352 5.82 1 98.19 115 SER B N 1
ATOM 2582 C CA . SER B 1 115 ? 4.574 9.109 5.555 1 98.19 115 SER B CA 1
ATOM 2583 C C . SER B 1 115 ? 4.344 10.609 5.723 1 98.19 115 SER B C 1
ATOM 2585 O O . SER B 1 115 ? 5.156 11.297 6.34 1 98.19 115 SER B O 1
ATOM 2587 N N . LEU B 1 116 ? 3.275 11.078 5.191 1 98.5 116 LEU B N 1
ATOM 2588 C CA . LEU B 1 116 ? 2.926 12.492 5.297 1 98.5 116 LEU B CA 1
ATOM 2589 C C . LEU B 1 116 ? 2.775 12.914 6.754 1 98.5 116 LEU B C 1
ATOM 2591 O O . LEU B 1 116 ? 3.184 14.016 7.137 1 98.5 116 LEU B O 1
ATOM 2595 N N . ARG B 1 117 ? 2.217 12.078 7.562 1 98.38 117 ARG B N 1
ATOM 2596 C CA . ARG B 1 117 ? 2.066 12.352 8.992 1 98.38 117 ARG B CA 1
ATOM 2597 C C . ARG B 1 117 ? 3.422 12.602 9.641 1 98.38 117 ARG B C 1
ATOM 2599 O O . ARG B 1 117 ? 3.561 13.508 10.469 1 98.38 117 ARG B O 1
ATOM 2606 N N . HIS B 1 118 ? 4.387 11.758 9.312 1 97.75 118 HIS B N 1
ATOM 2607 C CA . HIS B 1 118 ? 5.734 11.977 9.828 1 97.75 118 HIS B CA 1
ATOM 2608 C C . HIS B 1 118 ? 6.234 13.375 9.477 1 97.75 118 HIS B C 1
ATOM 2610 O O . HIS B 1 118 ? 6.855 14.047 10.305 1 97.75 118 HIS B O 1
ATOM 2616 N N . GLU B 1 119 ? 5.973 13.781 8.281 1 97.38 119 GLU B N 1
ATOM 2617 C CA . GLU B 1 119 ? 6.434 15.094 7.82 1 97.38 119 GLU B CA 1
ATOM 2618 C C . GLU B 1 119 ? 5.746 16.219 8.586 1 97.38 119 GLU B C 1
ATOM 2620 O O . GLU B 1 119 ? 6.387 17.203 8.969 1 97.38 119 GLU B O 1
ATOM 2625 N N . PHE B 1 120 ? 4.453 16.062 8.766 1 98 120 PHE B N 1
ATOM 2626 C CA . PHE B 1 120 ? 3.723 17.047 9.547 1 98 120 PHE B CA 1
ATOM 2627 C C . PHE B 1 120 ? 4.32 17.188 10.945 1 98 120 PHE B C 1
ATOM 2629 O O . PHE B 1 120 ? 4.465 18.297 11.453 1 98 120 PHE B O 1
ATOM 2636 N N . ILE B 1 121 ? 4.664 16.078 11.523 1 97.19 121 ILE B N 1
ATOM 2637 C CA . ILE B 1 121 ? 5.219 16.078 12.875 1 97.19 121 ILE B CA 1
ATOM 2638 C C . ILE B 1 121 ? 6.582 16.766 12.875 1 97.19 121 ILE B C 1
ATOM 2640 O O . ILE B 1 121 ? 6.848 17.641 13.711 1 97.19 121 ILE B O 1
ATOM 2644 N N . ILE B 1 122 ? 7.387 16.438 11.938 1 95.44 122 ILE B N 1
ATOM 2645 C CA . ILE B 1 122 ? 8.742 16.969 11.867 1 95.44 122 ILE B CA 1
ATOM 2646 C C . ILE B 1 122 ? 8.688 18.484 11.617 1 95.44 122 ILE B C 1
ATOM 2648 O O . ILE B 1 122 ? 9.461 19.234 12.195 1 95.44 122 ILE B O 1
ATOM 2652 N N . GLU B 1 123 ? 7.688 18.938 10.812 1 94.75 123 GLU B N 1
ATOM 2653 C CA . GLU B 1 123 ? 7.574 20.344 10.445 1 94.75 123 GLU B CA 1
ATOM 2654 C C . GLU B 1 123 ? 6.66 21.094 11.406 1 94.75 123 GLU B C 1
ATOM 2656 O O . GLU B 1 123 ? 6.383 22.281 11.211 1 94.75 123 GLU B O 1
ATOM 2661 N N . ASN B 1 124 ? 6.137 20.406 12.367 1 96.56 124 ASN B N 1
ATOM 2662 C CA . ASN B 1 124 ? 5.23 21 13.352 1 96.56 124 ASN B CA 1
ATOM 2663 C C . ASN B 1 124 ? 3.99 21.594 12.695 1 96.56 124 ASN B C 1
ATOM 2665 O O . ASN B 1 124 ? 3.604 22.719 12.992 1 96.56 124 ASN B O 1
ATOM 2669 N N . VAL B 1 125 ? 3.59 20.938 11.672 1 97.19 125 VAL B N 1
ATOM 2670 C CA . VAL B 1 125 ? 2.291 21.25 11.086 1 97.19 125 VAL B CA 1
ATOM 2671 C C . VAL B 1 125 ? 1.178 20.656 11.945 1 97.19 125 VAL B C 1
ATOM 2673 O O . VAL B 1 125 ? 1.11 19.438 12.133 1 97.19 125 VAL B O 1
ATOM 2676 N N . ASN B 1 126 ? 0.289 21.547 12.438 1 97.81 126 ASN B N 1
ATOM 2677 C CA . ASN B 1 126 ? -0.749 21.078 13.352 1 97.81 126 ASN B CA 1
ATOM 2678 C C . ASN B 1 126 ? -2.002 20.641 12.602 1 97.81 126 ASN B C 1
ATOM 2680 O O . ASN B 1 126 ? -3.094 21.156 12.852 1 97.81 126 ASN B O 1
ATOM 2684 N N . VAL B 1 127 ? -1.909 19.844 11.688 1 97.56 127 VAL B N 1
ATOM 2685 C CA . VAL B 1 127 ? -2.959 19.109 10.977 1 97.56 127 VAL B CA 1
ATOM 2686 C C . VAL B 1 127 ? -2.811 17.609 11.227 1 97.56 127 VAL B C 1
ATOM 2688 O O . VAL B 1 127 ? -1.748 17.047 10.977 1 97.56 127 VAL B O 1
ATOM 2691 N N . SER B 1 128 ? -3.854 17 11.773 1 98.25 128 SER B N 1
ATOM 2692 C CA . SER B 1 128 ? -3.76 15.57 12.055 1 98.25 128 SER B CA 1
ATOM 2693 C C . SER B 1 128 ? -4.258 14.742 10.883 1 98.25 128 SER B C 1
ATOM 2695 O O . SER B 1 128 ? -5.062 15.211 10.078 1 98.25 128 SER B O 1
ATOM 2697 N N . ILE B 1 129 ? -3.729 13.602 10.781 1 98.38 129 ILE B N 1
ATOM 2698 C CA . ILE B 1 129 ? -4.16 12.617 9.797 1 98.38 129 ILE B CA 1
ATOM 2699 C C . ILE B 1 129 ? -4.629 11.344 10.508 1 98.38 129 ILE B C 1
ATOM 2701 O O . ILE B 1 129 ? -3.877 10.742 11.273 1 98.38 129 ILE B O 1
ATOM 2705 N N . THR B 1 130 ? -5.895 10.969 10.258 1 98.06 130 THR B N 1
ATOM 2706 C CA . THR B 1 130 ? -6.48 9.75 10.805 1 98.06 130 THR B CA 1
ATOM 2707 C C . THR B 1 130 ? -6.781 8.75 9.695 1 98.06 130 THR B C 1
ATOM 2709 O O . THR B 1 130 ? -7.508 9.062 8.75 1 98.06 130 THR B O 1
ATOM 2712 N N . LEU B 1 131 ? -6.191 7.609 9.758 1 98.25 131 LEU B N 1
ATOM 2713 C CA . LEU B 1 131 ? -6.543 6.508 8.867 1 98.25 131 LEU B CA 1
ATOM 2714 C C . LEU B 1 131 ? -7.637 5.641 9.484 1 98.25 131 LEU B C 1
ATOM 2716 O O . LEU B 1 131 ? -7.48 5.141 10.602 1 98.25 131 LEU B O 1
ATOM 2720 N N . CYS B 1 132 ? -8.719 5.48 8.789 1 97.19 132 CYS B N 1
ATOM 2721 C CA . CYS B 1 132 ? -9.805 4.613 9.25 1 97.19 132 CYS B CA 1
ATOM 2722 C C . CYS B 1 132 ? -9.688 3.223 8.641 1 97.19 132 CYS B C 1
ATOM 2724 O O . CYS B 1 132 ? -10.023 3.018 7.477 1 97.19 132 CYS B O 1
ATOM 2726 N N . ILE B 1 133 ? -9.219 2.299 9.453 1 98.19 133 ILE B N 1
ATOM 2727 C CA . ILE B 1 133 ? -9.094 0.907 9.031 1 98.19 133 ILE B CA 1
ATOM 2728 C C . ILE B 1 133 ? -10.391 0.156 9.336 1 98.19 133 ILE B C 1
ATOM 2730 O O . ILE B 1 133 ? -10.609 -0.282 10.469 1 98.19 133 ILE B O 1
ATOM 2734 N N . LEU B 1 134 ? -11.18 0.014 8.297 1 95.62 134 LEU B N 1
ATOM 2735 C CA . LEU B 1 134 ? -12.516 -0.543 8.477 1 95.62 134 LEU B CA 1
ATOM 2736 C C . LEU B 1 134 ? -12.555 -2.006 8.047 1 95.62 134 LEU B C 1
ATOM 2738 O O . LEU B 1 134 ? -11.93 -2.385 7.055 1 95.62 134 LEU B O 1
ATOM 2742 N N . GLY B 1 135 ? -13.25 -2.738 8.852 1 93.69 135 GLY B N 1
ATOM 2743 C CA . GLY B 1 135 ? -13.609 -4.082 8.43 1 93.69 135 GLY B CA 1
ATOM 2744 C C . GLY B 1 135 ? -14.805 -4.117 7.5 1 93.69 135 GLY B C 1
ATOM 2745 O O . GLY B 1 135 ? -14.992 -3.207 6.691 1 93.69 135 GLY B O 1
ATOM 2746 N N . TYR B 1 136 ? -15.516 -5.191 7.539 1 88.44 136 TYR B N 1
ATOM 2747 C CA . TYR B 1 136 ? -16.688 -5.352 6.68 1 88.44 136 TYR B CA 1
ATOM 2748 C C . TYR B 1 136 ? -17.875 -4.559 7.219 1 88.44 136 TYR B C 1
ATOM 2750 O O . TYR B 1 136 ? -18.344 -4.82 8.328 1 88.44 136 TYR B O 1
ATOM 2758 N N . ILE B 1 137 ? -18.219 -3.592 6.434 1 87.38 137 ILE B N 1
ATOM 2759 C CA . ILE B 1 137 ? -19.297 -2.701 6.84 1 87.38 137 ILE B CA 1
ATOM 2760 C C . ILE B 1 137 ? -20.531 -2.957 5.973 1 87.38 137 ILE B C 1
ATOM 2762 O O . ILE B 1 137 ? -20.422 -3.162 4.766 1 87.38 137 ILE B O 1
ATOM 2766 N N . ASP B 1 138 ? -21.672 -2.975 6.512 1 81.06 138 ASP B N 1
ATOM 2767 C CA . ASP B 1 138 ? -22.938 -3.264 5.852 1 81.06 138 ASP B CA 1
ATOM 2768 C C . ASP B 1 138 ? -23.406 -2.074 5.012 1 81.06 138 ASP B C 1
ATOM 2770 O O . ASP B 1 138 ? -24.266 -1.309 5.438 1 81.06 138 ASP B O 1
ATOM 2774 N N . THR B 1 139 ? -22.703 -1.939 3.932 1 75.69 139 THR B N 1
ATOM 2775 C CA . THR B 1 139 ? -23.125 -0.896 3.006 1 75.69 139 THR B CA 1
ATOM 2776 C C . THR B 1 139 ? -23.797 -1.503 1.78 1 75.69 139 THR B C 1
ATOM 2778 O O . THR B 1 139 ? -23.734 -2.713 1.561 1 75.69 139 THR B O 1
ATOM 2781 N N . GLY B 1 140 ? -24.734 -0.828 1.184 1 66.62 140 GLY B N 1
ATOM 2782 C CA . GLY B 1 140 ? -25.312 -1.296 -0.063 1 66.62 140 GLY B CA 1
ATOM 2783 C C . GLY B 1 140 ? -24.281 -1.648 -1.112 1 66.62 140 GLY B C 1
ATOM 2784 O O . GLY B 1 140 ? -24.531 -2.49 -1.978 1 66.62 140 GLY B O 1
ATOM 2785 N N . LYS B 1 141 ? -23.125 -1.143 -0.958 1 63.59 141 LYS B N 1
ATOM 2786 C CA . LYS B 1 141 ? -22.047 -1.36 -1.914 1 63.59 141 LYS B CA 1
ATOM 2787 C C . LYS B 1 141 ? -21.469 -2.771 -1.79 1 63.59 141 LYS B C 1
ATOM 2789 O O . LYS B 1 141 ? -21.062 -3.371 -2.785 1 63.59 141 LYS B O 1
ATOM 2794 N N . LEU B 1 142 ? -21.422 -3.234 -0.634 1 64.81 142 LEU B N 1
ATOM 2795 C CA . LEU B 1 142 ? -20.938 -4.594 -0.437 1 64.81 142 LEU B CA 1
ATOM 2796 C C . LEU B 1 142 ? -21.703 -5.582 -1.299 1 64.81 142 LEU B C 1
ATOM 2798 O O . LEU B 1 142 ? -21.125 -6.508 -1.87 1 64.81 142 LEU B O 1
ATOM 2802 N N . ASN B 1 143 ? -22.891 -5.305 -1.28 1 59.28 143 ASN B N 1
ATOM 2803 C CA . ASN B 1 143 ? -23.734 -6.18 -2.082 1 59.28 143 ASN B CA 1
ATOM 2804 C C . ASN B 1 143 ? -23.484 -5.992 -3.574 1 59.28 143 ASN B C 1
ATOM 2806 O O . ASN B 1 143 ? -23.438 -6.969 -4.324 1 59.28 143 ASN B O 1
ATOM 2810 N N . ALA B 1 144 ? -23.25 -4.852 -3.873 1 61.06 144 ALA B N 1
ATOM 2811 C CA . ALA B 1 144 ? -23.094 -4.539 -5.293 1 61.06 144 ALA B CA 1
ATOM 2812 C C . ALA B 1 144 ? -21.797 -5.113 -5.84 1 61.06 144 ALA B C 1
ATOM 2814 O O . ALA B 1 144 ? -21.703 -5.457 -7.02 1 61.06 144 ALA B O 1
ATOM 2815 N N . THR B 1 145 ? -20.812 -5.297 -5 1 67.81 145 THR B N 1
ATOM 2816 C CA . THR B 1 145 ? -19.516 -5.77 -5.445 1 67.81 145 THR B CA 1
ATOM 2817 C C . THR B 1 145 ? -19.406 -7.285 -5.328 1 67.81 145 THR B C 1
ATOM 2819 O O . THR B 1 145 ? -18.484 -7.898 -5.871 1 67.81 145 THR B O 1
ATOM 2822 N N . GLY B 1 146 ? -20.438 -7.875 -4.656 1 67.62 146 GLY B N 1
ATOM 2823 C CA . GLY B 1 146 ? -20.391 -9.312 -4.41 1 67.62 146 GLY B CA 1
ATOM 2824 C C . GLY B 1 146 ? -19.609 -9.68 -3.162 1 67.62 146 GLY B C 1
ATOM 2825 O O . GLY B 1 146 ? -19.531 -10.852 -2.797 1 67.62 146 GLY B O 1
ATOM 2826 N N . ALA B 1 147 ? -19.141 -8.734 -2.494 1 70.12 147 ALA B N 1
ATOM 2827 C CA . ALA B 1 147 ? -18.297 -8.992 -1.335 1 70.12 147 ALA B CA 1
ATOM 2828 C C . ALA B 1 147 ? -19.078 -9.68 -0.219 1 70.12 147 ALA B C 1
ATOM 2830 O O . ALA B 1 147 ? -18.531 -10.5 0.515 1 70.12 147 ALA B O 1
ATOM 2831 N N . ARG B 1 148 ? -20.297 -9.344 -0.097 1 66.5 148 ARG B N 1
ATOM 2832 C CA . ARG B 1 148 ? -21.125 -9.875 0.984 1 66.5 148 ARG B CA 1
ATOM 2833 C C . ARG B 1 148 ? -21.219 -11.391 0.892 1 66.5 148 ARG B C 1
ATOM 2835 O O . ARG B 1 148 ? -21.125 -12.094 1.903 1 66.5 148 ARG B O 1
ATOM 2842 N N . GLY B 1 149 ? -21.297 -11.82 -0.225 1 71.31 149 GLY B N 1
ATOM 2843 C CA . GLY B 1 149 ? -21.469 -13.25 -0.405 1 71.31 149 GLY B CA 1
ATOM 2844 C C . GLY B 1 149 ? -20.172 -14.023 -0.297 1 71.31 149 GLY B C 1
ATOM 2845 O O . GLY B 1 149 ? -20.188 -15.25 -0.205 1 71.31 149 GLY B O 1
ATOM 2846 N N . LEU B 1 150 ? -19.141 -13.328 -0.092 1 74.19 150 LEU B N 1
ATOM 2847 C CA . LEU B 1 150 ? -17.844 -13.992 -0.131 1 74.19 150 LEU B CA 1
ATOM 2848 C C . LEU B 1 150 ? -17.297 -14.18 1.276 1 74.19 150 LEU B C 1
ATOM 2850 O O . LEU B 1 150 ? -16.312 -14.906 1.469 1 74.19 150 LEU B O 1
ATOM 2854 N N . ARG B 1 151 ? -17.969 -13.602 2.248 1 78.75 151 ARG B N 1
ATOM 2855 C CA . ARG B 1 151 ? -17.406 -13.641 3.592 1 78.75 151 ARG B CA 1
ATOM 2856 C C . ARG B 1 151 ? -18.375 -14.289 4.574 1 78.75 151 ARG B C 1
ATOM 2858 O O . ARG B 1 151 ? -19.594 -14.062 4.496 1 78.75 151 ARG B O 1
ATOM 2865 N N . ARG B 1 152 ? -17.797 -14.953 5.484 1 79.75 152 ARG B N 1
ATOM 2866 C CA . ARG B 1 152 ? -18.609 -15.617 6.508 1 79.75 152 ARG B CA 1
ATOM 2867 C C . ARG B 1 152 ? -18.922 -14.664 7.656 1 79.75 152 ARG B C 1
ATOM 2869 O O . ARG B 1 152 ? -19.922 -14.844 8.359 1 79.75 152 ARG B O 1
ATOM 2876 N N . VAL B 1 153 ? -18.203 -13.625 7.781 1 79.5 153 VAL B N 1
ATOM 2877 C CA . VAL B 1 153 ? -18.375 -12.688 8.883 1 79.5 153 VAL B CA 1
ATOM 2878 C C . VAL B 1 153 ? -19.484 -11.688 8.531 1 79.5 153 VAL B C 1
ATOM 2880 O O . VAL B 1 153 ? -19.562 -11.203 7.398 1 79.5 153 VAL B O 1
ATOM 2883 N N . ALA B 1 154 ? -20.297 -11.391 9.57 1 82.81 154 ALA B N 1
ATOM 2884 C CA . ALA B 1 154 ? -21.391 -10.438 9.375 1 82.81 154 ALA B CA 1
ATOM 2885 C C . ALA B 1 154 ? -20.859 -9.008 9.297 1 82.81 154 ALA B C 1
ATOM 2887 O O . ALA B 1 154 ? -19.938 -8.641 10.031 1 82.81 154 ALA B O 1
ATOM 2888 N N . PRO B 1 155 ? -21.469 -8.266 8.43 1 86.94 155 PRO B N 1
ATOM 2889 C CA . PRO B 1 155 ? -21.047 -6.867 8.336 1 86.94 155 PRO B CA 1
ATOM 2890 C C . PRO B 1 155 ? -21.453 -6.039 9.555 1 86.94 155 PRO B C 1
ATOM 2892 O O . PRO B 1 155 ? -22.453 -6.348 10.203 1 86.94 155 PRO B O 1
ATOM 2895 N N . SER B 1 156 ? -20.672 -5.07 9.906 1 89.5 156 SER B N 1
ATOM 2896 C CA . SER B 1 156 ? -20.953 -4.145 10.992 1 89.5 156 SER B CA 1
ATOM 2897 C C . SER B 1 156 ? -21.828 -2.986 10.523 1 89.5 156 SER B C 1
ATOM 2899 O O . SER B 1 156 ? -21.859 -2.66 9.336 1 89.5 156 SER B O 1
ATOM 2901 N N . PRO B 1 157 ? -22.547 -2.332 11.484 1 87.38 157 PRO B N 1
ATOM 2902 C CA . PRO B 1 157 ? -23.5 -1.288 11.094 1 87.38 157 PRO B CA 1
ATOM 2903 C C . PRO B 1 157 ? -22.812 -0.045 10.531 1 87.38 157 PRO B C 1
ATOM 2905 O O . PRO B 1 157 ? -21.828 0.437 11.117 1 87.38 157 PRO B O 1
ATOM 2908 N N . LYS B 1 158 ? -23.328 0.489 9.445 1 87 158 LYS B N 1
ATOM 2909 C CA . LYS B 1 158 ? -22.734 1.63 8.758 1 87 158 LYS B CA 1
ATOM 2910 C C . LYS B 1 158 ? -22.906 2.912 9.57 1 87 158 LYS B C 1
ATOM 2912 O O . LYS B 1 158 ? -22.031 3.783 9.555 1 87 158 LYS B O 1
ATOM 2917 N N . GLU B 1 159 ? -24.031 3.062 10.328 1 85.81 159 GLU B N 1
ATOM 2918 C CA . GLU B 1 159 ? -24.281 4.289 11.086 1 85.81 159 GLU B CA 1
ATOM 2919 C C . GLU B 1 159 ? -23.281 4.449 12.227 1 85.81 159 GLU B C 1
ATOM 2921 O O . GLU B 1 159 ? -22.75 5.535 12.438 1 85.81 159 GLU B O 1
ATOM 2926 N N . GLU B 1 160 ? -23.109 3.355 12.883 1 89.56 160 GLU B N 1
ATOM 2927 C CA . GLU B 1 160 ? -22.125 3.383 13.953 1 89.56 160 GLU B CA 1
ATOM 2928 C C . GLU B 1 160 ? -20.719 3.656 13.398 1 89.56 160 GLU B C 1
ATOM 2930 O O . GLU B 1 160 ? -19.953 4.422 13.992 1 89.56 160 GLU B O 1
ATOM 2935 N N . CYS B 1 161 ? -20.453 3.084 12.312 1 90.56 161 CYS B N 1
ATOM 2936 C CA . CYS B 1 161 ? -19.172 3.287 11.672 1 90.56 161 CYS B CA 1
ATOM 2937 C C . CYS B 1 161 ? -18.953 4.754 11.305 1 90.56 161 CYS B C 1
ATOM 2939 O O . CYS B 1 161 ? -17.891 5.316 11.562 1 90.56 161 CYS B O 1
ATOM 2941 N N . ALA B 1 162 ? -20 5.371 10.781 1 88.38 162 ALA B N 1
ATOM 2942 C CA . ALA B 1 162 ? -19.922 6.773 10.383 1 88.38 162 ALA B CA 1
ATOM 2943 C C . ALA B 1 162 ? -19.625 7.668 11.586 1 88.38 162 ALA B C 1
ATOM 2945 O O . ALA B 1 162 ? -18.797 8.578 11.492 1 88.38 162 ALA B O 1
ATOM 2946 N N . LEU B 1 163 ? -20.203 7.379 12.672 1 89.88 163 LEU B N 1
ATOM 2947 C CA . LEU B 1 163 ? -19.984 8.156 13.891 1 89.88 163 LEU B CA 1
ATOM 2948 C C . LEU B 1 163 ? -18.562 7.969 14.398 1 89.88 163 LEU B C 1
ATOM 2950 O O . LEU B 1 163 ? -17.906 8.93 14.82 1 89.88 163 LEU B O 1
ATOM 2954 N N . GLU B 1 164 ? -18.094 6.766 14.336 1 93.56 164 GLU B N 1
ATOM 2955 C CA . GLU B 1 164 ? -16.734 6.48 14.789 1 93.56 164 GLU B CA 1
ATOM 2956 C C . GLU B 1 164 ? -15.703 7.176 13.914 1 93.56 164 GLU B C 1
ATOM 2958 O O . GLU B 1 164 ? -14.664 7.617 14.406 1 93.56 164 GLU B O 1
ATOM 2963 N N . ILE B 1 165 ? -16 7.262 12.656 1 91.62 165 ILE B N 1
ATOM 2964 C CA . ILE B 1 165 ? -15.102 7.938 11.727 1 91.62 165 ILE B CA 1
ATOM 2965 C C . ILE B 1 165 ? -14.977 9.414 12.102 1 91.62 165 ILE B C 1
ATOM 2967 O O . ILE B 1 165 ? -13.867 9.93 12.242 1 91.62 165 ILE B O 1
ATOM 2971 N N . ILE B 1 166 ? -16.094 10.047 12.344 1 89.56 166 ILE B N 1
ATOM 2972 C CA . ILE B 1 166 ? -16.094 11.461 12.695 1 89.56 166 ILE B CA 1
ATOM 2973 C C . ILE B 1 166 ? -15.406 11.664 14.039 1 89.56 166 ILE B C 1
ATOM 2975 O O . ILE B 1 166 ? -14.57 12.562 14.18 1 89.56 166 ILE B O 1
ATOM 2979 N N . ARG B 1 167 ? -15.688 10.828 14.953 1 94.12 167 ARG B N 1
ATOM 2980 C CA . ARG B 1 167 ? -15.117 10.93 16.297 1 94.12 167 ARG B CA 1
ATOM 2981 C C . ARG B 1 167 ? -13.609 10.758 16.266 1 94.12 167 ARG B C 1
ATOM 2983 O O . ARG B 1 167 ? -12.875 11.477 16.953 1 94.12 167 ARG B O 1
ATOM 2990 N N . SER B 1 168 ? -13.164 9.828 15.516 1 96.19 168 SER B N 1
ATOM 2991 C CA . SER B 1 168 ? -11.734 9.555 15.453 1 96.19 168 SER B CA 1
ATOM 2992 C C . SER B 1 168 ? -10.969 10.742 14.891 1 96.19 168 SER B C 1
ATOM 2994 O O . SER B 1 168 ? -9.867 11.055 15.344 1 96.19 168 SER B O 1
ATOM 2996 N N . GLY B 1 169 ? -11.57 11.359 13.859 1 94.19 169 GLY B N 1
ATOM 2997 C CA . GLY B 1 169 ? -10.984 12.586 13.344 1 94.19 169 GLY B CA 1
ATOM 2998 C C . GLY B 1 169 ? -10.953 13.703 14.367 1 94.19 169 GLY B C 1
ATOM 2999 O O . GLY B 1 169 ? -9.922 14.352 14.555 1 94.19 169 GLY B O 1
ATOM 3000 N N . ALA B 1 170 ? -12.023 13.906 15.055 1 92.75 170 ALA B N 1
ATOM 3001 C CA . ALA B 1 170 ? -12.133 14.961 16.062 1 92.75 170 ALA B CA 1
ATOM 3002 C C . ALA B 1 170 ? -11.133 14.742 17.188 1 92.75 170 ALA B C 1
ATOM 3004 O O . ALA B 1 170 ? -10.594 15.703 17.75 1 92.75 170 ALA B O 1
ATOM 3005 N N . LEU B 1 171 ? -10.883 13.484 17.484 1 97.5 171 LEU B N 1
ATOM 3006 C CA . LEU B 1 171 ? -9.977 13.148 18.578 1 97.5 171 LEU B CA 1
ATOM 3007 C C . LEU B 1 171 ? -8.539 13.062 18.078 1 97.5 171 LEU B C 1
ATOM 3009 O O . LEU B 1 171 ? -7.621 12.789 18.859 1 97.5 171 LEU B O 1
ATOM 3013 N N . ARG B 1 172 ? -8.383 13.25 16.766 1 97.5 172 ARG B N 1
ATOM 3014 C CA . ARG B 1 172 ? -7.059 13.297 16.141 1 97.5 172 ARG B CA 1
ATOM 3015 C C . ARG B 1 172 ? -6.309 11.984 16.344 1 97.5 172 ARG B C 1
ATOM 3017 O O . ARG B 1 172 ? -5.109 11.992 16.625 1 97.5 172 ARG B O 1
ATOM 3024 N N . GLN B 1 173 ? -7.074 10.906 16.297 1 97.38 173 GLN B N 1
ATOM 3025 C CA . GLN B 1 173 ? -6.465 9.586 16.422 1 97.38 173 GLN B CA 1
ATOM 3026 C C . GLN B 1 173 ? -5.625 9.25 15.188 1 97.38 173 GLN B C 1
ATOM 3028 O O . GLN B 1 173 ? -5.984 9.617 14.062 1 97.38 173 GLN B O 1
ATOM 3033 N N . HIS B 1 174 ? -4.574 8.484 15.422 1 96.69 174 HIS B N 1
ATOM 3034 C CA . HIS B 1 174 ? -3.746 8.047 14.305 1 96.69 174 HIS B CA 1
ATOM 3035 C C . HIS B 1 174 ? -4.5 7.066 13.414 1 96.69 174 HIS B C 1
ATOM 3037 O O . HIS B 1 174 ? -4.434 7.16 12.188 1 96.69 174 HIS B O 1
ATOM 3043 N N . GLU B 1 175 ? -5.133 6.129 14.086 1 98 175 GLU B N 1
ATOM 3044 C CA . GLU B 1 175 ? -5.93 5.148 13.352 1 98 175 GLU B CA 1
ATOM 3045 C C . GLU B 1 175 ? -7.23 4.832 14.078 1 98 175 GLU B C 1
ATOM 3047 O O . GLU B 1 175 ? -7.25 4.746 15.312 1 98 175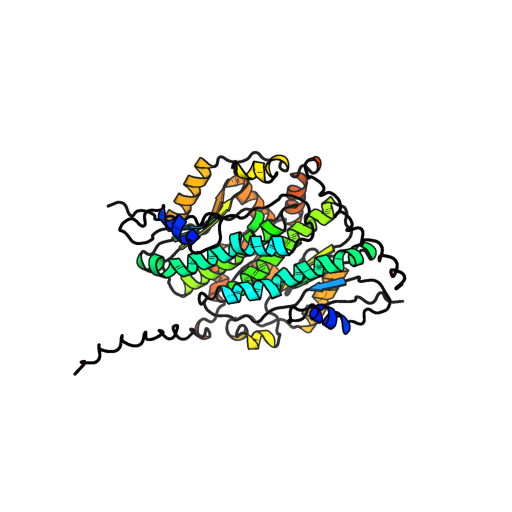 GLU B O 1
ATOM 3052 N N . LEU B 1 176 ? -8.273 4.727 13.32 1 98.06 176 LEU B N 1
ATOM 3053 C CA . LEU B 1 176 ? -9.516 4.102 13.773 1 98.06 176 LEU B CA 1
ATOM 3054 C C . LEU B 1 176 ? -9.594 2.652 13.305 1 98.06 176 LEU B C 1
ATOM 3056 O O . LEU B 1 176 ? -9.375 2.359 12.133 1 98.06 176 LEU B O 1
ATOM 3060 N N . HIS B 1 177 ? -9.781 1.744 14.227 1 98.12 177 HIS B N 1
ATOM 3061 C CA . HIS B 1 177 ? -10.07 0.35 13.906 1 98.12 177 HIS B CA 1
ATOM 3062 C C . HIS B 1 177 ? -11.539 0.013 14.18 1 98.12 177 HIS B C 1
ATOM 3064 O O . HIS B 1 177 ? -11.984 0.081 15.328 1 98.12 177 HIS B O 1
ATOM 3070 N N . TYR B 1 178 ? -12.211 -0.293 13.102 1 96.88 178 TYR B N 1
ATOM 3071 C CA . TYR B 1 178 ? -13.625 -0.603 13.258 1 96.88 178 TYR B CA 1
ATOM 3072 C C . TYR B 1 178 ? -14.023 -1.788 12.391 1 96.88 178 TYR B C 1
ATOM 3074 O O . TYR B 1 178 ? -13.789 -1.784 11.18 1 96.88 178 TYR B O 1
ATOM 3082 N N . PRO B 1 179 ? -14.758 -2.83 12.898 1 96.19 179 PRO B N 1
ATOM 3083 C CA . PRO B 1 179 ? -15 -3.012 14.328 1 96.19 179 PRO B CA 1
ATOM 3084 C C . PRO B 1 179 ? -13.719 -3.307 15.109 1 96.19 179 PRO B C 1
ATOM 3086 O O . PRO B 1 179 ? -12.852 -4.039 14.625 1 96.19 179 PRO B O 1
ATOM 3089 N N . PRO B 1 180 ? -13.531 -2.797 16.312 1 96.19 180 PRO B N 1
ATOM 3090 C CA . PRO B 1 180 ? -12.227 -2.807 16.984 1 96.19 180 PRO B CA 1
ATOM 3091 C C . PRO B 1 180 ? -11.727 -4.219 17.281 1 96.19 180 PRO B C 1
ATOM 3093 O O . PRO B 1 180 ? -10.547 -4.512 17.062 1 96.19 180 PRO B O 1
ATOM 3096 N N . GLY B 1 181 ? -12.547 -5.141 17.766 1 94.75 181 GLY B N 1
ATOM 3097 C CA . GLY B 1 181 ? -12.094 -6.48 18.125 1 94.75 181 GLY B CA 1
ATOM 3098 C C . GLY B 1 181 ? -11.5 -7.238 16.953 1 94.75 181 GLY B C 1
ATOM 3099 O O . GLY B 1 181 ? -10.352 -7.664 17 1 94.75 181 GLY B O 1
ATOM 3100 N N . ILE B 1 182 ? -12.266 -7.297 15.883 1 94.19 182 ILE B N 1
ATOM 3101 C CA . ILE B 1 182 ? -11.859 -8.094 14.727 1 94.19 182 ILE B CA 1
ATOM 3102 C C . ILE B 1 182 ? -10.664 -7.445 14.039 1 94.19 182 ILE B C 1
ATOM 3104 O O . ILE B 1 182 ? -9.688 -8.125 13.703 1 94.19 182 ILE B O 1
ATOM 3108 N N . VAL B 1 183 ? -10.664 -6.141 13.805 1 96.19 183 VAL B N 1
ATOM 3109 C CA . VAL B 1 183 ? -9.594 -5.434 13.109 1 96.19 183 VAL B CA 1
ATOM 3110 C C . VAL B 1 183 ? -8.312 -5.488 13.938 1 96.19 183 VAL B C 1
ATOM 3112 O O . VAL B 1 183 ? -7.238 -5.801 13.422 1 96.19 183 VAL B O 1
ATOM 3115 N N . ASN B 1 184 ? -8.453 -5.258 15.25 1 96.19 184 ASN B N 1
ATOM 3116 C CA . ASN B 1 184 ? -7.277 -5.336 16.109 1 96.19 184 ASN B CA 1
ATOM 3117 C C . ASN B 1 184 ? -6.688 -6.742 16.125 1 96.19 184 ASN B C 1
ATOM 3119 O O . ASN B 1 184 ? -5.465 -6.91 16.109 1 96.19 184 ASN B O 1
ATOM 3123 N N . GLY B 1 185 ? -7.543 -7.734 16.203 1 95.56 185 GLY B N 1
ATOM 3124 C CA . GLY B 1 185 ? -7.074 -9.109 16.172 1 95.56 185 GLY B CA 1
ATOM 3125 C C . GLY B 1 185 ? -6.309 -9.453 14.914 1 95.56 185 GLY B C 1
ATOM 3126 O O . GLY B 1 185 ? -5.246 -10.078 14.977 1 95.56 185 GLY B O 1
ATOM 3127 N N . MET B 1 186 ? -6.828 -9.039 13.797 1 95.56 186 MET B N 1
ATOM 3128 C CA . MET B 1 186 ? -6.18 -9.305 12.516 1 95.56 186 MET B CA 1
ATOM 3129 C C . MET B 1 186 ? -4.82 -8.617 12.445 1 95.56 186 MET B C 1
ATOM 3131 O O . MET B 1 186 ? -3.842 -9.211 11.984 1 95.56 186 MET B O 1
ATOM 3135 N N . LEU B 1 187 ? -4.773 -7.359 12.914 1 94.81 187 LEU B N 1
ATOM 3136 C CA . LEU B 1 187 ? -3.523 -6.609 12.836 1 94.81 187 LEU B CA 1
ATOM 3137 C C . LEU B 1 187 ? -2.484 -7.184 13.789 1 94.81 187 LEU B C 1
ATOM 3139 O O . LEU B 1 187 ? -1.29 -7.195 13.484 1 94.81 187 LEU B O 1
ATOM 3143 N N . LEU B 1 188 ? -2.928 -7.648 14.945 1 92.81 188 LEU B N 1
ATOM 3144 C CA . LEU B 1 188 ? -2.02 -8.312 15.875 1 92.81 188 LEU B CA 1
ATOM 3145 C C . LEU B 1 188 ? -1.446 -9.586 15.258 1 92.81 188 LEU B C 1
ATOM 3147 O O . LEU B 1 188 ? -0.24 -9.828 15.328 1 92.81 188 LEU B O 1
ATOM 3151 N N . LEU B 1 189 ? -2.279 -10.375 14.625 1 94.69 189 LEU B N 1
ATOM 3152 C CA . LEU B 1 189 ? -1.839 -11.617 14 1 94.69 189 LEU B CA 1
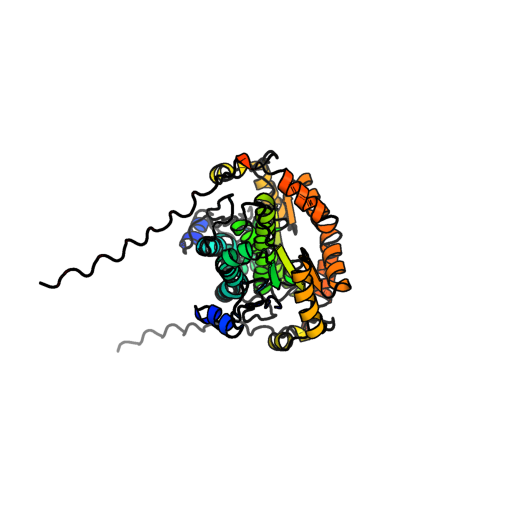ATOM 3153 C C . LEU B 1 189 ? -0.894 -11.344 12.836 1 94.69 189 LEU B C 1
ATOM 3155 O O . LEU B 1 189 ? 0.03 -12.117 12.586 1 94.69 189 LEU B O 1
ATOM 3159 N N . ARG B 1 190 ? -1.165 -10.234 12.148 1 94.38 190 ARG B N 1
ATOM 3160 C CA . ARG B 1 190 ? -0.289 -9.859 11.039 1 94.38 190 ARG B CA 1
ATOM 3161 C C . ARG B 1 190 ? 1.152 -9.703 11.516 1 94.38 190 ARG B C 1
ATOM 3163 O O . ARG B 1 190 ? 2.09 -10.047 10.797 1 94.38 190 ARG B O 1
ATOM 3170 N N . GLY B 1 191 ? 1.361 -9.164 12.703 1 90.31 191 GLY B N 1
ATOM 3171 C CA . GLY B 1 191 ? 2.689 -8.969 13.266 1 90.31 191 GLY B CA 1
ATOM 3172 C C . GLY B 1 191 ? 3.26 -10.227 13.898 1 90.31 191 GLY B C 1
ATOM 3173 O O . GLY B 1 191 ? 4.453 -10.508 13.766 1 90.31 191 GLY B O 1
ATOM 3174 N N . LEU B 1 192 ? 2.414 -11.07 14.477 1 91.5 192 LEU B N 1
ATOM 3175 C CA . LEU B 1 192 ? 2.893 -12.164 15.312 1 91.5 192 LEU B CA 1
ATOM 3176 C C . LEU B 1 192 ? 2.904 -13.477 14.531 1 91.5 192 LEU B C 1
ATOM 3178 O O . LEU B 1 192 ? 3.781 -14.32 14.742 1 91.5 192 LEU B O 1
ATOM 3182 N N . ALA B 1 193 ? 1.904 -13.633 13.711 1 95.06 193 ALA B N 1
ATOM 3183 C CA . ALA B 1 193 ? 1.745 -14.898 12.992 1 95.06 193 ALA B CA 1
ATOM 3184 C C . ALA B 1 193 ? 1.134 -14.672 11.617 1 95.06 193 ALA B C 1
ATOM 3186 O O . ALA B 1 193 ? 0.027 -15.141 11.336 1 95.06 193 ALA B O 1
ATOM 3187 N N . PRO B 1 194 ? 1.918 -14.062 10.758 1 94.12 194 PRO B N 1
ATOM 3188 C CA . PRO B 1 194 ? 1.366 -13.711 9.453 1 94.12 194 PRO B CA 1
ATOM 3189 C C . PRO B 1 194 ? 0.889 -14.93 8.664 1 94.12 194 PRO B C 1
ATOM 3191 O O . PRO B 1 194 ? -0.104 -14.852 7.938 1 94.12 194 PRO B O 1
ATOM 3194 N N . GLY B 1 195 ? 1.579 -16.078 8.766 1 95.56 195 GLY B N 1
ATOM 3195 C CA . GLY B 1 195 ? 1.12 -17.281 8.086 1 95.56 195 GLY B CA 1
ATOM 3196 C C . GLY B 1 195 ? -0.238 -17.75 8.57 1 95.56 195 GLY B C 1
ATOM 3197 O O . GLY B 1 195 ? -1.07 -18.188 7.773 1 95.56 195 GLY B O 1
ATOM 3198 N N . PHE B 1 196 ? -0.43 -17.672 9.867 1 96.88 196 PHE B N 1
ATOM 3199 C CA . PHE B 1 196 ? -1.708 -18.062 10.445 1 96.88 196 PHE B CA 1
ATOM 3200 C C . PHE B 1 196 ? -2.818 -17.109 10.008 1 96.88 196 PHE B C 1
ATOM 3202 O O . PHE B 1 196 ? -3.926 -17.547 9.688 1 96.88 196 PHE B O 1
ATOM 3209 N N . LEU B 1 197 ? -2.537 -15.859 9.969 1 96.94 197 LEU B N 1
ATOM 3210 C CA . LEU B 1 197 ? -3.518 -14.891 9.492 1 96.94 197 LEU B CA 1
ATOM 3211 C C . LEU B 1 197 ? -3.924 -15.195 8.055 1 96.94 197 LEU B C 1
ATOM 3213 O O . LEU B 1 197 ? -5.113 -15.164 7.723 1 96.94 197 LEU B O 1
ATOM 3217 N N . ASP B 1 198 ? -2.955 -15.484 7.262 1 96.94 198 ASP B N 1
ATOM 3218 C CA . ASP B 1 198 ? -3.23 -15.805 5.863 1 96.94 198 ASP B CA 1
ATOM 3219 C C . ASP B 1 198 ? -4.191 -16.984 5.746 1 96.94 198 ASP B C 1
ATOM 3221 O O . ASP B 1 198 ? -5.137 -16.953 4.957 1 96.94 198 ASP B O 1
ATOM 3225 N N . THR B 1 199 ? -3.926 -18 6.5 1 96.75 199 THR B N 1
ATOM 3226 C CA . THR B 1 199 ? -4.793 -19.172 6.496 1 96.75 199 THR B CA 1
ATOM 3227 C C . THR B 1 199 ? -6.207 -18.797 6.93 1 96.75 199 THR B C 1
ATOM 3229 O O . THR B 1 199 ? -7.184 -19.25 6.324 1 96.75 199 THR B O 1
ATOM 3232 N N . LEU B 1 200 ? -6.328 -17.984 7.973 1 95.56 200 LEU B N 1
ATOM 3233 C CA . LEU B 1 200 ? -7.633 -17.547 8.461 1 95.56 200 LEU B CA 1
ATOM 3234 C C . LEU B 1 200 ? -8.375 -16.75 7.398 1 95.56 200 LEU B C 1
ATOM 3236 O O . LEU B 1 200 ? -9.586 -16.906 7.223 1 95.56 200 LEU B O 1
ATOM 3240 N N . ILE B 1 201 ? -7.66 -15.898 6.715 1 95.38 201 ILE B N 1
ATOM 3241 C CA . ILE B 1 201 ? -8.25 -15.078 5.66 1 95.38 201 ILE B CA 1
ATOM 3242 C C . ILE B 1 201 ? -8.797 -15.969 4.555 1 95.38 201 ILE B C 1
ATOM 3244 O O . ILE B 1 201 ? -9.938 -15.797 4.117 1 95.38 201 ILE B O 1
ATOM 3248 N N . ARG B 1 202 ? -8.094 -16.938 4.168 1 94.69 202 ARG B N 1
ATOM 3249 C CA . ARG B 1 202 ? -8.539 -17.828 3.102 1 94.69 202 ARG B CA 1
ATOM 3250 C C . ARG B 1 202 ? -9.703 -18.688 3.566 1 94.69 202 ARG B C 1
ATOM 3252 O O . ARG B 1 202 ? -10.617 -18.984 2.795 1 94.69 202 ARG B O 1
ATOM 3259 N N . SER B 1 203 ? -9.68 -19.078 4.805 1 93.19 203 SER B N 1
ATOM 3260 C CA . SER B 1 203 ? -10.719 -19.969 5.336 1 93.19 203 SER B CA 1
ATOM 3261 C C . SER B 1 203 ? -12.047 -19.234 5.477 1 93.19 203 SER B C 1
ATOM 3263 O O . SER B 1 203 ? -13.102 -19.859 5.57 1 93.19 203 SER B O 1
ATOM 3265 N N . ASN B 1 204 ? -12 -17.938 5.488 1 90.25 204 ASN B N 1
ATOM 3266 C CA . ASN B 1 204 ? -13.211 -17.141 5.672 1 90.25 204 ASN B CA 1
ATOM 3267 C C . ASN B 1 204 ? -13.844 -16.766 4.34 1 90.25 204 ASN B C 1
ATOM 3269 O O . ASN B 1 204 ? -14.844 -16.047 4.301 1 90.25 204 ASN B O 1
ATOM 3273 N N . ILE B 1 205 ? -13.32 -17.266 3.355 1 88 205 ILE B N 1
ATOM 3274 C CA . ILE B 1 205 ? -13.852 -16.969 2.027 1 88 205 ILE B CA 1
ATOM 3275 C C . ILE B 1 205 ? -14.75 -18.109 1.563 1 88 205 ILE B C 1
ATOM 3277 O O . ILE B 1 205 ? -14.414 -19.281 1.74 1 88 205 ILE B O 1
ATOM 3281 N N . VAL B 1 206 ? -15.891 -17.766 1.066 1 85.62 206 VAL B N 1
ATOM 3282 C CA . VAL B 1 206 ? -16.781 -18.734 0.422 1 85.62 206 VAL B CA 1
ATOM 3283 C C . VAL B 1 206 ? -16.5 -18.766 -1.078 1 85.62 206 VAL B C 1
ATOM 3285 O O . VAL B 1 206 ? -17.094 -18.016 -1.847 1 85.62 206 VAL B O 1
ATOM 3288 N N . VAL B 1 207 ? -15.703 -19.641 -1.459 1 81.31 207 VAL B N 1
ATOM 3289 C CA . VAL B 1 207 ? -15.141 -19.672 -2.809 1 81.31 207 VAL B CA 1
ATOM 3290 C C . VAL B 1 207 ? -16.25 -20 -3.812 1 81.31 207 VAL B C 1
ATOM 3292 O O . VAL B 1 207 ? -16.203 -19.562 -4.965 1 81.31 207 VAL B O 1
ATOM 3295 N N . GLU B 1 208 ? -17.234 -20.641 -3.41 1 77.44 208 GLU B N 1
ATOM 3296 C CA . GLU B 1 208 ? -18.328 -21.047 -4.273 1 77.44 208 GLU B CA 1
ATOM 3297 C C . GLU B 1 208 ? -19.078 -19.844 -4.844 1 77.44 208 GLU B C 1
ATOM 3299 O O . GLU B 1 208 ? -19.719 -19.938 -5.887 1 77.44 208 GLU B O 1
ATOM 3304 N N . ASN B 1 209 ? -18.953 -18.797 -4.18 1 74.94 209 ASN B N 1
ATOM 3305 C CA . ASN B 1 209 ? -19.688 -17.594 -4.59 1 74.94 209 ASN B CA 1
ATOM 3306 C C . ASN B 1 209 ? -18.844 -16.703 -5.488 1 74.94 209 ASN B C 1
ATOM 3308 O O . ASN B 1 209 ? -19.297 -15.633 -5.91 1 74.94 209 ASN B O 1
ATOM 3312 N N . VAL B 1 210 ? -17.641 -17.188 -5.758 1 77.12 210 VAL B N 1
ATOM 3313 C CA . VAL B 1 210 ? -16.781 -16.406 -6.637 1 77.12 210 VAL B CA 1
ATOM 3314 C C . VAL B 1 210 ? -17.125 -16.703 -8.094 1 77.12 210 VAL B C 1
ATOM 3316 O O . VAL B 1 210 ? -17.266 -17.859 -8.484 1 77.12 210 VAL B O 1
ATOM 3319 N N . GLN B 1 211 ? -17.703 -15.641 -8.797 1 65.69 211 GLN B N 1
ATOM 3320 C CA . GLN B 1 211 ? -18.078 -15.82 -10.195 1 65.69 211 GLN B CA 1
ATOM 3321 C C . GLN B 1 211 ? -16.844 -15.961 -11.086 1 65.69 211 GLN B C 1
ATOM 3323 O O . GLN B 1 211 ? -15.922 -15.148 -11.008 1 65.69 211 GLN B O 1
ATOM 3328 N N . ARG B 1 212 ? -16.5 -17.156 -11.383 1 56.16 212 ARG B N 1
ATOM 3329 C CA . ARG B 1 212 ? -15.383 -17.281 -12.32 1 56.16 212 ARG B CA 1
ATOM 3330 C C . ARG B 1 212 ? -15.633 -16.484 -13.586 1 56.16 212 ARG B C 1
ATOM 3332 O O . ARG B 1 212 ? -16.734 -16.5 -14.133 1 56.16 212 ARG B O 1
ATOM 3339 N N . ALA B 1 213 ? -14.945 -15.367 -13.766 1 50.84 213 ALA B N 1
ATOM 3340 C CA . ALA B 1 213 ? -15.102 -14.664 -15.031 1 50.84 213 ALA B CA 1
ATOM 3341 C C . ALA B 1 213 ? -15.086 -15.641 -16.203 1 50.84 213 ALA B C 1
ATOM 3343 O O . ALA B 1 213 ? -14.336 -16.609 -16.203 1 50.84 213 ALA B O 1
ATOM 3344 N N . PRO B 1 214 ? -16.125 -15.531 -17.094 1 45.72 214 PRO B N 1
ATOM 3345 C CA . PRO B 1 214 ? -16.016 -16.375 -18.281 1 45.72 214 PRO B CA 1
ATOM 3346 C C . PRO B 1 214 ? -14.664 -16.234 -18.984 1 45.72 214 PRO B C 1
ATOM 3348 O O . PRO B 1 214 ? -14.016 -15.203 -18.859 1 45.72 214 PRO B O 1
ATOM 3351 N N . PRO B 1 215 ? -13.883 -17.328 -19.219 1 42.97 215 PRO B N 1
ATOM 3352 C CA . PRO B 1 215 ? -12.617 -17.188 -19.953 1 42.97 215 PRO B CA 1
ATOM 3353 C C . PRO B 1 215 ? -12.656 -16.078 -21 1 42.97 215 PRO B C 1
ATOM 3355 O O . PRO B 1 215 ? -13.734 -15.727 -21.484 1 42.97 215 PRO B O 1
ATOM 3358 N N . PRO B 1 216 ? -11.688 -15.18 -20.953 1 40.97 216 PRO B N 1
ATOM 3359 C CA . PRO B 1 216 ? -11.742 -14.203 -22.047 1 40.97 216 PRO B CA 1
ATOM 3360 C C . PRO B 1 216 ? -12.258 -14.812 -23.344 1 40.97 216 PRO B C 1
ATOM 3362 O O . PRO B 1 216 ? -12.07 -16.016 -23.594 1 40.97 216 PRO B O 1
ATOM 3365 N N . HIS B 1 217 ? -13.398 -14.469 -23.766 1 39.28 217 HIS B N 1
ATOM 3366 C CA . HIS B 1 217 ? -13.836 -14.891 -25.094 1 39.28 217 HIS B CA 1
ATOM 3367 C C . HIS B 1 217 ? -12.688 -14.859 -26.094 1 39.28 217 HIS B C 1
ATOM 3369 O O . HIS B 1 217 ? -11.984 -13.859 -26.203 1 39.28 217 HIS B O 1
ATOM 3375 N N . GLY B 1 218 ? -11.969 -15.953 -26.25 1 35.31 218 GLY B N 1
ATOM 3376 C CA . GLY B 1 218 ? -11.008 -16.125 -27.328 1 35.31 218 GLY B CA 1
ATOM 3377 C C . GLY B 1 218 ? -11.359 -15.344 -28.578 1 35.31 218 GLY B C 1
ATOM 3378 O O . GLY B 1 218 ? -12.484 -15.438 -29.078 1 35.31 218 GLY B O 1
ATOM 3379 N N . THR B 1 219 ? -10.945 -14.102 -28.672 1 36.28 219 THR B N 1
ATOM 3380 C CA . THR B 1 219 ? -11.078 -13.492 -29.984 1 36.28 219 THR B CA 1
ATOM 3381 C C . THR B 1 219 ? -10.734 -14.5 -31.078 1 36.28 219 THR B C 1
ATOM 3383 O O . THR B 1 219 ? -9.594 -14.953 -31.188 1 36.28 219 THR B O 1
ATOM 3386 N N . ARG B 1 220 ? -11.672 -15.359 -31.453 1 36.97 220 ARG B N 1
ATOM 3387 C CA . ARG B 1 220 ? -11.562 -16.109 -32.719 1 36.97 220 ARG B CA 1
ATOM 3388 C C . ARG B 1 220 ? -10.977 -15.25 -33.812 1 36.97 220 ARG B C 1
ATOM 3390 O O . ARG B 1 220 ? -11.555 -14.227 -34.188 1 36.97 220 ARG B O 1
ATOM 3397 N N . VAL B 1 221 ? -9.641 -15.172 -33.875 1 35.19 221 VAL B N 1
ATOM 3398 C CA . VAL B 1 221 ? -9.047 -14.641 -35.094 1 35.19 221 VAL B CA 1
ATOM 3399 C C . VAL B 1 221 ? -9.773 -15.219 -36.312 1 35.19 221 VAL B C 1
ATOM 3401 O O . VAL B 1 221 ? -9.883 -16.438 -36.469 1 35.19 221 VAL B O 1
ATOM 3404 N N . PRO B 1 222 ? -10.586 -14.43 -36.938 1 36.97 222 PRO B N 1
ATOM 3405 C CA . PRO B 1 222 ? -11.266 -14.969 -38.125 1 36.97 222 PRO B CA 1
ATOM 3406 C C . PRO B 1 222 ? -10.312 -15.703 -39.062 1 36.97 222 PRO B C 1
ATOM 3408 O O . PRO B 1 222 ? -9.125 -15.375 -39.094 1 36.97 222 PRO B O 1
ATOM 3411 N N . PRO B 1 223 ? -10.586 -16.953 -39.25 1 34.34 223 PRO B N 1
ATOM 3412 C CA . PRO B 1 223 ? -9.703 -17.703 -40.156 1 34.34 223 PRO B CA 1
ATOM 3413 C C . PRO B 1 223 ? -9.289 -16.906 -41.375 1 34.34 223 PRO B C 1
ATOM 3415 O O . PRO B 1 223 ? -10.023 -16.016 -41.812 1 34.34 223 PRO B O 1
ATOM 3418 N N . ALA B 1 224 ? -8.008 -16.578 -41.5 1 37.44 224 ALA B N 1
ATOM 3419 C CA . ALA B 1 224 ? -7.457 -15.961 -42.719 1 37.44 224 ALA B CA 1
ATOM 3420 C C . ALA B 1 224 ? -8.18 -16.453 -43.969 1 37.44 224 ALA B C 1
ATOM 3422 O O . ALA B 1 224 ? -8.352 -17.672 -44.156 1 37.44 224 ALA B O 1
ATOM 3423 N N . GLY B 1 225 ? -9.188 -15.695 -44.406 1 34.22 225 GLY B N 1
ATOM 3424 C CA . GLY B 1 225 ? -9.961 -15.922 -45.625 1 34.22 225 GLY B CA 1
ATOM 3425 C C . GLY B 1 225 ? -9.141 -16.484 -46.75 1 34.22 225 GLY B C 1
ATOM 3426 O O . GLY B 1 225 ? -7.941 -16.219 -46.875 1 34.22 225 GLY B O 1
ATOM 3427 N N . SER B 1 226 ? -9.445 -17.703 -47.219 1 32.69 226 SER B N 1
ATOM 3428 C CA . SER B 1 226 ? -8.922 -18.453 -48.375 1 32.69 226 SER B CA 1
ATOM 3429 C C . SER B 1 226 ? -8.641 -17.547 -49.562 1 32.69 226 SER B C 1
ATOM 3431 O O . SER B 1 226 ? -9.383 -16.594 -49.781 1 32.69 226 SER B O 1
ATOM 3433 N N . PRO B 1 227 ? -7.363 -17.359 -50.031 1 36.47 227 PRO B N 1
ATOM 3434 C CA . PRO B 1 227 ? -7.062 -16.641 -51.25 1 36.47 227 PRO B CA 1
ATOM 3435 C C . PRO B 1 227 ? -8.078 -16.922 -52.375 1 36.47 227 PRO B C 1
ATOM 3437 O O . PRO B 1 227 ? -8.547 -18.047 -52.5 1 36.47 227 PRO B O 1
ATOM 3440 N N . GLY B 1 228 ? -9.102 -16.047 -52.531 1 31.23 228 GLY B N 1
ATOM 3441 C CA . GLY B 1 228 ? -9.992 -16.109 -53.688 1 31.23 228 GLY B CA 1
ATOM 3442 C C . GLY B 1 228 ? -9.289 -16.5 -54.969 1 31.23 228 GLY B C 1
ATOM 3443 O O . GLY B 1 228 ? -8.141 -16.094 -55.188 1 31.23 228 GLY B O 1
ATOM 3444 N N . SER B 1 229 ? -9.562 -17.688 -55.562 1 31.8 229 SER B N 1
ATOM 3445 C CA . SER B 1 229 ? -9.234 -18.234 -56.875 1 31.8 229 SER B CA 1
ATOM 3446 C C . SER B 1 229 ? -9.477 -17.203 -57.969 1 31.8 229 SER B C 1
ATOM 3448 O O . SER B 1 229 ? -10.586 -16.688 -58.125 1 31.8 229 SER B O 1
ATOM 3450 N N . GLY B 1 230 ? -8.648 -16.172 -58.125 1 28.03 230 GLY B N 1
ATOM 3451 C CA . GLY B 1 230 ? -8.727 -15.43 -59.375 1 28.03 230 GLY B CA 1
ATOM 3452 C C . GLY B 1 230 ? -8.906 -16.312 -60.594 1 28.03 230 GLY B C 1
ATOM 3453 O O . GLY B 1 230 ? -8.047 -17.156 -60.875 1 28.03 230 GLY B O 1
ATOM 3454 N N . ARG B 1 231 ? -10.203 -16.609 -60.938 1 23.59 231 ARG B N 1
ATOM 3455 C CA . ARG B 1 231 ? -10.445 -16.734 -62.375 1 23.59 231 ARG B CA 1
ATOM 3456 C C . ARG B 1 231 ? -10.305 -15.375 -63.062 1 23.59 231 ARG B C 1
ATOM 3458 O O . ARG B 1 231 ? -10.734 -14.352 -62.531 1 23.59 231 ARG B O 1
#